Protein AF-A0A8J1W5Z7-F1 (afdb_monomer_lite)

Foldseek 3Di:
DDDDDDDDDDDDDDDDDPPPDDDDDDDPDPPPVVVVVVVVVVVVVLCVVVVVVLLVVVLVCVQPVPVVVVVVVVCCSVVVVVVVVVVVVVVVVVVVCVVVVVVCVVPVVPDDDDDDDDDDDDDDDDDDDDDDDDDDDEDQQPAPFQAADDQQHWYQFLFLSDIDGGHPLFDGNVRLVVLLQAAQPQLLVVCVVPVPDDLVNSLVSCLVLQADDPPQDQVLLLLLLLLCLLCVVLLVLLLLQLVLSLLLLQLQLVLCVLQVPLQDDDPVSLQNNLLVVLLVLQLSCLLRLCGSQCSHRVHQNLSSLSSLLNVQSSSLVVQVVLQVVVVVVVVVVVVVVVVVVVVVVVPDDDDDDDDDDDDDDDDDDDDDDDDDDDDDDDDDDDDDDDDDPDDDDDDPPDPPPPPDPNDHDPCVVNNRRNGLLSLLQVLLSSALSSLVVLCVLLVNQHDPQSNNLSSLSSSLSSSSSSSRDNVLRQSPGNVSSVSHNRNSSSHSRHLARDLVRSLSSSLSNLSSNQQSCLVQRVVPPDRNPRHSLLSCLSNCVRSHPSSCVSSVGDDHDPVSVVSSVSVSNVSSNVSNCCSVCVVVCVVVVVSVVSSVVSSVSSLVSSVSSCVVCVPSPGNCVSVPPPVPDPDDDDDDDDDDDDPDDDD

Structure (mmCIF, N/CA/C/O backbone):
data_AF-A0A8J1W5Z7-F1
#
_entry.id   AF-A0A8J1W5Z7-F1
#
loop_
_atom_site.group_PDB
_atom_site.id
_atom_site.type_symbol
_atom_site.label_atom_id
_atom_site.label_alt_id
_atom_site.label_comp_id
_atom_site.label_asym_id
_atom_site.label_entity_id
_atom_site.label_seq_id
_atom_site.pdbx_PDB_ins_code
_atom_site.Cartn_x
_atom_site.Cartn_y
_atom_site.Cartn_z
_atom_site.occupancy
_atom_site.B_iso_or_equiv
_atom_site.auth_seq_id
_atom_site.auth_comp_id
_atom_site.auth_asym_id
_atom_site.auth_atom_id
_atom_site.pdbx_PDB_model_num
ATOM 1 N N . MET A 1 1 ? -87.415 -9.645 -14.632 1.00 34.66 1 MET A N 1
ATOM 2 C CA . MET A 1 1 ? -87.399 -10.293 -13.298 1.00 34.66 1 MET A CA 1
ATOM 3 C C . MET A 1 1 ? -86.306 -9.559 -12.519 1.00 34.66 1 MET A C 1
ATOM 5 O O . MET A 1 1 ? -85.223 -9.477 -13.073 1.00 34.66 1 MET A O 1
ATOM 9 N N . GLY A 1 2 ? -86.516 -8.841 -11.404 1.00 31.89 2 GLY A N 1
ATOM 10 C CA . GLY A 1 2 ? -87.500 -8.978 -10.305 1.00 31.89 2 GLY A CA 1
ATOM 11 C C . GLY A 1 2 ? -86.902 -9.866 -9.199 1.00 31.89 2 GLY A C 1
ATOM 12 O O . GLY A 1 2 ? -86.331 -10.884 -9.571 1.00 31.89 2 GLY A O 1
ATOM 13 N N . LYS A 1 3 ? -86.967 -9.598 -7.880 1.00 33.72 3 LYS A N 1
ATOM 14 C CA . LYS A 1 3 ? -87.609 -8.573 -6.993 1.00 33.72 3 LYS A CA 1
ATOM 15 C C . LYS A 1 3 ? -86.762 -8.536 -5.667 1.00 33.72 3 LYS A C 1
ATOM 17 O O . LYS A 1 3 ? -85.912 -9.412 -5.550 1.00 33.72 3 LYS A O 1
ATOM 22 N N . LEU A 1 4 ? -86.839 -7.693 -4.620 1.00 32.12 4 LEU A N 1
ATOM 23 C CA . LEU A 1 4 ? -87.693 -6.605 -4.060 1.00 32.12 4 LEU A CA 1
ATOM 24 C C . LEU A 1 4 ? -86.833 -5.285 -3.948 1.00 32.12 4 LEU A C 1
ATOM 26 O O . LEU A 1 4 ? -85.945 -5.163 -4.788 1.00 32.12 4 LEU A O 1
ATOM 30 N N . GLN A 1 5 ? -87.000 -4.193 -3.162 1.00 35.41 5 GLN A N 1
ATOM 31 C CA . GLN A 1 5 ? -87.698 -3.814 -1.896 1.00 35.41 5 GLN A CA 1
ATOM 32 C C . GLN A 1 5 ? -87.141 -4.512 -0.618 1.00 35.41 5 GLN A C 1
ATOM 34 O O . GLN A 1 5 ? -86.612 -5.613 -0.742 1.00 35.41 5 GLN A O 1
ATOM 39 N N . GLU A 1 6 ? -87.135 -3.977 0.618 1.00 35.12 6 GLU A N 1
ATOM 40 C CA . GLU A 1 6 ? -87.491 -2.671 1.255 1.00 35.12 6 GLU A CA 1
ATOM 41 C C . GLU A 1 6 ? -86.500 -2.443 2.459 1.00 35.12 6 GLU A C 1
ATOM 43 O O . GLU A 1 6 ? -85.670 -3.319 2.697 1.00 35.12 6 GLU A O 1
ATOM 48 N N . ASP A 1 7 ? -86.402 -1.345 3.230 1.00 27.19 7 ASP A N 1
ATOM 49 C CA . ASP A 1 7 ? -87.369 -0.301 3.634 1.00 27.19 7 ASP A CA 1
ATOM 50 C C . ASP A 1 7 ? -86.679 1.042 4.068 1.00 27.19 7 ASP A C 1
ATOM 52 O O . ASP A 1 7 ? -85.465 1.202 3.922 1.00 27.19 7 ASP A O 1
ATOM 56 N N . SER A 1 8 ? -87.441 2.018 4.587 1.00 28.78 8 SER A N 1
ATOM 57 C CA . SER A 1 8 ? -87.035 3.392 5.002 1.00 28.78 8 SER A CA 1
ATOM 58 C C . SER A 1 8 ? -87.348 3.661 6.516 1.00 28.78 8 SER A C 1
ATOM 60 O O . SER A 1 8 ? -87.464 2.650 7.210 1.00 28.78 8 SER A O 1
ATOM 62 N N . PRO A 1 9 ? -87.468 4.889 7.125 1.00 46.09 9 PRO A N 1
ATOM 63 C CA . PRO A 1 9 ? -87.566 6.262 6.572 1.00 46.09 9 PRO A CA 1
ATOM 64 C C . PRO A 1 9 ? -86.884 7.437 7.364 1.00 46.09 9 PRO A C 1
ATOM 66 O O . PRO A 1 9 ? -86.295 7.253 8.422 1.00 46.09 9 PRO A O 1
ATOM 69 N N . GLU A 1 10 ? -87.111 8.672 6.868 1.00 30.52 10 GLU A N 1
ATOM 70 C CA . GLU A 1 10 ? -87.224 9.967 7.605 1.00 30.52 10 GLU A CA 1
ATOM 71 C C . GLU A 1 10 ? -85.985 10.633 8.286 1.00 30.52 10 GLU A C 1
ATOM 73 O O . GLU A 1 10 ? -85.016 9.982 8.649 1.00 30.52 10 GLU A O 1
ATOM 78 N N . ASN A 1 11 ? -85.913 11.971 8.476 1.00 29.34 11 ASN A N 1
ATOM 79 C CA . ASN A 1 11 ? -86.845 13.072 8.136 1.00 29.34 11 ASN A CA 1
ATOM 80 C C . ASN A 1 11 ? -86.111 14.380 7.690 1.00 29.34 11 ASN A C 1
ATOM 82 O O . ASN A 1 11 ? -84.890 14.490 7.774 1.00 29.34 11 ASN A O 1
ATOM 86 N N . SER A 1 12 ? -86.862 15.383 7.213 1.00 31.23 12 SER A N 1
ATOM 87 C CA . SER A 1 12 ? -86.413 16.697 6.678 1.00 31.23 12 SER A CA 1
ATOM 88 C C . SER A 1 12 ? -86.894 17.868 7.591 1.00 31.23 12 SER A C 1
ATOM 90 O O . SER A 1 12 ? -87.311 17.554 8.707 1.00 31.23 12 SER A O 1
ATOM 92 N N . PRO A 1 13 ? -86.928 19.190 7.235 1.00 42.06 13 PRO A N 1
ATOM 93 C CA . PRO A 1 13 ? -86.453 19.938 6.044 1.00 42.06 13 PRO A CA 1
ATOM 94 C C . PRO A 1 13 ? -85.747 21.307 6.354 1.00 42.06 13 PRO A C 1
ATOM 96 O O . PRO A 1 13 ? -85.522 21.648 7.511 1.00 42.06 13 PRO A O 1
ATOM 99 N N . ARG A 1 14 ? -85.534 22.140 5.303 1.00 28.72 14 ARG A N 1
ATOM 100 C CA . ARG A 1 14 ? -85.622 23.642 5.231 1.00 28.72 14 ARG A CA 1
ATOM 101 C C . ARG A 1 14 ? -84.371 24.454 4.805 1.00 28.72 14 ARG A C 1
ATOM 103 O O . ARG A 1 14 ? -83.510 24.750 5.618 1.00 28.72 14 ARG A O 1
ATOM 110 N N . SER A 1 15 ? -84.465 24.979 3.572 1.00 30.73 15 SER A N 1
ATOM 111 C CA . SER A 1 15 ? -84.222 26.386 3.148 1.00 30.73 15 SER A CA 1
ATOM 112 C C . SER A 1 15 ? -82.808 27.032 3.287 1.00 30.73 15 SER A C 1
ATOM 114 O O . SER A 1 15 ? -81.908 26.480 3.918 1.00 30.73 15 SER A O 1
ATOM 116 N N . PRO A 1 16 ? -82.526 28.164 2.591 1.00 38.97 16 PRO A N 1
ATOM 117 C CA . PRO A 1 16 ? -81.149 28.563 2.282 1.00 38.97 16 PRO A CA 1
ATOM 118 C C . PRO A 1 16 ? -80.506 29.513 3.310 1.00 38.97 16 PRO A C 1
ATOM 120 O O . PRO A 1 16 ? -80.832 30.696 3.374 1.00 38.97 16 PRO A O 1
ATOM 123 N N . ALA A 1 17 ? -79.490 29.023 4.028 1.00 28.81 17 ALA A N 1
ATOM 124 C CA . ALA A 1 17 ? -78.595 29.841 4.867 1.00 28.81 17 ALA A CA 1
ATOM 125 C C . ALA A 1 17 ? -77.086 29.637 4.574 1.00 28.81 17 ALA A C 1
ATOM 127 O O . ALA A 1 17 ? -76.229 30.236 5.224 1.00 28.81 17 ALA A O 1
ATOM 128 N N . ALA A 1 18 ? -76.733 28.823 3.573 1.00 33.97 18 ALA A N 1
ATOM 129 C CA . ALA A 1 18 ? -75.364 28.359 3.301 1.00 33.97 18 ALA A CA 1
ATOM 130 C C . ALA A 1 18 ? -74.415 29.398 2.645 1.00 33.97 18 ALA A C 1
ATOM 132 O O . ALA A 1 18 ? -73.405 29.025 2.052 1.00 33.97 18 ALA A O 1
ATOM 133 N N . ALA A 1 19 ? -74.717 30.699 2.737 1.00 32.94 19 ALA A N 1
ATOM 134 C CA . ALA A 1 19 ? -74.088 31.749 1.925 1.00 32.94 19 ALA A CA 1
ATOM 135 C C . ALA A 1 19 ? -73.505 32.939 2.721 1.00 32.94 19 ALA A C 1
ATOM 137 O O . ALA A 1 19 ? -73.373 34.030 2.169 1.00 32.94 19 ALA A O 1
ATOM 138 N N . ARG A 1 20 ? -73.150 32.776 4.012 1.00 32.44 20 ARG A N 1
ATOM 139 C CA . ARG A 1 20 ? -72.473 33.846 4.791 1.00 32.44 20 ARG A CA 1
ATOM 140 C C . ARG A 1 20 ? -71.670 33.379 6.026 1.00 32.44 20 ARG A C 1
ATOM 142 O O . ARG A 1 20 ? -71.874 33.891 7.121 1.00 32.44 20 ARG A O 1
ATOM 149 N N . ARG A 1 21 ? -70.736 32.422 5.871 1.00 32.72 21 ARG A N 1
ATOM 150 C CA . ARG A 1 21 ? -69.724 32.068 6.910 1.00 32.72 21 ARG A CA 1
ATOM 151 C C . ARG A 1 21 ? -68.479 31.321 6.368 1.00 32.72 21 ARG A C 1
ATOM 153 O O . ARG A 1 21 ? -68.106 30.264 6.863 1.00 32.72 21 ARG A O 1
ATOM 160 N N . ARG A 1 22 ? -67.810 31.874 5.344 1.00 35.62 22 ARG A N 1
ATOM 161 C CA . ARG A 1 22 ? -66.500 31.395 4.830 1.00 35.62 22 ARG A CA 1
ATOM 162 C C . ARG A 1 22 ? -65.548 32.559 4.505 1.00 35.62 22 ARG A C 1
ATOM 164 O O . ARG A 1 22 ? -65.185 32.776 3.356 1.00 35.62 22 ARG A O 1
ATOM 171 N N . SER A 1 23 ? -65.159 33.320 5.527 1.00 37.88 23 SER A N 1
ATOM 172 C CA . SER A 1 23 ? -64.152 34.390 5.418 1.00 37.88 23 SER A CA 1
ATOM 173 C C . SER A 1 23 ? -63.693 34.844 6.813 1.00 37.88 23 SER A C 1
ATOM 175 O O . SER A 1 23 ? -64.266 35.789 7.348 1.00 37.88 23 SER A O 1
ATOM 177 N N . SER A 1 24 ? -62.749 34.104 7.417 1.00 36.56 24 SER A N 1
ATOM 178 C CA . SER A 1 24 ? -61.860 34.507 8.537 1.00 36.56 24 SER A CA 1
ATOM 179 C C . SER A 1 24 ? -61.198 33.273 9.172 1.00 36.56 24 SER A C 1
ATOM 181 O O . SER A 1 24 ? -61.686 32.791 10.185 1.00 36.56 24 SER A O 1
ATOM 183 N N . PHE A 1 25 ? -60.134 32.736 8.551 1.00 35.56 25 PHE A N 1
ATOM 184 C CA . PHE A 1 25 ? -59.041 31.972 9.203 1.00 35.56 25 PHE A CA 1
ATOM 185 C C . PHE A 1 25 ? -57.963 31.554 8.169 1.00 35.56 25 PHE A C 1
ATOM 187 O O . PHE A 1 25 ? -57.810 30.383 7.837 1.00 35.56 25 PHE A O 1
ATOM 194 N N . GLN A 1 26 ? -57.218 32.525 7.622 1.00 39.81 26 GLN A N 1
ATOM 195 C CA . GLN A 1 26 ? -56.045 32.284 6.756 1.00 39.81 26 GLN A CA 1
ATOM 196 C C . GLN A 1 26 ? -54.995 33.412 6.882 1.00 39.81 26 GLN A C 1
ATOM 198 O O . GLN A 1 26 ? -54.786 34.169 5.942 1.00 39.81 26 GLN A O 1
ATOM 203 N N . VAL A 1 27 ? -54.313 33.538 8.033 1.00 40.97 27 VAL A N 1
ATOM 204 C CA . VAL A 1 27 ? -53.109 34.402 8.158 1.00 40.97 27 VAL A CA 1
ATOM 205 C C . VAL A 1 27 ? -52.038 33.806 9.098 1.00 40.97 27 VAL A C 1
ATOM 207 O O . VAL A 1 27 ? -51.549 34.480 9.995 1.00 40.97 27 VAL A O 1
ATOM 210 N N . VAL A 1 28 ? -51.640 32.541 8.902 1.00 43.47 28 VAL A N 1
ATOM 211 C CA . VAL A 1 28 ? -50.345 32.023 9.415 1.00 43.47 28 VAL A CA 1
ATOM 212 C C . VAL A 1 28 ? -49.698 31.044 8.414 1.00 43.47 28 VAL A C 1
ATOM 214 O O . VAL A 1 28 ? -49.738 29.833 8.610 1.00 43.47 28 VAL A O 1
ATOM 217 N N . PRO A 1 29 ? -49.138 31.551 7.299 1.00 43.06 29 PRO A N 1
ATOM 218 C CA . PRO A 1 29 ? -47.907 30.933 6.778 1.00 43.06 29 PRO A CA 1
ATOM 219 C C . PRO A 1 29 ? -46.820 31.939 6.340 1.00 43.06 29 PRO A C 1
ATOM 221 O O . PRO A 1 29 ? -45.682 31.555 6.106 1.00 43.06 29 PRO A O 1
ATOM 224 N N . ALA A 1 30 ? -47.124 33.238 6.262 1.00 39.62 30 ALA A N 1
ATOM 225 C CA . ALA A 1 30 ? -46.299 34.230 5.556 1.00 39.62 30 ALA A CA 1
ATOM 226 C C . ALA A 1 30 ? -44.962 34.636 6.228 1.00 39.62 30 ALA A C 1
ATOM 228 O O . ALA A 1 30 ? -44.252 35.485 5.695 1.00 39.62 30 ALA A O 1
ATOM 229 N N . LEU A 1 31 ? -44.619 34.080 7.398 1.00 46.56 31 LEU A N 1
ATOM 230 C CA . LEU A 1 31 ? -43.465 34.510 8.213 1.00 46.56 31 LEU A CA 1
ATOM 231 C C . LEU A 1 31 ? -42.497 33.381 8.614 1.00 46.56 31 LEU A C 1
ATOM 233 O O . LEU A 1 31 ? -41.479 33.665 9.246 1.00 46.56 31 LEU A O 1
ATOM 237 N N . VAL A 1 32 ? -42.779 32.123 8.256 1.00 46.53 32 VAL A N 1
ATOM 238 C CA . VAL A 1 32 ? -41.896 30.983 8.572 1.00 46.53 32 VAL A CA 1
ATOM 239 C C . VAL A 1 32 ? -40.839 30.818 7.478 1.00 46.53 32 VAL A C 1
ATOM 241 O O . VAL A 1 32 ? -39.649 30.965 7.753 1.00 46.53 32 VAL A O 1
ATOM 244 N N . GLU A 1 33 ? -41.270 30.632 6.230 1.00 44.84 33 GLU A N 1
ATOM 245 C CA . GLU A 1 33 ? -40.418 30.530 5.039 1.00 44.84 33 GLU A CA 1
ATOM 246 C C . GLU A 1 33 ? -39.323 31.605 4.924 1.00 44.84 33 GLU A C 1
ATOM 248 O O . GLU A 1 33 ? -38.164 31.213 4.812 1.00 44.84 33 GLU A O 1
ATOM 253 N N . PRO A 1 34 ? -39.580 32.928 4.998 1.00 48.34 34 PRO A N 1
ATOM 254 C CA . PRO A 1 34 ? -38.509 33.916 4.831 1.00 48.34 34 PRO A CA 1
ATOM 255 C C . PRO A 1 34 ? -37.454 33.857 5.946 1.00 48.34 34 PRO A C 1
ATOM 257 O O . PRO A 1 34 ? -36.274 34.073 5.681 1.00 48.34 34 PRO A O 1
ATOM 260 N N . ALA A 1 35 ? -37.842 33.523 7.182 1.00 44.25 35 ALA A N 1
ATOM 261 C CA . ALA A 1 35 ? -36.895 33.351 8.284 1.00 44.25 35 ALA A CA 1
ATOM 262 C C . ALA A 1 35 ? -36.065 32.067 8.123 1.00 44.25 35 ALA A C 1
ATOM 264 O O . ALA A 1 35 ? -34.863 32.068 8.389 1.00 44.25 35 ALA A O 1
ATOM 265 N N . ARG A 1 36 ? -36.697 30.990 7.648 1.00 44.84 36 ARG A N 1
ATOM 266 C CA . ARG A 1 36 ? -36.047 29.716 7.337 1.00 44.84 36 ARG A CA 1
ATOM 267 C C . ARG A 1 36 ? -35.047 29.860 6.188 1.00 44.84 36 ARG A C 1
ATOM 269 O O . ARG A 1 36 ? -33.888 29.503 6.361 1.00 44.84 36 ARG A O 1
ATOM 276 N N . VAL A 1 37 ? -35.464 30.477 5.082 1.00 50.41 37 VAL A N 1
ATOM 277 C CA . VAL A 1 37 ? -34.613 30.777 3.921 1.00 50.41 37 VAL A CA 1
ATOM 278 C C . VAL A 1 37 ? -33.447 31.685 4.313 1.00 50.41 37 VAL A C 1
ATOM 280 O O . VAL A 1 37 ? -32.334 31.434 3.863 1.00 50.41 37 VAL A O 1
ATOM 283 N N . LEU A 1 38 ? -33.640 32.686 5.189 1.00 48.81 38 LEU A N 1
ATOM 284 C CA . LEU A 1 38 ? -32.514 33.484 5.693 1.00 48.81 38 LEU A CA 1
ATOM 285 C C . LEU A 1 38 ? -31.517 32.640 6.494 1.00 48.81 38 LEU A C 1
ATOM 287 O O . LEU A 1 38 ? -30.321 32.783 6.274 1.00 48.81 38 LEU A O 1
ATOM 291 N N . VAL A 1 39 ? -31.973 31.769 7.401 1.00 50.78 39 VAL A N 1
ATOM 292 C CA . VAL A 1 39 ? -31.074 30.889 8.175 1.00 50.78 39 VAL A CA 1
ATOM 293 C C . VAL A 1 39 ? -30.344 29.909 7.254 1.00 50.78 39 VAL A C 1
ATOM 295 O O . VAL A 1 39 ? -29.132 29.751 7.379 1.00 50.78 39 VAL A O 1
ATOM 298 N N . GLU A 1 40 ? -31.039 29.313 6.287 1.00 48.97 40 GLU A N 1
ATOM 299 C CA . GLU A 1 40 ? -30.454 28.404 5.295 1.00 48.97 40 GLU A CA 1
ATOM 300 C C . GLU A 1 40 ? -29.417 29.132 4.408 1.00 48.97 40 GLU A C 1
ATOM 302 O O . GLU A 1 40 ? -28.316 28.611 4.214 1.00 48.97 40 GLU A O 1
ATOM 307 N N . TYR A 1 41 ? -29.674 30.379 3.984 1.00 48.84 41 TYR A N 1
ATOM 308 C CA . TYR A 1 41 ? -28.690 31.219 3.280 1.00 48.84 41 TYR A CA 1
ATOM 309 C C . TYR A 1 41 ? -27.514 31.665 4.159 1.00 48.84 41 TYR A C 1
ATOM 311 O O . TYR A 1 41 ? -26.385 31.687 3.677 1.00 48.84 41 TYR A O 1
ATOM 319 N N . PHE A 1 42 ? -27.732 32.036 5.426 1.00 49.81 42 PHE A N 1
ATOM 320 C CA . PHE A 1 42 ? -26.667 32.567 6.288 1.00 49.81 42 PHE A CA 1
ATOM 321 C C . PHE A 1 42 ? -25.752 31.457 6.815 1.00 49.81 42 PHE A C 1
ATOM 323 O O . PHE A 1 42 ? -24.530 31.595 6.775 1.00 49.81 42 PHE A O 1
ATOM 330 N N . CYS A 1 43 ? -26.323 30.321 7.232 1.00 47.59 43 CYS A N 1
ATOM 331 C CA . CYS A 1 43 ? -25.551 29.116 7.522 1.00 47.59 43 CYS A CA 1
ATOM 332 C C . CYS A 1 43 ? -24.840 28.619 6.259 1.00 47.59 43 CYS A C 1
ATOM 334 O O . CYS A 1 43 ? -23.652 28.316 6.332 1.00 47.59 43 CYS A O 1
ATOM 336 N N . GLY A 1 44 ? -25.517 28.619 5.102 1.00 48.34 44 GLY A N 1
ATOM 337 C CA . GLY A 1 44 ? -24.912 28.318 3.805 1.00 48.34 44 GLY A CA 1
ATOM 338 C C . GLY A 1 44 ? -23.697 29.199 3.509 1.00 48.34 44 GLY A C 1
ATOM 339 O O . GLY A 1 44 ? -22.613 28.673 3.290 1.00 48.34 44 GLY A O 1
ATOM 340 N N . ALA A 1 45 ? -23.837 30.525 3.577 1.00 47.00 45 ALA A N 1
ATOM 341 C CA . ALA A 1 45 ? -22.771 31.487 3.295 1.00 47.00 45 ALA A CA 1
ATOM 342 C C . ALA A 1 45 ? -21.581 31.375 4.264 1.00 47.00 45 ALA A C 1
ATOM 344 O O . ALA A 1 45 ? -20.431 31.385 3.823 1.00 47.00 45 ALA A O 1
ATOM 345 N N . ILE A 1 46 ? -21.833 31.212 5.568 1.00 50.88 46 ILE A N 1
ATOM 346 C CA . ILE A 1 46 ? -20.770 30.996 6.563 1.00 50.88 46 ILE A CA 1
ATOM 347 C C . ILE A 1 46 ? -20.027 29.682 6.271 1.00 50.88 46 ILE A C 1
ATOM 349 O O . ILE A 1 46 ? -18.797 29.663 6.277 1.00 50.88 46 ILE A O 1
ATOM 353 N N . PHE A 1 47 ? -20.737 28.601 5.932 1.00 48.44 47 PHE A N 1
ATOM 354 C CA . PHE A 1 47 ? -20.107 27.328 5.565 1.00 48.44 47 PHE A CA 1
ATOM 355 C C . PHE A 1 47 ? -19.334 27.428 4.235 1.00 48.44 47 PHE A C 1
ATOM 357 O O . PHE A 1 47 ? -18.228 26.905 4.132 1.00 48.44 47 PHE A O 1
ATOM 364 N N . PHE A 1 48 ? -19.862 28.149 3.240 1.00 45.66 48 PHE A N 1
ATOM 365 C CA . PHE A 1 48 ? -19.220 28.389 1.939 1.00 45.66 48 PHE A CA 1
ATOM 366 C C . PHE A 1 48 ? -17.939 29.218 2.025 1.00 45.66 48 PHE A C 1
ATOM 368 O O . PHE A 1 48 ? -17.019 28.986 1.248 1.00 45.66 48 PHE A O 1
ATOM 375 N N . LEU A 1 49 ? -17.873 30.190 2.936 1.00 47.69 49 LEU A N 1
ATOM 376 C CA . LEU A 1 49 ? -16.683 31.021 3.123 1.00 47.69 49 LEU A CA 1
ATOM 377 C C . LEU A 1 49 ? -15.619 30.300 3.959 1.00 47.69 49 LEU A C 1
ATOM 379 O O . LEU A 1 49 ? -14.429 30.399 3.664 1.00 47.69 49 LEU A O 1
ATOM 383 N N . LEU A 1 50 ? -16.036 29.545 4.979 1.00 50.81 50 LEU A N 1
ATOM 384 C CA . LEU A 1 50 ? -15.111 28.879 5.894 1.00 50.81 50 LEU A CA 1
ATOM 385 C C . LEU A 1 50 ? -14.610 27.523 5.388 1.00 50.81 50 LEU A C 1
ATOM 387 O O . LEU A 1 50 ? -13.467 27.179 5.663 1.00 50.81 50 LEU A O 1
ATOM 391 N N . LEU A 1 51 ? -15.401 26.738 4.650 1.00 50.12 51 LEU A N 1
ATOM 392 C CA . LEU A 1 51 ? -15.003 25.375 4.275 1.00 50.12 51 LEU A CA 1
ATOM 393 C C . LEU A 1 51 ? -13.861 25.315 3.236 1.00 50.12 51 LEU A C 1
ATOM 395 O O . LEU A 1 51 ? -12.908 24.571 3.481 1.00 50.12 51 LEU A O 1
ATOM 399 N N . PRO A 1 52 ? -13.866 26.084 2.125 1.00 46.88 52 PRO A N 1
ATOM 400 C CA . PRO A 1 52 ? -12.727 26.128 1.208 1.00 46.88 52 PRO A CA 1
ATOM 401 C C . PRO A 1 52 ? -11.478 26.667 1.909 1.00 46.88 52 PRO A C 1
ATOM 403 O O . PRO A 1 52 ? -10.385 26.154 1.687 1.00 46.88 52 PRO A O 1
ATOM 406 N N . PHE A 1 53 ? -11.644 27.636 2.817 1.00 43.69 53 PHE A N 1
ATOM 407 C CA . PHE A 1 53 ? -10.558 28.149 3.647 1.00 43.69 53 PHE A CA 1
ATOM 408 C C . PHE A 1 53 ? -9.999 27.061 4.577 1.00 43.69 53 PHE A C 1
ATOM 410 O O . PHE A 1 53 ? -8.797 26.829 4.571 1.00 43.69 53 PHE A O 1
ATOM 417 N N . CYS A 1 54 ? -10.843 26.300 5.280 1.00 48.91 54 CYS A N 1
ATOM 418 C CA . CYS A 1 54 ? -10.430 25.152 6.093 1.00 48.91 54 CYS A CA 1
ATOM 419 C C . CYS A 1 54 ? -9.707 24.070 5.277 1.00 48.91 54 CYS A C 1
ATOM 421 O O . CYS A 1 54 ? -8.751 23.482 5.775 1.00 48.91 54 CYS A O 1
ATOM 423 N N . LEU A 1 55 ? -10.119 23.813 4.033 1.00 47.78 55 LEU A N 1
ATOM 424 C CA . LEU A 1 55 ? -9.501 22.798 3.169 1.00 47.78 55 LEU A CA 1
ATOM 425 C C . LEU A 1 55 ? -8.190 23.280 2.522 1.00 47.78 55 LEU A C 1
ATOM 427 O O . LEU A 1 55 ? -7.263 22.487 2.362 1.00 47.78 55 LEU A O 1
ATOM 431 N N . VAL A 1 56 ? -8.052 24.581 2.248 1.00 44.22 56 VAL A N 1
ATOM 432 C CA . VAL A 1 56 ? -6.768 25.206 1.886 1.00 44.22 56 VAL A CA 1
ATOM 433 C C . VAL A 1 56 ? -5.834 25.276 3.102 1.00 44.22 56 VAL A C 1
ATOM 435 O O . VAL A 1 56 ? -4.662 24.933 2.990 1.00 44.22 56 VAL A O 1
ATOM 438 N N . CYS A 1 57 ? -6.323 25.618 4.295 1.00 42.25 57 CYS A N 1
ATOM 439 C CA . CYS A 1 57 ? -5.535 25.559 5.529 1.00 42.25 57 CYS A CA 1
ATOM 440 C C . CYS A 1 57 ? -5.126 24.121 5.886 1.00 42.25 57 CYS A C 1
ATOM 442 O O . CYS A 1 57 ? -4.012 23.912 6.361 1.00 42.25 57 CYS A O 1
ATOM 444 N N . TYR A 1 58 ? -5.969 23.124 5.602 1.00 49.03 58 TYR A N 1
ATOM 445 C CA . TYR A 1 58 ? -5.616 21.709 5.718 1.00 49.03 58 TYR A CA 1
ATOM 446 C C . TYR A 1 58 ? -4.469 21.339 4.763 1.00 49.03 58 TYR A C 1
ATOM 448 O O . TYR A 1 58 ? -3.477 20.748 5.191 1.00 49.03 58 TYR A O 1
ATOM 456 N N . ALA A 1 59 ? -4.548 21.777 3.504 1.00 43.69 59 ALA A N 1
ATOM 457 C CA . ALA A 1 59 ? -3.467 21.631 2.533 1.00 43.69 59 ALA A CA 1
ATOM 458 C C . ALA A 1 59 ? -2.152 22.289 3.001 1.00 43.69 59 ALA A C 1
ATOM 460 O O . ALA A 1 59 ? -1.089 21.679 2.918 1.00 43.69 59 ALA A O 1
ATOM 461 N N . PHE A 1 60 ? -2.213 23.498 3.566 1.00 38.81 60 PHE A N 1
ATOM 462 C CA . PHE A 1 60 ? -1.046 24.170 4.152 1.00 38.81 60 PHE A CA 1
ATOM 463 C C . PHE A 1 60 ? -0.517 23.475 5.422 1.00 38.81 60 PHE A C 1
ATOM 465 O O . PHE A 1 60 ? 0.694 23.464 5.645 1.00 38.81 60 PHE A O 1
ATOM 472 N N . SER A 1 61 ? -1.372 22.829 6.223 1.00 43.91 61 SER A N 1
ATOM 473 C CA . SER A 1 61 ? -0.950 22.036 7.391 1.00 43.91 61 SER A CA 1
ATOM 474 C C . SER A 1 61 ? -0.122 20.806 7.006 1.00 43.91 61 SER A C 1
ATOM 476 O O . SER A 1 61 ? 0.676 20.351 7.821 1.00 43.91 61 SER A O 1
ATOM 478 N N . PHE A 1 62 ? -0.271 20.287 5.782 1.00 43.59 62 PHE A N 1
ATOM 479 C CA . PHE A 1 62 ? 0.583 19.221 5.245 1.00 43.59 62 PHE A CA 1
ATOM 480 C C . PHE A 1 62 ? 1.979 19.735 4.841 1.00 43.59 62 PHE A C 1
ATOM 482 O O . PHE A 1 62 ? 2.938 18.971 4.847 1.00 43.59 62 PHE A O 1
ATOM 489 N N . VAL A 1 63 ? 2.104 21.028 4.519 1.00 39.31 63 VAL A N 1
ATOM 490 C CA . VAL A 1 63 ? 3.345 21.653 4.024 1.00 39.31 63 VAL A CA 1
ATOM 491 C C . VAL A 1 63 ? 4.171 22.307 5.142 1.00 39.31 63 VAL A C 1
ATOM 493 O O . VAL A 1 63 ? 5.394 22.345 5.043 1.00 39.31 63 VAL A O 1
ATOM 496 N N . LEU A 1 64 ? 3.526 22.829 6.194 1.00 38.25 64 LEU A N 1
ATOM 497 C CA . LEU A 1 64 ? 4.172 23.671 7.219 1.00 38.25 64 LEU A CA 1
ATOM 498 C C . LEU A 1 64 ? 4.074 23.145 8.664 1.00 38.25 64 LEU A C 1
ATOM 500 O O . LEU A 1 64 ? 4.529 23.837 9.572 1.00 38.25 64 LEU A O 1
ATOM 504 N N . ASP A 1 65 ? 3.444 21.988 8.897 1.00 51.94 65 ASP A N 1
ATOM 505 C CA . ASP A 1 65 ? 3.279 21.309 10.207 1.00 51.94 65 ASP A CA 1
ATOM 506 C C . ASP A 1 65 ? 2.694 22.172 11.360 1.00 51.94 65 ASP A C 1
ATOM 508 O O . ASP A 1 65 ? 2.755 21.850 12.550 1.00 51.94 65 ASP A O 1
ATOM 512 N N . ASN A 1 66 ? 2.084 23.309 11.016 1.00 49.78 66 ASN A N 1
ATOM 513 C CA . ASN A 1 66 ? 1.754 24.398 11.939 1.00 49.78 66 ASN A CA 1
ATOM 514 C C . ASN A 1 66 ? 0.399 24.212 12.658 1.00 49.78 66 ASN A C 1
ATOM 516 O O . ASN A 1 66 ? -0.459 25.098 12.693 1.00 49.78 66 ASN A O 1
ATOM 520 N N . THR A 1 67 ? 0.223 23.044 13.281 1.00 48.22 67 THR A N 1
ATOM 521 C CA . THR A 1 67 ? -1.023 22.614 13.951 1.00 48.22 67 THR A CA 1
ATOM 522 C C . THR A 1 67 ? -1.492 23.584 15.056 1.00 48.22 67 THR A C 1
ATOM 524 O O . THR A 1 67 ? -2.690 23.706 15.309 1.00 48.22 67 THR A O 1
ATOM 527 N N . LEU A 1 68 ? -0.575 24.326 15.693 1.00 39.31 68 LEU A N 1
ATOM 528 C CA . LEU A 1 68 ? -0.908 25.318 16.729 1.00 39.31 68 LEU A CA 1
ATOM 529 C C . LEU A 1 68 ? -1.444 26.641 16.158 1.00 39.31 68 LEU A C 1
ATOM 531 O O . LEU A 1 68 ? -2.409 27.184 16.693 1.00 39.31 68 LEU A O 1
ATOM 535 N N . LEU A 1 69 ? -0.878 27.135 15.050 1.00 44.06 69 LEU A N 1
ATOM 536 C CA . LEU A 1 69 ? -1.413 28.308 14.346 1.00 44.06 69 LEU A CA 1
ATOM 537 C C . LEU A 1 69 ? -2.784 27.989 13.729 1.00 44.06 69 LEU A C 1
ATOM 539 O O . LEU A 1 69 ? -3.689 28.821 13.764 1.00 44.06 69 LEU A O 1
ATOM 543 N N . PHE A 1 70 ? -2.957 26.755 13.241 1.00 50.28 70 PHE A N 1
ATOM 544 C CA . PHE A 1 70 ? -4.249 26.213 12.826 1.00 50.28 70 PHE A CA 1
ATOM 545 C C . PHE A 1 70 ? -5.269 26.225 13.976 1.00 50.28 70 PHE A C 1
ATOM 547 O O . PHE A 1 70 ? -6.351 26.773 13.798 1.00 50.28 70 PHE A O 1
ATOM 554 N N . LEU A 1 71 ? -4.925 25.716 15.168 1.00 45.66 71 LEU A N 1
ATOM 555 C CA . LEU A 1 71 ? -5.797 25.776 16.353 1.00 45.66 71 LEU A CA 1
ATOM 556 C C . LEU A 1 71 ? -6.184 27.215 16.731 1.00 45.66 71 LEU A C 1
ATOM 558 O O . LEU A 1 71 ? -7.349 27.471 17.021 1.00 45.66 71 LEU A O 1
ATOM 562 N N . PHE A 1 72 ? -5.242 28.161 16.685 1.00 41.62 72 PHE A N 1
ATOM 563 C CA . PHE A 1 72 ? -5.523 29.575 16.949 1.00 41.62 72 PHE A CA 1
ATOM 564 C C . PHE A 1 72 ? -6.510 30.169 15.930 1.00 41.62 72 PHE A C 1
ATOM 566 O O . PHE A 1 72 ? -7.531 30.732 16.323 1.00 41.62 72 PHE A O 1
ATOM 573 N N . LEU A 1 73 ? -6.256 29.991 14.629 1.00 44.78 73 LEU A N 1
ATOM 574 C CA . LEU A 1 73 ? -7.142 30.467 13.560 1.00 44.78 73 LEU A CA 1
ATOM 575 C C . LEU A 1 73 ? -8.522 29.798 13.610 1.00 44.78 73 LEU A C 1
ATOM 577 O O . LEU A 1 73 ? -9.534 30.473 13.435 1.00 44.78 73 LEU A O 1
ATOM 581 N N . TRP A 1 74 ? -8.578 28.496 13.900 1.00 46.06 74 TRP A N 1
ATOM 582 C CA . TRP A 1 74 ? -9.827 27.746 14.029 1.00 46.06 74 TRP A CA 1
ATOM 583 C C . TRP A 1 74 ? -10.644 28.227 15.232 1.00 46.06 74 TRP A C 1
ATOM 585 O O . TRP A 1 74 ? -11.843 28.449 15.095 1.00 46.06 74 TRP A O 1
ATOM 595 N N . CYS A 1 75 ? -10.005 28.505 16.374 1.00 44.41 75 CYS A N 1
ATOM 596 C CA . CYS A 1 75 ? -10.651 29.160 17.511 1.00 44.41 75 CYS A CA 1
ATOM 597 C C . CYS A 1 75 ? -11.157 30.567 17.160 1.00 44.41 75 CYS A C 1
ATOM 599 O O . CYS A 1 75 ? -12.307 30.874 17.459 1.00 44.41 75 CYS A O 1
ATOM 601 N N . VAL A 1 76 ? -10.360 31.414 16.498 1.00 44.97 76 VAL A N 1
ATOM 602 C CA . VAL A 1 76 ? -10.795 32.765 16.082 1.00 44.97 76 VAL A CA 1
ATOM 603 C C . VAL A 1 76 ? -12.003 32.700 15.138 1.00 44.97 76 VAL A C 1
ATOM 605 O O . VAL A 1 76 ? -12.946 33.472 15.296 1.00 44.97 76 VAL A O 1
ATOM 608 N N . VAL A 1 77 ? -12.030 31.739 14.212 1.00 48.53 77 VAL A N 1
ATOM 609 C CA . VAL A 1 77 ? -13.174 31.477 13.322 1.00 48.53 77 VAL A CA 1
ATOM 610 C C . VAL A 1 77 ? -14.393 30.947 14.088 1.00 48.53 77 VAL A C 1
ATOM 612 O O . VAL A 1 77 ? -15.510 31.422 13.871 1.00 48.53 77 VAL A O 1
ATOM 615 N N . LEU A 1 78 ? -14.212 29.986 14.997 1.00 46.59 78 LEU A N 1
ATOM 616 C CA . LEU A 1 78 ? -15.309 29.369 15.745 1.00 46.59 78 LEU A CA 1
ATOM 617 C C . LEU A 1 78 ? -15.929 30.361 16.741 1.00 46.59 78 LEU A C 1
ATOM 619 O O . LEU A 1 78 ? -17.130 30.604 16.700 1.00 46.59 78 LEU A O 1
ATOM 623 N N . PHE A 1 79 ? -15.118 31.010 17.579 1.00 42.19 79 PHE A N 1
ATOM 624 C CA . PHE A 1 79 ? -15.594 32.039 18.506 1.00 42.19 79 PHE A CA 1
ATOM 625 C C . PHE A 1 79 ? -16.097 33.286 17.774 1.00 42.19 79 PHE A C 1
ATOM 627 O O . PHE A 1 79 ? -17.094 33.861 18.198 1.00 42.19 79 PHE A O 1
ATOM 634 N N . GLY A 1 80 ? -15.486 33.674 16.650 1.00 46.62 80 GLY A N 1
ATOM 635 C CA . GLY A 1 80 ? -15.972 34.769 15.807 1.00 46.62 80 GLY A CA 1
ATOM 636 C C . GLY A 1 80 ? -17.350 34.480 15.208 1.00 46.62 80 GLY A C 1
ATOM 637 O O . GLY A 1 80 ? -18.249 35.312 15.308 1.00 46.62 80 GLY A O 1
ATOM 638 N N . SER A 1 81 ? -17.560 33.283 14.650 1.00 48.12 81 SER A N 1
ATOM 639 C CA . SER A 1 81 ? -18.865 32.875 14.109 1.00 48.12 81 SER A CA 1
ATOM 640 C C . SER A 1 81 ? -19.927 32.694 15.198 1.00 48.12 81 SER A C 1
ATOM 642 O O . SER A 1 81 ? -21.059 33.127 14.994 1.00 48.12 81 SER A O 1
ATOM 644 N N . VAL A 1 82 ? -19.575 32.170 16.379 1.00 47.94 82 VAL A N 1
ATOM 645 C CA . VAL A 1 82 ? -20.477 32.106 17.546 1.00 47.94 82 VAL A CA 1
ATOM 646 C C . VAL A 1 82 ? -20.818 33.504 18.076 1.00 47.94 82 VAL A C 1
ATOM 648 O O . VAL A 1 82 ? -21.981 33.772 18.363 1.00 47.94 82 VAL A O 1
ATOM 651 N N . TYR A 1 83 ? -19.856 34.427 18.152 1.00 48.66 83 TYR A N 1
ATOM 652 C CA . TYR A 1 83 ? -20.092 35.812 18.575 1.00 48.66 83 TYR A CA 1
ATOM 653 C C . TYR A 1 83 ? -20.981 36.577 17.585 1.00 48.66 83 TYR A C 1
ATOM 655 O O . TYR A 1 83 ? -21.912 37.271 17.996 1.00 48.66 83 TYR A O 1
ATOM 663 N N . ILE A 1 84 ? -20.748 36.409 16.279 1.00 54.22 84 ILE A N 1
ATOM 664 C CA . ILE A 1 84 ? -21.607 36.956 15.220 1.00 54.22 84 ILE A CA 1
ATOM 665 C C . ILE A 1 84 ? -23.009 36.339 15.305 1.00 54.22 84 ILE A C 1
ATOM 667 O O . ILE A 1 84 ? -23.991 37.075 15.252 1.00 54.22 84 ILE A O 1
ATOM 671 N N . PHE A 1 85 ? -23.118 35.021 15.498 1.00 49.41 85 PHE A N 1
ATOM 672 C CA . PHE A 1 85 ? -24.397 34.330 15.666 1.00 49.41 85 PHE A CA 1
ATOM 673 C C . PHE A 1 85 ? -25.175 34.858 16.877 1.00 49.41 85 PHE A C 1
ATOM 675 O O . PHE A 1 85 ? -26.321 35.253 16.706 1.00 49.41 85 PHE A O 1
ATOM 682 N N . MET A 1 86 ? -24.555 34.962 18.058 1.00 48.62 86 MET A N 1
ATOM 683 C CA . MET A 1 86 ? -25.175 35.550 19.256 1.00 48.62 86 MET A CA 1
ATOM 684 C C . MET A 1 86 ? -25.596 37.007 19.014 1.00 48.62 86 MET A C 1
ATOM 686 O O . MET A 1 86 ? -26.756 37.349 19.207 1.00 48.62 86 MET A O 1
ATOM 690 N N . THR A 1 87 ? -24.709 37.846 18.470 1.00 54.66 87 THR A N 1
ATOM 691 C CA . THR A 1 87 ? -24.993 39.272 18.210 1.00 54.66 87 THR A CA 1
ATOM 692 C C . THR A 1 87 ? -26.122 39.479 17.188 1.00 54.66 87 THR A C 1
ATOM 694 O O . THR A 1 87 ? -26.864 40.460 17.266 1.00 54.66 87 THR A O 1
ATOM 697 N N . LEU A 1 88 ? -26.267 38.583 16.206 1.00 50.12 88 LEU A N 1
ATOM 698 C CA . LEU A 1 88 ? -27.370 38.609 15.239 1.00 50.12 88 LEU A CA 1
ATOM 699 C C . LEU A 1 88 ? -28.656 37.999 15.811 1.00 50.12 88 LEU A C 1
ATOM 701 O O . LEU A 1 88 ? -29.738 38.506 15.523 1.00 50.12 88 LEU A O 1
ATOM 705 N N . PHE A 1 89 ? -28.548 36.957 16.637 1.00 52.03 89 PHE A N 1
ATOM 706 C CA . PHE A 1 89 ? -29.668 36.322 17.329 1.00 52.03 89 PHE A CA 1
ATOM 707 C C . PHE A 1 89 ? -30.305 37.278 18.343 1.00 52.03 89 PHE A C 1
ATOM 709 O O . PHE A 1 89 ? -31.518 37.462 18.304 1.00 52.03 89 PHE A O 1
ATOM 716 N N . ASP A 1 90 ? -29.503 37.989 19.138 1.00 50.47 90 ASP A N 1
ATOM 717 C CA . ASP A 1 90 ? -29.967 39.033 20.057 1.00 50.47 90 ASP A CA 1
ATOM 718 C C . ASP A 1 90 ? -30.657 40.180 19.309 1.00 50.47 90 ASP A C 1
ATOM 720 O O . ASP A 1 90 ? -31.723 40.629 19.721 1.00 50.47 90 ASP A O 1
ATOM 724 N N . LYS A 1 91 ? -30.128 40.615 18.154 1.00 57.25 91 LYS A N 1
ATOM 725 C CA . LYS A 1 91 ? -30.793 41.620 17.299 1.00 57.25 91 LYS A CA 1
ATOM 726 C C . LYS A 1 91 ? -32.111 41.113 16.700 1.00 57.25 91 LYS A C 1
ATOM 728 O O . LYS A 1 91 ? -33.056 41.889 16.566 1.00 57.25 91 LYS A O 1
ATOM 733 N N . LEU A 1 92 ? -32.200 39.827 16.358 1.00 50.50 92 LEU A N 1
ATOM 734 C CA . LEU A 1 92 ? -33.431 39.180 15.888 1.00 50.50 92 LEU A CA 1
ATOM 735 C C . LEU A 1 92 ? -34.468 39.014 17.008 1.00 50.50 92 LEU A C 1
ATOM 737 O O . LEU A 1 92 ? -35.662 39.194 16.759 1.00 50.50 92 LEU A O 1
ATOM 741 N N . LEU A 1 93 ? -34.028 38.703 18.229 1.00 50.25 93 LEU A N 1
ATOM 742 C CA . LEU A 1 93 ? -34.881 38.644 19.413 1.00 50.25 93 LEU A CA 1
ATOM 743 C C . LEU A 1 93 ? -35.369 40.036 19.810 1.00 50.25 93 LEU A C 1
ATOM 745 O O . LEU A 1 93 ? -36.572 40.215 19.934 1.00 50.25 93 LEU A O 1
ATOM 749 N N . ASP A 1 94 ? -34.491 41.033 19.913 1.00 52.31 94 ASP A N 1
ATOM 750 C CA . ASP A 1 94 ? -34.840 42.427 20.223 1.00 52.31 94 ASP A CA 1
ATOM 751 C C . ASP A 1 94 ? -35.801 43.024 19.175 1.00 52.31 94 ASP A C 1
ATOM 753 O O . ASP A 1 94 ? -36.807 43.643 19.528 1.00 52.31 94 ASP A O 1
ATOM 757 N N . SER A 1 95 ? -35.581 42.743 17.884 1.00 49.53 95 SER A N 1
ATOM 758 C CA . SER A 1 95 ? -36.523 43.078 16.806 1.00 49.53 95 SER A CA 1
ATOM 759 C C . SER A 1 95 ? -37.908 42.449 17.030 1.00 49.53 95 SER A C 1
ATOM 761 O O . SER A 1 95 ? -38.921 43.157 17.040 1.00 49.53 95 SER A O 1
ATOM 763 N N . LYS A 1 96 ? -37.974 41.133 17.278 1.00 51.34 96 LYS A N 1
ATOM 764 C CA . LYS A 1 96 ? -39.243 40.432 17.539 1.00 51.34 96 LYS A CA 1
ATOM 765 C C . LYS A 1 96 ? -39.903 40.873 18.844 1.00 51.34 96 LYS A C 1
ATOM 767 O O . LYS A 1 96 ? -41.123 40.987 18.891 1.00 51.34 96 LYS A O 1
ATOM 772 N N . GLN A 1 97 ? -39.127 41.156 19.883 1.00 50.56 97 GLN A N 1
ATOM 773 C CA . GLN A 1 97 ? -39.612 41.549 21.201 1.00 50.56 97 GLN A CA 1
ATOM 774 C C . GLN A 1 97 ? -40.159 42.979 21.186 1.00 50.56 97 GLN A C 1
ATOM 776 O O . GLN A 1 97 ? -41.188 43.229 21.812 1.00 50.56 97 GLN A O 1
ATOM 781 N N . LYS A 1 98 ? -39.576 43.891 20.396 1.00 49.34 98 LYS A N 1
ATOM 782 C CA . LYS A 1 98 ? -40.147 45.223 20.131 1.00 49.34 98 LYS A CA 1
ATOM 783 C C . LYS A 1 98 ? -41.484 45.142 19.388 1.00 49.34 98 LYS A C 1
ATOM 785 O O . LYS A 1 98 ? -42.437 45.791 19.813 1.00 49.34 98 LYS A O 1
ATOM 790 N N . HIS A 1 99 ? -41.609 44.288 18.369 1.00 48.88 99 HIS A N 1
ATOM 791 C CA . HIS A 1 99 ? -42.895 44.071 17.688 1.00 48.88 99 HIS A CA 1
ATOM 792 C C . HIS A 1 99 ? -43.947 43.372 18.573 1.00 48.88 99 HIS A C 1
ATOM 794 O O . HIS A 1 99 ? -45.099 43.803 18.610 1.00 48.88 99 HIS A O 1
ATOM 800 N N . ALA A 1 100 ? -43.568 42.334 19.323 1.00 45.19 100 ALA A N 1
ATOM 801 C CA . ALA A 1 100 ? -44.490 41.585 20.179 1.00 45.19 100 ALA A CA 1
ATOM 802 C C . ALA A 1 100 ? -44.967 42.397 21.396 1.00 45.19 100 ALA A C 1
ATOM 804 O O . ALA A 1 100 ? -46.153 42.380 21.720 1.00 45.19 100 ALA A O 1
ATOM 805 N N . THR A 1 101 ? -44.075 43.151 22.051 1.00 45.66 101 THR A N 1
ATOM 806 C CA . THR A 1 101 ? -44.425 43.947 23.245 1.00 45.66 101 THR A CA 1
ATOM 807 C C . THR A 1 101 ? -45.401 45.078 22.916 1.00 45.66 101 THR A C 1
ATOM 809 O O . THR A 1 101 ? -46.202 45.452 23.772 1.00 45.66 101 THR A O 1
ATOM 812 N N . GLN A 1 102 ? -45.381 45.593 21.681 1.00 48.94 102 GLN A N 1
ATOM 813 C CA . GLN A 1 102 ? -46.369 46.566 21.220 1.00 48.94 102 GLN A CA 1
ATOM 814 C C . GLN A 1 102 ? -47.765 45.924 21.114 1.00 48.94 102 GLN A C 1
ATOM 816 O O . GLN A 1 102 ? -48.692 46.380 21.775 1.00 48.94 102 GLN A O 1
ATOM 821 N N . HIS A 1 103 ? -47.896 44.812 20.379 1.00 45.28 103 HIS A N 1
ATOM 822 C CA . HIS A 1 103 ? -49.188 44.136 20.173 1.00 45.28 103 HIS A CA 1
ATOM 823 C C . HIS A 1 103 ? -49.795 43.594 21.481 1.00 45.28 103 HIS A C 1
ATOM 825 O O . HIS A 1 103 ? -50.999 43.685 21.704 1.00 45.28 103 HIS A O 1
ATOM 831 N N . VAL A 1 104 ? -48.958 43.073 22.388 1.00 47.38 104 VAL A N 1
ATOM 832 C CA . VAL A 1 104 ? -49.409 42.539 23.685 1.00 47.38 104 VAL A CA 1
ATOM 833 C C . VAL A 1 104 ? -49.863 43.651 24.641 1.00 47.38 104 VAL A C 1
ATOM 835 O O . VAL A 1 104 ? -50.782 43.427 25.428 1.00 47.38 104 VAL A O 1
ATOM 838 N N . ARG A 1 105 ? -49.287 44.862 24.576 1.00 44.06 105 ARG A N 1
ATOM 839 C CA . ARG A 1 105 ? -49.743 45.997 25.405 1.00 44.06 105 ARG A CA 1
ATOM 840 C C . ARG A 1 105 ? -51.173 46.428 25.074 1.00 44.06 105 ARG A C 1
ATOM 842 O O . ARG A 1 105 ? -51.933 46.712 25.998 1.00 44.06 105 ARG A O 1
ATOM 849 N N . ASP A 1 106 ? -51.539 46.418 23.796 1.00 49.06 106 ASP A N 1
ATOM 850 C CA . ASP A 1 106 ? -52.854 46.878 23.336 1.00 49.06 106 ASP A CA 1
ATOM 851 C C . ASP A 1 106 ? -53.978 45.852 23.604 1.00 49.06 106 ASP A C 1
ATOM 853 O O . ASP A 1 106 ? -55.140 46.232 23.783 1.00 49.06 106 ASP A O 1
ATOM 857 N N . GLU A 1 107 ? -53.649 44.557 23.709 1.00 47.38 107 GLU A N 1
ATOM 858 C CA . GLU A 1 107 ? -54.614 43.491 24.033 1.00 47.38 107 GLU A CA 1
ATOM 859 C C . GLU A 1 107 ? -54.740 43.212 25.542 1.00 47.38 107 GLU A C 1
ATOM 861 O O . GLU A 1 107 ? -55.855 43.051 26.044 1.00 47.38 107 GLU A O 1
ATOM 866 N N . VAL A 1 108 ? -53.642 43.246 26.313 1.00 45.16 108 VAL A N 1
ATOM 867 C CA . VAL A 1 108 ? -53.675 43.029 27.781 1.00 45.16 108 VAL A CA 1
ATOM 868 C C . VAL A 1 108 ? -54.467 44.124 28.518 1.00 45.16 108 VAL A C 1
ATOM 870 O O . VAL A 1 108 ? -54.970 43.899 29.621 1.00 45.16 108 VAL A O 1
ATOM 873 N N . ALA A 1 109 ? -54.682 45.282 27.887 1.00 42.88 109 ALA A N 1
ATOM 874 C CA . ALA A 1 109 ? -55.593 46.318 28.370 1.00 42.88 109 ALA A CA 1
ATOM 875 C C . ALA A 1 109 ? -57.087 45.906 28.379 1.00 42.88 109 ALA A C 1
ATOM 877 O O . ALA A 1 109 ? -57.888 46.588 29.019 1.00 42.88 109 ALA A O 1
ATOM 878 N N . LYS A 1 110 ? -57.484 44.820 27.692 1.00 46.09 110 LYS A N 1
ATOM 879 C CA . LYS A 1 110 ? -58.899 44.444 27.470 1.00 46.09 110 LYS A CA 1
ATOM 880 C C . LYS A 1 110 ? -59.383 43.164 28.159 1.00 46.09 110 LYS A C 1
ATOM 882 O O . LYS A 1 110 ? -60.590 42.937 28.171 1.00 46.09 110 LYS A O 1
ATOM 887 N N . SER A 1 111 ? -58.513 42.349 28.762 1.00 36.72 111 SER A N 1
ATOM 888 C CA . SER A 1 111 ? -58.922 41.075 29.387 1.00 36.72 111 SER A CA 1
ATOM 889 C C . SER A 1 111 ? -58.276 40.817 30.756 1.00 36.72 111 SER A C 1
ATOM 891 O O . SER A 1 111 ? -57.446 39.922 30.918 1.00 36.72 111 SER A O 1
ATOM 893 N N . LYS A 1 112 ? -58.693 41.577 31.778 1.00 37.16 112 LYS A N 1
ATOM 894 C CA . LYS A 1 112 ? -58.479 41.198 33.186 1.00 37.16 112 LYS A CA 1
ATOM 895 C C . LYS A 1 112 ? -59.636 40.328 33.684 1.00 37.16 112 LYS A C 1
ATOM 897 O O . LYS A 1 112 ? -60.749 40.827 33.814 1.00 37.16 112 LYS A O 1
ATOM 9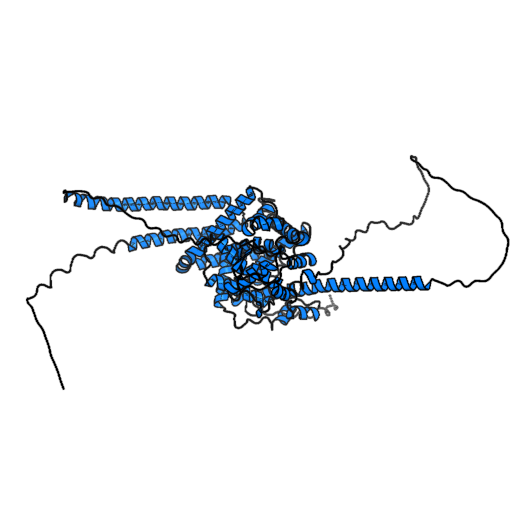02 N N . GLY A 1 113 ? -59.351 39.078 34.047 1.00 31.25 113 GLY A N 1
ATOM 903 C CA . GLY A 1 113 ? -60.286 38.221 34.782 1.00 31.25 113 GLY A CA 1
ATOM 904 C C . GLY A 1 113 ? -59.836 36.760 34.889 1.00 31.25 113 GLY A C 1
ATOM 905 O O . GLY A 1 113 ? -59.707 36.110 33.865 1.00 31.25 113 GLY A O 1
ATOM 906 N N . THR A 1 114 ? -59.649 36.281 36.132 1.00 31.72 114 THR A N 1
ATOM 907 C CA . THR A 1 114 ? -60.060 34.948 36.668 1.00 31.72 114 THR A CA 1
ATOM 908 C C . THR A 1 114 ? -59.792 33.656 35.859 1.00 31.72 114 THR A C 1
ATOM 910 O O . THR A 1 114 ? -60.239 33.543 34.729 1.00 31.72 114 THR A O 1
ATOM 913 N N . THR A 1 115 ? -59.245 32.550 36.398 1.00 29.34 115 THR A N 1
ATOM 914 C CA . THR A 1 115 ? -58.594 32.209 37.697 1.00 29.34 115 THR A CA 1
ATOM 915 C C . THR A 1 115 ? -57.988 30.787 37.599 1.00 29.34 115 THR A C 1
ATOM 917 O O . THR A 1 115 ? -58.363 30.065 36.691 1.00 29.34 115 THR A O 1
ATOM 920 N N . ALA A 1 116 ? -57.158 30.375 38.577 1.00 29.52 116 ALA A N 1
ATOM 921 C CA . ALA A 1 116 ? -56.852 28.981 38.999 1.00 29.52 116 ALA A CA 1
ATOM 922 C C . ALA A 1 116 ? -56.442 27.934 37.916 1.00 29.52 116 ALA A C 1
ATOM 924 O O . ALA A 1 116 ? -57.215 27.568 37.046 1.00 29.52 116 ALA A O 1
ATOM 925 N N . SER A 1 117 ? -55.200 27.431 37.889 1.00 30.53 117 SER A N 1
ATOM 926 C CA . SER A 1 117 ? -54.559 26.493 38.845 1.00 30.53 117 SER A CA 1
ATOM 927 C C . SER A 1 117 ? -54.987 25.021 38.688 1.00 30.53 117 SER A C 1
ATOM 929 O O . SER A 1 117 ? -56.133 24.669 38.944 1.00 30.53 117 SER A O 1
ATOM 931 N N . GLY A 1 118 ? -54.022 24.157 38.346 1.00 27.64 118 GLY A N 1
ATOM 932 C CA . GLY A 1 118 ? -54.158 22.696 38.311 1.00 27.64 118 GLY A CA 1
ATOM 933 C C . GLY A 1 118 ? -52.832 22.012 37.945 1.00 27.64 118 GLY A C 1
ATOM 934 O O . GLY A 1 118 ? -52.267 22.289 36.891 1.00 27.64 118 GLY A O 1
ATOM 935 N N . LYS A 1 119 ? -52.318 21.138 38.821 1.00 32.19 119 LYS A N 1
ATOM 936 C CA . LYS A 1 119 ? -51.177 20.236 38.555 1.00 32.19 119 LYS A CA 1
ATOM 937 C C . LYS A 1 119 ? -51.695 18.844 38.194 1.00 32.19 119 LYS A C 1
ATOM 939 O O . LYS A 1 119 ? -52.686 18.422 38.777 1.00 32.19 119 LYS A O 1
ATOM 944 N N . LEU A 1 120 ? -50.940 18.103 37.382 1.00 27.72 120 LEU A N 1
ATOM 945 C CA . LEU A 1 120 ? -50.856 16.635 37.436 1.00 27.72 120 LEU A CA 1
ATOM 946 C C . LEU A 1 120 ? -49.539 16.154 36.791 1.00 27.72 120 LEU A C 1
ATOM 948 O O . LEU A 1 120 ? -48.759 16.974 36.304 1.00 27.72 120 LEU A O 1
ATOM 952 N N . THR A 1 121 ? -49.243 14.860 36.904 1.00 29.17 121 THR A N 1
ATOM 953 C CA . THR A 1 121 ? -47.889 14.278 36.799 1.00 29.17 121 THR A CA 1
ATOM 954 C C . THR A 1 121 ? -47.862 12.966 36.002 1.00 29.17 121 THR A C 1
ATOM 956 O O . THR A 1 121 ? -48.911 12.462 35.622 1.00 29.17 121 THR A O 1
ATOM 959 N N . GLU A 1 122 ? -46.653 12.403 35.849 1.00 27.86 122 GLU A N 1
ATOM 960 C CA . GLU A 1 122 ? -46.336 11.071 35.291 1.00 27.86 122 GLU A CA 1
ATOM 961 C C . GLU A 1 122 ? -46.401 10.955 33.748 1.00 27.86 122 GLU A C 1
ATOM 963 O O . GLU A 1 122 ? -47.077 11.727 33.077 1.00 27.86 122 GLU A O 1
ATOM 968 N N . GLY A 1 123 ? -45.641 10.059 33.105 1.00 26.64 123 GLY A N 1
ATOM 969 C CA . GLY A 1 123 ? -44.660 9.105 33.650 1.00 26.64 123 GLY A CA 1
ATOM 970 C C . GLY A 1 123 ? -43.661 8.610 32.592 1.00 26.64 123 GLY A C 1
ATOM 971 O O . GLY A 1 123 ? -43.907 8.713 31.391 1.00 26.64 123 GLY A O 1
ATOM 972 N N . THR A 1 124 ? -42.509 8.099 33.031 1.00 29.83 124 THR A N 1
ATOM 973 C CA . THR A 1 124 ? -41.437 7.568 32.168 1.00 29.83 124 THR A CA 1
ATOM 974 C C . THR A 1 124 ? -41.559 6.058 31.964 1.00 29.83 124 THR A C 1
ATOM 976 O O . THR A 1 124 ? -41.925 5.335 32.882 1.00 29.83 124 THR A O 1
ATOM 979 N N . ASN A 1 125 ? -41.168 5.563 30.784 1.00 29.02 125 ASN A N 1
ATOM 980 C CA . ASN A 1 125 ? -40.969 4.133 30.536 1.00 29.02 125 ASN A CA 1
ATOM 981 C C . ASN A 1 125 ? -39.692 3.897 29.716 1.00 29.02 125 ASN A C 1
ATOM 983 O O . ASN A 1 125 ? -39.581 4.361 28.584 1.00 29.02 125 ASN A O 1
ATOM 987 N N . ASN A 1 126 ? -38.752 3.142 30.290 1.00 28.33 126 ASN A N 1
ATOM 988 C CA . ASN A 1 126 ? -37.573 2.592 29.616 1.00 28.33 126 ASN A CA 1
ATOM 989 C C . ASN A 1 126 ? -37.759 1.079 29.460 1.00 28.33 126 ASN A C 1
ATOM 991 O O . ASN A 1 126 ? -38.198 0.421 30.399 1.00 28.33 126 ASN A O 1
ATOM 995 N N . THR A 1 127 ? -37.342 0.507 28.330 1.00 28.77 127 THR A N 1
ATOM 996 C CA . THR A 1 127 ? -37.197 -0.952 28.170 1.00 28.77 127 THR A CA 1
ATOM 997 C C . THR A 1 127 ? -35.879 -1.282 27.473 1.00 28.77 127 THR A C 1
ATOM 999 O O . THR A 1 127 ? -35.736 -1.165 26.260 1.00 28.77 127 THR A O 1
ATOM 1002 N N . THR A 1 128 ? -34.888 -1.692 28.264 1.00 28.86 128 THR A N 1
ATOM 1003 C CA . THR A 1 128 ? -33.586 -2.177 27.790 1.00 28.86 128 THR A CA 1
ATOM 1004 C C . THR A 1 128 ? -33.524 -3.696 27.924 1.00 28.86 128 THR A C 1
ATOM 1006 O O . THR A 1 128 ? -33.395 -4.205 29.037 1.00 28.86 128 THR A O 1
ATOM 1009 N N . ASN A 1 129 ? -33.574 -4.425 26.808 1.00 29.23 129 ASN A N 1
ATOM 1010 C CA . ASN A 1 129 ? -33.355 -5.873 26.813 1.00 29.23 129 ASN A CA 1
ATOM 1011 C C . ASN A 1 129 ? -31.851 -6.179 26.821 1.00 29.23 129 ASN A C 1
ATOM 1013 O O . ASN A 1 129 ? -31.166 -5.975 25.820 1.00 29.23 129 ASN A O 1
ATOM 1017 N N . SER A 1 130 ? -31.344 -6.690 27.941 1.00 27.11 130 SER A N 1
ATOM 1018 C CA . SER A 1 130 ? -29.989 -7.229 28.060 1.00 27.11 130 SER A CA 1
ATOM 1019 C C . SER A 1 130 ? -29.979 -8.736 27.781 1.00 27.11 130 SER A C 1
ATOM 1021 O O . SER A 1 130 ? -30.765 -9.492 28.345 1.00 27.11 130 SER A O 1
ATOM 1023 N N . VAL A 1 131 ? -29.061 -9.189 26.921 1.00 33.09 131 VAL A N 1
ATOM 1024 C CA . VAL A 1 131 ? -28.803 -10.618 26.676 1.00 33.09 131 VAL A CA 1
ATOM 1025 C C . VAL A 1 131 ? -27.400 -10.942 27.179 1.00 33.09 131 VAL A C 1
ATOM 1027 O O . VAL A 1 131 ? -26.403 -10.607 26.542 1.00 33.09 131 VAL A O 1
ATOM 1030 N N . SER A 1 132 ? -27.318 -11.575 28.347 1.00 31.64 132 SER A N 1
ATOM 1031 C CA . SER A 1 132 ? -26.069 -11.930 29.028 1.00 31.64 132 SER A CA 1
ATOM 1032 C C . SER A 1 132 ? -25.450 -13.223 28.477 1.00 31.64 132 SER A C 1
ATOM 1034 O O . SER A 1 132 ? -25.423 -14.266 29.130 1.00 31.64 132 SER A O 1
ATOM 1036 N N . GLY A 1 133 ? -24.910 -13.151 27.258 1.00 31.88 133 GLY A N 1
ATOM 1037 C CA . GLY A 1 133 ? -23.986 -14.171 26.758 1.00 31.88 133 GLY A CA 1
ATOM 1038 C C . GLY A 1 133 ? -22.661 -14.132 27.529 1.00 31.88 133 GLY A C 1
ATOM 1039 O O . GLY A 1 133 ? -22.119 -13.054 27.760 1.00 31.88 133 GLY A O 1
ATOM 1040 N N . ARG A 1 134 ? -22.126 -15.297 27.925 1.00 36.97 134 ARG A N 1
ATOM 1041 C CA . ARG A 1 134 ? -20.788 -15.392 28.541 1.00 36.97 134 ARG A CA 1
ATOM 1042 C C . ARG A 1 134 ? -19.727 -14.826 27.594 1.00 36.97 134 ARG A C 1
ATOM 1044 O O . ARG A 1 134 ? -19.748 -15.126 26.401 1.00 36.97 134 ARG A O 1
ATOM 1051 N N . GLU A 1 135 ? -18.766 -14.084 28.136 1.00 39.66 135 GLU A N 1
ATOM 1052 C CA . GLU A 1 135 ? -17.607 -13.613 27.379 1.00 39.66 135 GLU A CA 1
ATOM 1053 C C . GLU A 1 135 ? -16.705 -14.796 27.000 1.00 39.66 135 GLU A C 1
ATOM 1055 O O . GLU A 1 135 ? -15.872 -15.256 27.779 1.00 39.66 135 GLU A O 1
ATOM 1060 N N . GLY A 1 136 ? -16.897 -15.321 25.787 1.00 46.94 136 GLY A N 1
ATOM 1061 C CA . GLY A 1 136 ? -15.948 -16.245 25.174 1.00 46.94 136 GLY A CA 1
ATOM 1062 C C . GLY A 1 136 ? -14.614 -15.540 24.933 1.00 46.94 136 GLY A C 1
ATOM 1063 O O . GLY A 1 136 ? -14.597 -14.405 24.447 1.00 46.94 136 GLY A O 1
ATOM 1064 N N . ALA A 1 137 ? -13.512 -16.211 25.274 1.00 56.94 137 ALA A N 1
ATOM 1065 C CA . ALA A 1 137 ? -12.167 -15.678 25.098 1.00 56.94 137 ALA A CA 1
ATOM 1066 C C . ALA A 1 137 ? -11.923 -15.258 23.639 1.00 56.94 137 ALA A C 1
ATOM 1068 O O . ALA A 1 137 ? -12.307 -15.956 22.700 1.00 56.94 137 ALA A O 1
ATOM 1069 N N . VAL A 1 138 ? -11.275 -14.109 23.450 1.00 66.44 138 VAL A N 1
ATOM 1070 C CA . VAL A 1 138 ? -10.877 -13.643 22.119 1.00 66.44 138 VAL A CA 1
ATOM 1071 C C . VAL A 1 138 ? -9.616 -14.392 21.715 1.00 66.44 138 VAL A C 1
ATOM 1073 O O . VAL A 1 138 ? -8.571 -14.246 22.348 1.00 66.44 138 VAL A O 1
ATOM 1076 N N . HIS A 1 139 ? -9.702 -15.187 20.653 1.00 64.69 139 HIS A N 1
ATOM 1077 C CA . HIS A 1 139 ? -8.564 -15.953 20.164 1.00 64.69 139 HIS A CA 1
ATOM 1078 C C . HIS A 1 139 ? -7.733 -15.104 19.192 1.00 64.69 139 HIS A C 1
ATOM 1080 O O . HIS A 1 139 ? -8.203 -14.700 18.128 1.00 64.69 139 HIS A O 1
ATOM 1086 N N . ILE A 1 140 ? -6.468 -14.860 19.532 1.00 65.75 140 ILE A N 1
ATOM 1087 C CA . ILE A 1 140 ? -5.445 -14.554 18.525 1.00 65.75 140 ILE A CA 1
ATOM 1088 C C . ILE A 1 140 ? -5.145 -15.869 17.798 1.00 65.75 140 ILE A C 1
ATOM 1090 O O . ILE A 1 140 ? -5.048 -16.912 18.448 1.00 65.75 140 ILE A O 1
ATOM 1094 N N . ALA A 1 141 ? -5.010 -15.840 16.471 1.00 60.22 141 ALA A N 1
ATOM 1095 C CA . ALA A 1 141 ? -4.618 -17.030 15.722 1.00 60.22 141 ALA A CA 1
ATOM 1096 C C . ALA A 1 141 ? -3.222 -17.511 16.173 1.00 60.22 141 ALA A C 1
ATOM 1098 O O . ALA A 1 141 ? -2.265 -16.731 16.099 1.00 60.22 141 ALA A O 1
ATOM 1099 N N . PRO A 1 142 ? -3.073 -18.767 16.640 1.00 60.91 142 PRO A N 1
ATOM 1100 C CA . PRO A 1 142 ? -1.769 -19.335 16.950 1.00 60.91 142 PRO A CA 1
ATOM 1101 C C . PRO A 1 142 ? -0.874 -19.324 15.711 1.00 60.91 142 PRO A C 1
ATOM 1103 O O . PRO A 1 142 ? -1.323 -19.643 14.607 1.00 60.91 142 PRO A O 1
ATOM 1106 N N . HIS A 1 143 ? 0.402 -18.985 15.891 1.00 63.34 143 HIS A N 1
ATOM 1107 C CA . HIS A 1 143 ? 1.372 -19.018 14.800 1.00 63.34 143 HIS A CA 1
ATOM 1108 C C . HIS A 1 143 ? 1.443 -20.437 14.209 1.00 63.34 143 HIS A C 1
ATOM 1110 O O . HIS A 1 143 ? 1.637 -21.406 14.940 1.00 63.34 143 HIS A O 1
ATOM 1116 N N . GLY A 1 144 ? 1.237 -20.557 12.896 1.00 66.31 144 GLY A N 1
ATOM 1117 C CA . GLY A 1 144 ? 1.180 -21.844 12.198 1.00 66.31 144 GLY A CA 1
ATOM 1118 C C . GLY A 1 144 ? -0.181 -22.558 12.195 1.00 66.31 144 GLY A C 1
ATOM 1119 O O . GLY A 1 144 ? -0.281 -23.611 11.568 1.00 66.31 144 GLY A O 1
ATOM 1120 N N . GLN A 1 145 ? -1.251 -22.028 12.813 1.00 80.25 145 GLN A N 1
ATOM 1121 C CA . GLN A 1 145 ? -2.590 -22.598 12.597 1.00 80.25 145 GLN A CA 1
ATOM 1122 C C . GLN A 1 145 ? -3.050 -22.329 11.156 1.00 80.25 145 GLN A C 1
ATOM 1124 O O . GLN A 1 145 ? -3.140 -21.179 10.740 1.00 80.25 145 GLN A O 1
ATOM 1129 N N . LEU A 1 146 ? -3.413 -23.385 10.418 1.00 85.19 146 LEU A N 1
ATOM 1130 C CA . LEU A 1 146 ? -3.922 -23.293 9.038 1.00 85.19 146 LEU A CA 1
ATOM 1131 C C . LEU A 1 146 ? -5.375 -23.775 8.869 1.00 85.19 146 LEU A C 1
ATOM 1133 O O . LEU A 1 146 ? -5.999 -23.517 7.837 1.00 85.19 146 LEU A O 1
ATOM 1137 N N . GLU A 1 147 ? -5.923 -24.467 9.866 1.00 90.88 147 GLU A N 1
ATOM 1138 C CA . GLU A 1 147 ? -7.310 -24.943 9.869 1.00 90.88 147 GLU A CA 1
ATOM 1139 C C . GLU A 1 147 ? -8.302 -23.815 10.223 1.00 90.88 147 GLU A C 1
ATOM 1141 O O . GLU A 1 147 ? -7.952 -22.909 10.991 1.00 90.88 147 GLU A O 1
ATOM 1146 N N . PRO A 1 148 ? -9.532 -23.832 9.668 1.00 91.31 148 PRO A N 1
ATOM 1147 C CA . PRO A 1 148 ? -10.527 -22.796 9.913 1.00 91.31 148 PRO A CA 1
ATOM 1148 C C . PRO A 1 148 ? -10.999 -22.810 11.367 1.00 91.31 148 PRO A C 1
ATOM 1150 O O . PRO A 1 148 ? -11.106 -23.857 12.004 1.00 91.31 148 PRO A O 1
ATOM 1153 N N . PHE A 1 149 ? -11.345 -21.633 11.877 1.00 91.31 149 PHE A N 1
ATOM 1154 C CA . PHE A 1 149 ? -11.922 -21.501 13.209 1.00 91.31 149 PHE A CA 1
ATOM 1155 C C . PHE A 1 149 ? -13.402 -21.937 13.231 1.00 91.31 149 PHE A C 1
ATOM 1157 O O . PHE A 1 149 ? -14.062 -21.970 12.186 1.00 91.31 149 PHE A O 1
ATOM 1164 N N . PRO A 1 150 ? -13.969 -22.250 14.411 1.00 92.81 150 PRO A N 1
ATOM 1165 C CA . PRO A 1 150 ? -15.406 -22.461 14.553 1.00 92.81 150 PRO A CA 1
ATOM 1166 C C . PRO A 1 150 ? -16.207 -21.225 14.120 1.00 92.81 150 PRO A C 1
ATOM 1168 O O . PRO A 1 150 ? -15.842 -20.088 14.424 1.00 92.81 150 PRO A O 1
ATOM 1171 N N . VAL A 1 151 ? -17.332 -21.432 13.432 1.00 94.62 151 VAL A N 1
ATOM 1172 C CA . VAL A 1 151 ? -18.266 -20.343 13.103 1.00 94.62 151 VAL A CA 1
ATOM 1173 C C . VAL A 1 151 ? -18.804 -19.735 14.401 1.00 94.62 151 VAL A C 1
ATOM 1175 O O . VAL A 1 151 ? -19.264 -20.457 15.281 1.00 94.62 151 VAL A O 1
ATOM 1178 N N . GLY A 1 152 ? -18.728 -18.409 14.525 1.00 93.31 152 GLY A N 1
ATOM 1179 C CA . GLY A 1 152 ? -19.054 -17.687 15.757 1.00 93.31 152 GLY A CA 1
ATOM 1180 C C . GLY A 1 152 ? -17.862 -17.424 16.687 1.00 93.31 152 GLY A C 1
ATOM 1181 O O . GLY A 1 152 ? -18.018 -16.672 17.648 1.00 93.31 152 GLY A O 1
ATOM 1182 N N . ALA A 1 153 ? -16.669 -17.970 16.414 1.00 91.69 153 ALA A N 1
ATOM 1183 C CA . ALA A 1 153 ? -15.474 -17.664 17.200 1.00 91.69 153 ALA A CA 1
ATOM 1184 C C . ALA A 1 153 ? -15.109 -16.170 17.103 1.00 91.69 153 ALA A C 1
ATOM 1186 O O . ALA A 1 153 ? -15.042 -15.611 16.005 1.00 91.69 153 ALA A O 1
ATOM 1187 N N . ARG A 1 154 ? -14.843 -15.530 18.251 1.00 92.75 154 ARG A N 1
ATOM 1188 C CA . ARG A 1 154 ? -14.276 -14.175 18.312 1.00 92.75 154 ARG A CA 1
ATOM 1189 C C . ARG A 1 154 ? -12.773 -14.251 18.086 1.00 92.75 154 ARG A C 1
ATOM 1191 O O . ARG A 1 154 ? -12.058 -14.830 18.904 1.00 92.75 154 ARG A O 1
ATOM 1198 N N . LEU A 1 155 ? -12.312 -13.655 16.992 1.00 90.00 155 LEU A N 1
ATOM 1199 C CA . LEU A 1 155 ? -10.910 -13.641 16.596 1.00 90.00 155 LEU A CA 1
ATOM 1200 C C . LEU A 1 155 ? -10.334 -12.228 16.634 1.00 90.00 155 LEU A C 1
ATOM 1202 O O . LEU A 1 155 ? -11.041 -11.248 16.395 1.00 90.00 155 LEU A O 1
ATOM 1206 N N . ARG A 1 156 ? -9.028 -12.139 16.879 1.00 86.62 156 ARG A N 1
ATOM 1207 C CA . ARG A 1 156 ? -8.226 -10.914 16.786 1.00 86.62 156 ARG A CA 1
ATOM 1208 C C . ARG A 1 156 ? -7.274 -11.030 15.597 1.00 86.62 156 ARG A C 1
ATOM 1210 O O . ARG A 1 156 ? -6.451 -11.943 15.565 1.00 86.62 156 ARG A O 1
ATOM 1217 N N . MET A 1 157 ? -7.388 -10.119 14.627 1.00 86.75 157 MET A N 1
ATOM 1218 C CA . MET A 1 157 ? -6.540 -10.130 13.427 1.00 86.75 157 MET A CA 1
ATOM 1219 C C . MET A 1 157 ? -5.052 -9.943 13.765 1.00 86.75 157 MET A C 1
ATOM 1221 O O . MET A 1 157 ? -4.683 -9.279 14.740 1.00 86.75 157 MET A O 1
ATOM 1225 N N . GLY A 1 158 ? -4.194 -10.465 12.888 1.00 83.75 158 GLY A N 1
ATOM 1226 C CA . GLY A 1 158 ? -2.768 -10.157 12.819 1.00 83.75 158 GLY A CA 1
ATOM 1227 C C . GLY A 1 158 ? -2.506 -8.656 12.704 1.00 83.75 158 GLY A C 1
ATOM 1228 O O . GLY A 1 158 ? -1.757 -8.057 13.469 1.00 83.75 158 GLY A O 1
ATOM 1229 N N . PHE A 1 159 ? -3.208 -8.028 11.767 1.00 85.12 159 PHE A N 1
ATOM 1230 C CA . PHE A 1 159 ? -3.117 -6.601 11.493 1.00 85.12 159 PHE A CA 1
ATOM 1231 C C . PHE A 1 159 ? -4.066 -5.775 12.383 1.00 85.12 159 PHE A C 1
ATOM 1233 O O . PHE A 1 159 ? -5.214 -6.163 12.603 1.00 85.12 159 PHE A O 1
ATOM 1240 N N . ARG A 1 160 ? -3.607 -4.616 12.886 1.00 80.69 160 ARG A N 1
ATOM 1241 C CA . ARG A 1 160 ? -4.321 -3.715 13.833 1.00 80.69 160 ARG A CA 1
ATOM 1242 C C . ARG A 1 160 ? -4.795 -4.321 15.167 1.00 80.69 160 ARG A C 1
ATOM 1244 O O . ARG A 1 160 ? -5.324 -3.576 15.983 1.00 80.69 160 ARG A O 1
ATOM 1251 N N . ARG A 1 161 ? -4.676 -5.638 15.392 1.00 85.38 161 ARG A N 1
ATOM 1252 C CA . ARG A 1 161 ? -5.284 -6.342 16.546 1.00 85.38 161 ARG A CA 1
ATOM 1253 C C . ARG A 1 161 ? -6.795 -6.088 16.685 1.00 85.38 161 ARG A C 1
ATOM 1255 O O . ARG A 1 161 ? -7.355 -6.200 17.772 1.00 85.38 161 ARG A O 1
ATOM 1262 N N . ALA A 1 162 ? -7.468 -5.772 15.578 1.00 85.81 162 ALA A N 1
ATOM 1263 C CA . ALA A 1 162 ? -8.903 -5.522 15.572 1.00 85.81 162 ALA A CA 1
ATOM 1264 C C . ALA A 1 162 ? -9.693 -6.841 15.601 1.00 85.81 162 ALA A C 1
ATOM 1266 O O . ALA A 1 162 ? -9.301 -7.838 14.985 1.00 85.81 162 ALA A O 1
ATOM 1267 N N . GLU A 1 163 ? -10.805 -6.839 16.334 1.00 90.50 163 GLU A N 1
ATOM 1268 C CA . GLU A 1 163 ? -11.614 -8.034 16.582 1.00 90.50 163 GLU A CA 1
ATOM 1269 C C . GLU A 1 163 ? -12.729 -8.224 15.551 1.00 90.50 163 GLU A C 1
ATOM 1271 O O . GLU A 1 163 ? -13.294 -7.264 15.020 1.00 90.50 163 GLU A O 1
ATOM 1276 N N . PHE A 1 164 ? -13.065 -9.483 15.283 1.00 92.81 164 PHE A N 1
ATOM 1277 C CA . PHE A 1 164 ? -14.167 -9.875 14.412 1.00 92.81 164 PHE A CA 1
ATOM 1278 C C . PHE A 1 164 ? -14.743 -11.239 14.811 1.00 92.81 164 PHE A C 1
ATOM 1280 O O . PHE A 1 164 ? -14.214 -11.928 15.684 1.00 92.81 164 PHE A O 1
ATOM 1287 N N . VAL A 1 165 ? -15.850 -11.626 14.175 1.00 94.44 165 VAL A N 1
ATOM 1288 C CA . VAL A 1 165 ? -16.472 -12.945 14.342 1.00 94.44 165 VAL A CA 1
ATOM 1289 C C . VAL A 1 165 ? -16.215 -13.769 13.086 1.00 94.44 165 VAL A C 1
ATOM 1291 O O . VAL A 1 165 ? -16.543 -13.332 11.981 1.00 94.44 165 VAL A O 1
ATOM 1294 N N . TRP A 1 166 ? -15.648 -14.960 13.252 1.00 94.81 166 TRP A N 1
ATOM 1295 C CA . TRP A 1 166 ? -15.408 -15.889 12.153 1.00 94.81 166 TRP A CA 1
ATOM 1296 C C . TRP A 1 166 ? -16.721 -16.472 11.615 1.00 94.81 166 TRP A C 1
ATOM 1298 O O . TRP A 1 166 ? -17.633 -16.821 12.369 1.00 94.81 166 TRP A O 1
ATOM 1308 N N . THR A 1 167 ? -16.822 -16.601 10.293 1.00 96.12 167 THR A N 1
ATOM 1309 C CA . THR A 1 167 ? -18.025 -17.074 9.588 1.00 96.12 167 THR A CA 1
ATOM 1310 C C . THR A 1 167 ? -17.657 -18.066 8.492 1.00 96.12 167 THR A C 1
ATOM 1312 O O . THR A 1 167 ? -16.534 -18.051 7.998 1.00 96.12 167 THR A O 1
ATOM 1315 N N . ALA A 1 168 ? -18.624 -18.863 8.030 1.00 96.12 168 ALA A N 1
ATOM 1316 C CA . ALA A 1 168 ? -18.431 -19.824 6.938 1.00 96.12 168 ALA A CA 1
ATOM 1317 C C . ALA A 1 168 ? -18.045 -19.201 5.573 1.00 96.12 168 ALA A C 1
ATOM 1319 O O . ALA A 1 168 ? -17.767 -19.941 4.636 1.00 96.12 168 ALA A O 1
ATOM 1320 N N . LYS A 1 169 ? -18.024 -17.862 5.444 1.00 96.62 169 LYS A N 1
ATOM 1321 C CA . LYS A 1 169 ? -17.485 -17.162 4.263 1.00 96.62 169 LYS A CA 1
ATOM 1322 C C . LYS A 1 169 ? -15.960 -16.964 4.318 1.00 96.62 169 LYS A C 1
ATOM 1324 O O . LYS A 1 169 ? -15.370 -16.647 3.291 1.00 96.62 169 LYS A O 1
ATOM 1329 N N . HIS A 1 170 ? -15.333 -17.085 5.491 1.00 96.88 170 HIS A N 1
ATOM 1330 C CA . HIS A 1 170 ? -13.900 -16.835 5.664 1.00 96.88 170 HIS A CA 1
ATOM 1331 C C . HIS A 1 170 ? -13.038 -17.971 5.100 1.00 96.88 170 HIS A C 1
ATOM 1333 O O . HIS A 1 170 ? -13.418 -19.142 5.123 1.00 96.88 170 HIS A O 1
ATOM 1339 N N . ILE A 1 171 ? -11.851 -17.612 4.613 1.00 95.94 171 ILE A N 1
ATOM 1340 C CA . ILE A 1 171 ? -10.940 -18.514 3.908 1.00 95.94 171 ILE A CA 1
ATOM 1341 C C . ILE A 1 171 ? -9.940 -19.102 4.910 1.00 95.94 171 ILE A C 1
ATOM 1343 O O . ILE A 1 171 ? -9.217 -18.367 5.581 1.00 95.94 171 ILE A O 1
ATOM 1347 N N . ALA A 1 172 ? -9.897 -20.432 5.019 1.00 94.19 172 ALA A N 1
ATOM 1348 C CA . ALA A 1 172 ? -8.964 -21.134 5.900 1.00 94.19 172 ALA A CA 1
ATOM 1349 C C . ALA A 1 172 ? -7.500 -20.883 5.498 1.00 94.19 172 ALA A C 1
ATOM 1351 O O . ALA A 1 172 ? -7.184 -20.833 4.308 1.00 94.19 172 ALA A O 1
ATOM 1352 N N . GLY A 1 173 ? -6.590 -20.819 6.475 1.00 92.38 173 GLY A N 1
ATOM 1353 C CA . GLY A 1 173 ? -5.161 -20.599 6.228 1.00 92.38 173 GLY A CA 1
ATOM 1354 C C . GLY A 1 173 ? -4.562 -21.578 5.213 1.00 92.38 173 GLY A C 1
ATOM 1355 O O . GLY A 1 173 ? -3.803 -21.163 4.348 1.00 92.38 173 GLY A O 1
ATOM 1356 N N . LYS A 1 174 ? -4.975 -22.851 5.226 1.00 92.88 174 LYS A N 1
ATOM 1357 C CA . LYS A 1 174 ? -4.526 -23.882 4.267 1.00 92.88 174 LYS A CA 1
ATOM 1358 C C . LYS A 1 174 ? -4.944 -23.647 2.810 1.00 92.88 174 LYS A C 1
ATOM 1360 O O . LYS A 1 174 ? -4.298 -24.162 1.903 1.00 92.88 174 LYS A O 1
ATOM 1365 N N . GLU A 1 175 ? -6.000 -22.872 2.579 1.00 94.12 175 GLU A N 1
ATOM 1366 C CA . GLU A 1 175 ? -6.381 -22.422 1.237 1.00 94.12 175 GLU A CA 1
ATOM 1367 C C . GLU A 1 175 ? -5.548 -21.202 0.829 1.00 94.12 175 GLU A C 1
ATOM 1369 O O . GLU A 1 175 ? -5.055 -21.150 -0.294 1.00 94.12 175 GLU A O 1
ATOM 1374 N N . LEU A 1 176 ? -5.291 -20.281 1.765 1.00 94.06 176 LEU A N 1
ATOM 1375 C CA . LEU A 1 176 ? -4.426 -19.117 1.543 1.00 94.06 176 LEU A CA 1
ATOM 1376 C C . LEU A 1 176 ? -2.957 -19.501 1.296 1.00 94.06 176 LEU A C 1
ATOM 1378 O O . LEU A 1 176 ? -2.331 -18.896 0.431 1.00 94.06 176 LEU A O 1
ATOM 1382 N N . ARG A 1 177 ? -2.431 -20.559 1.941 1.00 92.75 177 ARG A N 1
ATOM 1383 C CA . ARG A 1 177 ? -1.091 -21.112 1.638 1.00 92.75 177 ARG A CA 1
ATOM 1384 C C . ARG A 1 177 ? -0.924 -21.435 0.147 1.00 92.75 177 ARG A C 1
ATOM 1386 O O . ARG A 1 177 ? 0.184 -21.375 -0.364 1.00 92.75 177 ARG A O 1
ATOM 1393 N N . LYS A 1 178 ? -1.999 -21.763 -0.584 1.00 95.00 178 LYS A N 1
ATOM 1394 C CA . LYS A 1 178 ? -1.930 -22.042 -2.033 1.00 95.00 178 LYS A CA 1
ATOM 1395 C C . LYS A 1 178 ? -1.635 -20.779 -2.845 1.00 95.00 178 LYS A C 1
ATOM 1397 O O . LYS A 1 178 ? -1.009 -20.870 -3.895 1.00 95.00 178 LYS A O 1
ATOM 1402 N N . TRP A 1 179 ? -2.058 -19.612 -2.359 1.00 96.88 179 TRP A N 1
ATOM 1403 C CA . TRP A 1 179 ? -1.804 -18.315 -2.993 1.00 96.88 179 TRP A CA 1
ATOM 1404 C C . TRP A 1 179 ? -0.347 -17.859 -2.810 1.00 96.88 179 TRP A C 1
ATOM 1406 O O . TRP A 1 179 ? 0.128 -17.026 -3.576 1.00 96.88 179 TRP A O 1
ATOM 1416 N N . GLU A 1 180 ? 0.374 -18.420 -1.834 1.00 96.31 180 GLU A N 1
ATOM 1417 C CA . GLU A 1 180 ? 1.800 -18.149 -1.598 1.00 96.31 180 GLU A CA 1
ATOM 1418 C C . GLU A 1 180 ? 2.719 -18.804 -2.645 1.00 96.31 180 GLU A C 1
ATOM 1420 O O . GLU A 1 180 ? 3.831 -18.338 -2.868 1.00 96.31 180 GLU A O 1
ATOM 1425 N N . TYR A 1 181 ? 2.254 -19.860 -3.320 1.00 96.62 181 TYR A N 1
ATOM 1426 C CA . TYR A 1 181 ? 3.013 -20.618 -4.330 1.00 96.62 181 TYR A CA 1
ATOM 1427 C C . TYR A 1 181 ? 2.534 -20.354 -5.766 1.00 96.62 181 TYR A C 1
ATOM 1429 O O . TYR A 1 181 ? 2.675 -21.202 -6.648 1.00 96.62 181 TYR A O 1
ATOM 1437 N N . VAL A 1 182 ? 1.921 -19.189 -5.996 1.00 97.25 182 VAL A N 1
ATOM 1438 C CA . VAL A 1 182 ? 1.451 -18.729 -7.309 1.00 97.25 182 VAL A CA 1
ATOM 1439 C C . VAL A 1 182 ? 1.851 -17.268 -7.484 1.00 97.25 182 VAL A C 1
ATOM 1441 O O . VAL A 1 182 ? 1.629 -16.449 -6.595 1.00 97.25 182 VAL A O 1
ATOM 1444 N N . THR A 1 183 ? 2.426 -16.934 -8.637 1.00 96.88 183 THR A N 1
ATOM 1445 C CA . THR A 1 183 ? 2.902 -15.587 -8.985 1.00 96.88 183 THR A CA 1
ATOM 1446 C C . THR A 1 183 ? 2.059 -14.992 -10.127 1.00 96.88 183 THR A C 1
ATOM 1448 O O . THR A 1 183 ? 0.870 -15.302 -10.245 1.00 96.88 183 THR A O 1
ATOM 1451 N N . ASP A 1 184 ? 2.629 -14.111 -10.954 1.00 96.12 184 ASP A N 1
ATOM 1452 C CA . ASP A 1 184 ? 2.041 -13.684 -12.229 1.00 96.12 184 ASP A CA 1
ATOM 1453 C C . ASP A 1 184 ? 2.804 -14.387 -13.362 1.00 96.12 184 ASP A C 1
ATOM 1455 O O . ASP A 1 184 ? 3.784 -13.880 -13.908 1.00 96.12 184 ASP A O 1
ATOM 1459 N N . GLU A 1 185 ? 2.331 -15.593 -13.683 1.00 94.06 185 GLU A N 1
ATOM 1460 C CA . GLU A 1 185 ? 2.896 -16.513 -14.682 1.00 94.06 185 GLU A CA 1
ATOM 1461 C C . GLU A 1 185 ? 3.094 -15.858 -16.060 1.00 94.06 185 GLU A C 1
ATOM 1463 O O . GLU A 1 185 ? 4.034 -16.188 -16.784 1.00 94.06 185 GLU A O 1
ATOM 1468 N N . GLN A 1 186 ? 2.218 -14.913 -16.421 1.00 95.19 186 GLN A N 1
ATOM 1469 C CA . GLN A 1 186 ? 2.272 -14.195 -17.694 1.00 95.19 186 GLN A CA 1
ATOM 1470 C C . GLN A 1 186 ? 3.459 -13.225 -17.710 1.00 95.19 186 GLN A C 1
ATOM 1472 O O . GLN A 1 186 ? 4.262 -13.260 -18.640 1.00 95.19 186 GLN A O 1
ATOM 1477 N N . GLY A 1 187 ? 3.600 -12.393 -16.672 1.00 95.56 187 GLY A N 1
ATOM 1478 C CA . GLY A 1 187 ? 4.714 -11.455 -16.537 1.00 95.56 187 GLY A CA 1
ATOM 1479 C C . GLY A 1 187 ? 6.063 -12.146 -16.325 1.00 95.56 187 GLY A C 1
ATOM 1480 O O . GLY A 1 187 ? 7.069 -11.727 -16.899 1.00 95.56 187 GLY A O 1
ATOM 1481 N N . ASP A 1 188 ? 6.090 -13.232 -15.551 1.00 95.81 188 ASP A N 1
ATOM 1482 C CA . ASP A 1 188 ? 7.316 -13.976 -15.239 1.00 95.81 188 ASP A CA 1
ATOM 1483 C C . ASP A 1 188 ? 7.872 -14.698 -16.477 1.00 95.81 188 ASP A C 1
ATOM 1485 O O . ASP A 1 188 ? 9.073 -14.624 -16.759 1.00 95.81 188 ASP A O 1
ATOM 1489 N N . LYS A 1 189 ? 6.995 -15.287 -17.305 1.00 95.88 189 LYS A N 1
ATOM 1490 C CA . LYS A 1 189 ? 7.371 -15.894 -18.592 1.00 95.88 189 LYS A CA 1
ATOM 1491 C C . LYS A 1 189 ? 8.113 -14.918 -19.513 1.00 95.88 189 LYS A C 1
ATOM 1493 O O . LYS A 1 189 ? 9.116 -15.305 -20.113 1.00 95.88 189 LYS A O 1
ATOM 1498 N N . LEU A 1 190 ? 7.680 -13.654 -19.596 1.00 96.31 190 LEU A N 1
ATOM 1499 C CA . LEU A 1 190 ? 8.342 -12.643 -20.435 1.00 96.31 190 LEU A CA 1
ATOM 1500 C C . LEU A 1 190 ? 9.805 -12.402 -20.014 1.00 96.31 190 LEU A C 1
ATOM 1502 O O . LEU A 1 190 ? 10.657 -12.166 -20.871 1.00 96.31 190 LEU A O 1
ATOM 1506 N N . PHE A 1 191 ? 10.111 -12.505 -18.717 1.00 93.19 191 PHE A N 1
ATOM 1507 C CA . PHE A 1 191 ? 11.467 -12.355 -18.179 1.00 93.19 191 PHE A CA 1
ATOM 1508 C C . PHE A 1 191 ? 12.333 -13.612 -18.290 1.00 93.19 191 PHE A C 1
ATOM 1510 O O . PHE A 1 191 ? 13.555 -13.485 -18.399 1.00 93.19 191 PHE A O 1
ATOM 1517 N N . HIS A 1 192 ? 11.728 -14.802 -18.285 1.00 88.88 192 HIS A N 1
ATOM 1518 C CA . HIS A 1 192 ? 12.431 -16.046 -18.604 1.00 88.88 192 HIS A CA 1
ATOM 1519 C C . HIS A 1 192 ? 12.824 -16.108 -20.089 1.00 88.88 192 HIS A C 1
ATOM 1521 O O . HIS A 1 192 ? 13.927 -16.541 -20.410 1.00 88.88 192 HIS A O 1
ATOM 1527 N N . GLU A 1 193 ? 11.961 -15.622 -20.988 1.00 92.00 193 GLU A N 1
ATOM 1528 C CA . GLU A 1 193 ? 12.254 -15.523 -22.425 1.00 92.00 193 GLU A CA 1
ATOM 1529 C C . GLU A 1 193 ? 13.244 -14.395 -22.760 1.00 92.00 193 GLU A C 1
ATOM 1531 O O . GLU A 1 193 ? 14.123 -14.578 -23.600 1.00 92.00 193 GLU A O 1
ATOM 1536 N N . GLN A 1 194 ? 13.120 -13.225 -22.118 1.00 92.50 194 GLN A N 1
ATOM 1537 C CA . GLN A 1 194 ? 13.975 -12.062 -22.375 1.00 92.50 194 GLN A CA 1
ATOM 1538 C C . GLN A 1 194 ? 14.549 -11.487 -21.064 1.00 92.50 194 GLN A C 1
ATOM 1540 O O . GLN A 1 194 ? 14.011 -10.531 -20.499 1.00 92.50 194 GLN A O 1
ATOM 1545 N N . PRO A 1 195 ? 15.698 -12.006 -20.587 1.00 88.56 195 PRO A N 1
ATOM 1546 C CA . PRO A 1 195 ? 16.320 -11.599 -19.327 1.00 88.56 195 PRO A CA 1
ATOM 1547 C C . PRO A 1 195 ? 16.617 -10.106 -19.112 1.00 88.56 195 PRO A C 1
ATOM 1549 O O . PRO A 1 195 ? 16.834 -9.704 -17.963 1.00 88.56 195 PRO A O 1
ATOM 1552 N N . SER A 1 196 ? 16.656 -9.314 -20.187 1.00 91.31 196 SER A N 1
ATOM 1553 C CA . SER A 1 196 ? 16.998 -7.884 -20.226 1.00 91.31 196 SER A CA 1
ATOM 1554 C C . SER A 1 196 ? 15.847 -6.980 -20.701 1.00 91.31 196 SER A C 1
ATOM 1556 O O . SER A 1 196 ? 16.099 -5.858 -21.133 1.00 91.31 196 SER A O 1
ATOM 1558 N N . LEU A 1 197 ? 14.607 -7.480 -20.672 1.00 94.38 197 LEU A N 1
ATOM 1559 C CA . LEU A 1 197 ? 13.396 -6.790 -21.128 1.00 94.38 197 LEU A CA 1
ATOM 1560 C C . LEU A 1 197 ? 13.234 -5.398 -20.483 1.00 94.38 197 LEU A C 1
ATOM 1562 O O . LEU A 1 197 ? 13.336 -5.247 -19.261 1.00 94.38 197 LEU A O 1
ATOM 1566 N N . THR A 1 198 ? 12.966 -4.377 -21.300 1.00 96.25 198 THR A N 1
ATOM 1567 C CA . THR A 1 198 ? 12.644 -3.019 -20.832 1.00 96.25 198 THR A CA 1
ATOM 1568 C C . THR A 1 198 ? 11.178 -2.892 -20.408 1.00 96.25 198 THR A C 1
ATOM 1570 O O . THR A 1 198 ? 10.344 -3.745 -20.710 1.00 96.25 198 THR A O 1
ATOM 1573 N N . SER A 1 199 ? 10.843 -1.808 -19.700 1.00 95.38 199 SER A N 1
ATOM 1574 C CA . SER A 1 199 ? 9.471 -1.552 -19.243 1.00 95.38 199 SER A CA 1
ATOM 1575 C C . SER A 1 199 ? 8.475 -1.434 -20.390 1.00 95.38 199 SER A C 1
ATOM 1577 O O . SER A 1 199 ? 7.373 -1.959 -20.289 1.00 95.38 199 SER A O 1
ATOM 1579 N N . ASP A 1 200 ? 8.850 -0.763 -21.477 1.00 95.00 200 ASP A N 1
ATOM 1580 C CA . ASP A 1 200 ? 7.937 -0.524 -22.592 1.00 95.00 200 ASP A CA 1
ATOM 1581 C C . ASP A 1 200 ? 7.782 -1.777 -23.469 1.00 95.00 200 ASP A C 1
ATOM 1583 O O . ASP A 1 200 ? 6.663 -2.096 -23.859 1.00 95.00 200 ASP A O 1
ATOM 1587 N N . GLU A 1 201 ? 8.843 -2.572 -23.670 1.00 97.06 201 GLU A N 1
ATOM 1588 C CA . GLU A 1 201 ? 8.711 -3.904 -24.286 1.00 97.06 201 GLU A CA 1
ATOM 1589 C C . GLU A 1 201 ? 7.818 -4.838 -23.450 1.00 97.06 201 GLU A C 1
ATOM 1591 O O . GLU A 1 201 ? 7.012 -5.573 -24.015 1.00 97.06 201 GLU A O 1
ATOM 1596 N N . PHE A 1 202 ? 7.922 -4.815 -22.114 1.00 97.56 202 PHE A N 1
ATOM 1597 C CA . PHE A 1 202 ? 7.019 -5.580 -21.249 1.00 97.56 202 PHE A CA 1
ATOM 1598 C C . PHE A 1 202 ? 5.572 -5.102 -21.384 1.00 97.56 202 PHE A C 1
ATOM 1600 O O . PHE A 1 202 ? 4.683 -5.936 -21.528 1.00 97.56 202 PHE A O 1
ATOM 1607 N N . ILE A 1 203 ? 5.330 -3.785 -21.370 1.00 97.06 203 ILE A N 1
ATOM 1608 C CA . ILE A 1 203 ? 3.981 -3.212 -21.486 1.00 97.06 203 ILE A CA 1
ATOM 1609 C C . ILE A 1 203 ? 3.322 -3.629 -22.806 1.00 97.06 203 ILE A C 1
ATOM 1611 O O . ILE A 1 203 ? 2.200 -4.127 -22.774 1.00 97.06 203 ILE A O 1
ATOM 1615 N N . GLU A 1 204 ? 4.012 -3.525 -23.947 1.00 96.88 204 GLU A N 1
ATOM 1616 C CA . GLU A 1 204 ? 3.427 -3.954 -25.226 1.00 96.88 204 GLU A CA 1
ATOM 1617 C C . GLU A 1 204 ? 3.251 -5.484 -25.320 1.00 96.88 204 GLU A C 1
ATOM 1619 O O . GLU A 1 204 ? 2.302 -5.949 -25.949 1.00 96.88 204 GLU A O 1
ATOM 1624 N N . ARG A 1 205 ? 4.110 -6.288 -24.669 1.00 97.44 205 ARG A N 1
ATOM 1625 C CA . ARG A 1 205 ? 4.000 -7.764 -24.670 1.00 97.44 205 ARG A CA 1
ATOM 1626 C C . ARG A 1 205 ? 2.961 -8.319 -23.686 1.00 97.44 205 ARG A C 1
ATOM 1628 O O . ARG A 1 205 ? 2.408 -9.383 -23.955 1.00 97.44 205 ARG A O 1
ATOM 1635 N N . ILE A 1 206 ? 2.681 -7.634 -22.574 1.00 97.25 206 ILE A N 1
ATOM 1636 C CA . ILE A 1 206 ? 1.658 -8.033 -21.585 1.00 97.25 206 ILE A CA 1
ATOM 1637 C C . ILE A 1 206 ? 0.258 -7.495 -21.935 1.00 97.25 206 ILE A C 1
ATOM 1639 O O . ILE A 1 206 ? -0.735 -7.990 -21.409 1.00 97.25 206 ILE A O 1
ATOM 1643 N N . LYS A 1 207 ? 0.174 -6.517 -22.847 1.00 96.62 207 LYS A N 1
ATOM 1644 C CA . LYS A 1 207 ? -1.045 -5.832 -23.317 1.00 96.62 207 LYS A CA 1
ATOM 1645 C C . LYS A 1 207 ? -2.255 -6.742 -23.600 1.00 96.62 207 LYS A C 1
ATOM 1647 O O . LYS A 1 207 ? -3.323 -6.405 -23.094 1.00 96.62 207 LYS A O 1
ATOM 1652 N N . PRO A 1 208 ? -2.127 -7.909 -24.273 1.00 95.38 208 PRO A N 1
ATOM 1653 C CA . PRO A 1 208 ? -3.265 -8.811 -24.518 1.00 95.38 208 PRO A CA 1
ATOM 1654 C C . PRO A 1 208 ? -3.846 -9.461 -23.249 1.00 95.38 208 PRO A C 1
ATOM 1656 O O . PRO A 1 208 ? -4.911 -10.063 -23.292 1.00 95.38 208 PRO A O 1
ATOM 1659 N N . PHE A 1 209 ? -3.147 -9.358 -22.114 1.00 94.88 209 PHE A N 1
ATOM 1660 C CA . PHE A 1 209 ? -3.589 -9.818 -20.793 1.00 94.88 209 PHE A CA 1
ATOM 1661 C C . PHE A 1 209 ? -3.899 -8.646 -19.842 1.00 94.88 209 PHE A C 1
ATOM 1663 O O . PHE A 1 209 ? -3.874 -8.805 -18.618 1.00 94.88 209 PHE A O 1
ATOM 1670 N N . ALA A 1 210 ? -4.116 -7.453 -20.400 1.00 95.56 210 ALA A N 1
ATOM 1671 C CA . ALA A 1 210 ? -4.379 -6.212 -19.677 1.00 95.56 210 ALA A CA 1
ATOM 1672 C C . ALA A 1 210 ? -5.486 -5.359 -20.331 1.00 95.56 210 ALA A C 1
ATOM 1674 O O . ALA A 1 210 ? -5.656 -4.192 -19.974 1.00 95.56 210 ALA A O 1
ATOM 1675 N N . GLU A 1 211 ? -6.239 -5.920 -21.279 1.00 94.25 211 GLU A N 1
ATOM 1676 C CA . GLU A 1 211 ? -7.471 -5.317 -21.798 1.00 94.25 211 GLU A CA 1
ATOM 1677 C C . GLU A 1 211 ? -8.515 -5.191 -20.671 1.00 94.25 211 GLU A C 1
ATOM 1679 O O . GLU A 1 211 ? -8.510 -5.982 -19.725 1.00 94.25 211 GLU A O 1
ATOM 1684 N N . LEU A 1 212 ? -9.380 -4.171 -20.727 1.00 94.38 212 LEU A N 1
ATOM 1685 C CA . LEU A 1 212 ? -10.357 -3.903 -19.665 1.00 94.38 212 LEU A CA 1
ATOM 1686 C C . LEU A 1 212 ? -11.438 -5.004 -19.626 1.00 94.38 212 LEU A C 1
ATOM 1688 O O . LEU A 1 212 ? -12.120 -5.192 -20.632 1.00 94.38 212 LEU A O 1
ATOM 1692 N N . PRO A 1 213 ? -11.635 -5.716 -18.497 1.00 95.56 213 PRO A N 1
ATOM 1693 C CA . PRO A 1 213 ? -12.650 -6.768 -18.413 1.00 95.56 213 PRO A CA 1
ATOM 1694 C C . PRO A 1 213 ? -14.089 -6.241 -18.476 1.00 95.56 213 PRO A C 1
ATOM 1696 O O . PRO A 1 213 ? -14.381 -5.178 -17.932 1.00 95.56 213 PRO A O 1
ATOM 1699 N N . ASP A 1 214 ? -15.017 -7.063 -18.978 1.00 96.00 214 ASP A N 1
ATOM 1700 C CA . ASP A 1 214 ? -16.464 -6.769 -19.082 1.00 96.00 214 ASP A CA 1
ATOM 1701 C C . ASP A 1 214 ? -17.134 -6.306 -17.771 1.00 96.00 214 ASP A C 1
ATOM 1703 O O . ASP A 1 214 ? -18.223 -5.735 -17.783 1.00 96.00 214 ASP A O 1
ATOM 1707 N N . TRP A 1 215 ? -16.519 -6.585 -16.616 1.00 96.75 215 TRP A N 1
ATOM 1708 C CA . TRP A 1 215 ? -17.030 -6.171 -15.310 1.00 96.75 215 TRP A CA 1
ATOM 1709 C C . TRP A 1 215 ? -16.660 -4.737 -14.910 1.00 96.75 215 TRP A C 1
ATOM 1711 O O . TRP A 1 215 ? -17.088 -4.313 -13.833 1.00 96.75 215 TRP A O 1
ATOM 1721 N N . VAL A 1 216 ? -15.852 -4.017 -15.700 1.00 97.88 216 VAL A N 1
ATOM 1722 C CA . VAL A 1 216 ? -15.419 -2.641 -15.408 1.00 97.88 216 VAL A CA 1
ATOM 1723 C C . VAL A 1 216 ? -16.569 -1.661 -15.644 1.00 97.88 216 VAL A C 1
ATOM 1725 O O . VAL A 1 216 ? -16.965 -1.367 -16.768 1.00 97.88 216 VAL A O 1
ATOM 1728 N N . ASP A 1 217 ? -17.086 -1.118 -14.548 1.00 97.81 217 ASP A N 1
ATOM 1729 C CA . ASP A 1 217 ? -18.096 -0.068 -14.539 1.00 97.81 217 ASP A CA 1
ATOM 1730 C C . ASP A 1 217 ? -17.369 1.283 -14.550 1.00 97.81 217 ASP A C 1
ATOM 1732 O O . ASP A 1 217 ? -16.762 1.691 -13.557 1.00 97.81 217 ASP A O 1
ATOM 1736 N N . HIS A 1 218 ? -17.402 1.973 -15.693 1.00 97.00 218 HIS A N 1
ATOM 1737 C CA . HIS A 1 218 ? -16.707 3.249 -15.873 1.00 97.00 218 HIS A CA 1
ATOM 1738 C C . HIS A 1 218 ? -17.277 4.380 -14.994 1.00 97.00 218 HIS A C 1
ATOM 1740 O O . HIS A 1 218 ? -16.519 5.274 -14.609 1.00 97.00 218 HIS A O 1
ATOM 1746 N N . GLU A 1 219 ? -18.567 4.361 -14.634 1.00 97.25 219 GLU A N 1
ATOM 1747 C CA . GLU A 1 219 ? -19.148 5.377 -13.743 1.00 97.25 219 GLU A CA 1
ATOM 1748 C C . GLU A 1 219 ? -18.678 5.152 -12.302 1.00 97.25 219 GLU A C 1
ATOM 1750 O O . GLU A 1 219 ? -18.184 6.079 -11.649 1.00 97.25 219 GLU A O 1
ATOM 1755 N N . LEU A 1 220 ? -18.738 3.902 -11.837 1.00 97.44 220 LEU A N 1
ATOM 1756 C CA . LEU A 1 220 ? -18.289 3.481 -10.511 1.00 97.44 220 LEU A CA 1
ATOM 1757 C C . LEU A 1 220 ? -16.767 3.636 -10.340 1.00 97.44 220 LEU A C 1
ATOM 1759 O O . LEU A 1 220 ? -16.303 4.096 -9.291 1.00 97.44 220 LEU A O 1
ATOM 1763 N N . LEU A 1 221 ? -15.985 3.335 -11.382 1.00 98.19 221 LEU A N 1
ATOM 1764 C CA . LEU A 1 221 ? -14.548 3.607 -11.448 1.00 98.19 221 LEU A CA 1
ATOM 1765 C C . LEU A 1 221 ? -14.268 5.111 -11.331 1.00 98.19 221 LEU A C 1
ATOM 1767 O O . LEU A 1 221 ? -13.440 5.523 -10.517 1.00 98.19 221 LEU A O 1
ATOM 1771 N N . ASN A 1 222 ? -14.988 5.952 -12.081 1.00 97.31 222 ASN A N 1
ATOM 1772 C CA . ASN A 1 222 ? -14.804 7.402 -12.029 1.00 97.31 222 ASN A CA 1
ATOM 1773 C C . ASN A 1 222 ? -15.212 8.000 -10.669 1.00 97.31 222 ASN A C 1
ATOM 1775 O O . ASN A 1 222 ? -14.566 8.934 -10.178 1.00 97.31 222 ASN A O 1
ATOM 1779 N N . ALA A 1 223 ? -16.242 7.440 -10.027 1.00 95.62 223 ALA A N 1
ATOM 1780 C CA . ALA A 1 223 ? -16.621 7.765 -8.655 1.00 95.62 223 ALA A CA 1
ATOM 1781 C C . ALA A 1 223 ? -15.513 7.383 -7.656 1.00 95.62 223 ALA A C 1
ATOM 1783 O O . ALA A 1 223 ? -15.192 8.179 -6.771 1.00 95.62 223 ALA A O 1
ATOM 1784 N N . GLY A 1 224 ? -14.865 6.227 -7.842 1.00 97.25 224 GLY A N 1
ATOM 1785 C CA . GLY A 1 224 ? -13.669 5.817 -7.101 1.00 97.25 224 GLY A CA 1
ATOM 1786 C C . GLY A 1 224 ? -12.500 6.789 -7.260 1.00 97.25 224 GLY A C 1
ATOM 1787 O O . GLY A 1 224 ? -11.964 7.275 -6.261 1.00 97.25 224 GLY A O 1
ATOM 1788 N N . CYS A 1 225 ? -12.155 7.148 -8.501 1.00 97.12 225 CYS A N 1
ATOM 1789 C CA . CYS A 1 225 ? -11.118 8.138 -8.807 1.00 97.12 225 CYS A CA 1
ATOM 1790 C C . CYS A 1 225 ? -11.424 9.501 -8.167 1.00 97.12 225 CYS A C 1
ATOM 1792 O O . CYS A 1 225 ? -10.544 10.135 -7.589 1.00 97.12 225 CYS A O 1
ATOM 1794 N N . THR A 1 226 ? -12.677 9.952 -8.220 1.00 93.81 226 THR A N 1
ATOM 1795 C CA . THR A 1 226 ? -13.108 11.239 -7.651 1.00 93.81 226 THR A CA 1
ATOM 1796 C C . THR A 1 226 ? -13.112 11.234 -6.122 1.00 93.81 226 THR A C 1
ATOM 1798 O O . THR A 1 226 ? -12.643 12.198 -5.511 1.00 93.81 226 THR A O 1
ATOM 1801 N N . PHE A 1 227 ? -13.554 10.145 -5.489 1.00 94.38 227 PHE A N 1
ATOM 1802 C CA . PHE A 1 227 ? -13.467 9.963 -4.039 1.00 94.38 227 PHE A CA 1
ATOM 1803 C C . PHE A 1 227 ? -12.011 9.956 -3.558 1.00 94.38 227 PHE A C 1
ATOM 1805 O O . PHE A 1 227 ? -11.667 10.706 -2.642 1.00 94.38 227 PHE A O 1
ATOM 1812 N N . TYR A 1 228 ? -11.139 9.194 -4.235 1.00 95.19 228 TYR A N 1
ATOM 1813 C CA . TYR A 1 228 ? -9.701 9.187 -3.962 1.00 95.19 228 TYR A CA 1
ATOM 1814 C C . TYR A 1 228 ? -9.134 10.609 -4.050 1.00 95.19 228 TYR A C 1
ATOM 1816 O O . TYR A 1 228 ? -8.534 11.116 -3.105 1.00 95.19 228 TYR A O 1
ATOM 1824 N N . ARG A 1 229 ? -9.362 11.281 -5.181 1.00 91.12 229 ARG A N 1
ATOM 1825 C CA . ARG A 1 229 ? -8.831 12.612 -5.502 1.00 91.12 229 ARG A CA 1
ATOM 1826 C C . ARG A 1 229 ? -9.340 13.711 -4.564 1.00 91.12 229 ARG A C 1
ATOM 1828 O O . ARG A 1 229 ? -8.590 14.635 -4.267 1.00 91.12 229 ARG A O 1
ATOM 1835 N N . SER A 1 230 ? -10.564 13.585 -4.047 1.00 87.12 230 SER A N 1
ATOM 1836 C CA . SER A 1 230 ? -11.142 14.505 -3.052 1.00 87.12 230 SER A CA 1
ATOM 1837 C C . SER A 1 230 ? -10.548 14.340 -1.650 1.00 87.12 230 SER A C 1
ATOM 1839 O O . SER A 1 230 ? -10.494 15.310 -0.898 1.00 87.12 230 SER A O 1
ATOM 1841 N N . LEU A 1 231 ? -10.109 13.130 -1.285 1.00 89.50 231 LEU A N 1
ATOM 1842 C CA . LEU A 1 231 ? -9.599 12.797 0.052 1.00 89.50 231 LEU A CA 1
ATOM 1843 C C . LEU A 1 231 ? -8.107 12.422 0.057 1.00 89.50 231 LEU A C 1
ATOM 1845 O O . LEU A 1 231 ? -7.608 11.894 1.052 1.00 89.50 231 LEU A O 1
ATOM 1849 N N . TRP A 1 232 ? -7.369 12.705 -1.021 1.00 88.81 232 TRP A N 1
ATOM 1850 C CA . TRP A 1 232 ? -6.013 12.183 -1.221 1.00 88.81 232 TRP A CA 1
ATOM 1851 C C . TRP A 1 232 ? -5.026 12.443 -0.061 1.00 88.81 232 TRP A C 1
ATOM 1853 O O . TRP A 1 232 ? -4.267 11.523 0.238 1.00 88.81 232 TRP A O 1
ATOM 1863 N N . PRO A 1 233 ? -5.018 13.588 0.665 1.00 82.81 233 PRO A N 1
ATOM 1864 C CA . PRO A 1 233 ? -4.061 13.785 1.755 1.00 82.81 233 PRO A CA 1
ATOM 1865 C C . PRO A 1 233 ? -4.467 13.016 3.026 1.00 82.81 233 PRO A C 1
ATOM 1867 O O . PRO A 1 233 ? -3.607 12.628 3.818 1.00 82.81 233 PRO A O 1
ATOM 1870 N N . LEU A 1 234 ? -5.765 12.726 3.197 1.00 86.69 234 LEU A N 1
ATOM 1871 C CA . LEU A 1 234 ? -6.287 11.854 4.254 1.00 86.69 234 LEU A CA 1
ATOM 1872 C C . LEU A 1 234 ? -5.957 10.393 3.942 1.00 86.69 234 LEU A C 1
ATOM 1874 O O . LEU A 1 234 ? -5.504 9.671 4.825 1.00 86.69 234 LEU A O 1
ATOM 1878 N N . ILE A 1 235 ? -6.097 9.982 2.680 1.00 89.50 235 ILE A N 1
ATOM 1879 C CA . ILE A 1 235 ? -5.717 8.649 2.197 1.00 89.50 235 ILE A CA 1
ATOM 1880 C C . ILE A 1 235 ? -4.198 8.441 2.320 1.00 89.50 235 ILE A C 1
ATOM 1882 O O . ILE A 1 235 ? -3.775 7.434 2.881 1.00 89.50 235 ILE A O 1
ATOM 1886 N N . SER A 1 236 ? -3.368 9.419 1.936 1.00 85.62 236 SER A N 1
ATOM 1887 C CA . SER A 1 236 ? -1.913 9.405 2.180 1.00 85.62 236 SER A CA 1
ATOM 1888 C C . SER A 1 236 ? -1.557 9.311 3.670 1.00 85.62 236 SER A C 1
ATOM 1890 O O . SER A 1 236 ? -0.592 8.642 4.039 1.00 85.62 236 SER A O 1
ATOM 1892 N N . TYR A 1 237 ? -2.345 9.933 4.555 1.00 85.00 237 TYR A N 1
ATOM 1893 C CA . TYR A 1 237 ? -2.179 9.772 6.001 1.00 85.00 237 TYR A CA 1
ATOM 1894 C C . TYR A 1 237 ? -2.580 8.365 6.481 1.00 85.00 237 TYR A C 1
ATOM 1896 O O . TYR A 1 237 ? -1.887 7.807 7.332 1.00 85.00 237 TYR A O 1
ATOM 1904 N N . GLN A 1 238 ? -3.616 7.744 5.902 1.00 89.25 238 GLN A N 1
ATOM 1905 C CA . GLN A 1 238 ? -3.941 6.339 6.183 1.00 89.25 238 GLN A CA 1
ATOM 1906 C C . GLN A 1 238 ? -2.843 5.379 5.680 1.00 89.25 238 GLN A C 1
ATOM 1908 O O . GLN A 1 238 ? -2.464 4.449 6.389 1.00 89.25 238 GLN A O 1
ATOM 1913 N N . PHE A 1 239 ? -2.252 5.648 4.510 1.00 89.31 239 PHE A N 1
ATOM 1914 C CA . PHE A 1 239 ? -1.119 4.876 3.987 1.00 89.31 239 PHE A CA 1
ATOM 1915 C C . PHE A 1 239 ? 0.083 4.840 4.943 1.00 89.31 239 PHE A C 1
ATOM 1917 O O . PHE A 1 239 ? 0.744 3.808 5.030 1.00 89.31 239 PHE A O 1
ATOM 1924 N N . SER A 1 240 ? 0.353 5.920 5.689 1.00 86.62 240 SER A N 1
ATOM 1925 C CA . SER A 1 240 ? 1.520 5.983 6.586 1.00 86.62 240 SER A CA 1
ATOM 1926 C C . SER A 1 240 ? 1.515 4.900 7.672 1.00 86.62 240 SER A C 1
ATOM 1928 O O . SER A 1 240 ? 2.542 4.264 7.903 1.00 86.62 240 SER A O 1
ATOM 1930 N N . TRP A 1 241 ? 0.360 4.619 8.283 1.00 89.81 241 TRP A N 1
ATOM 1931 C CA . TRP A 1 241 ? 0.234 3.555 9.280 1.00 89.81 241 TRP A CA 1
ATOM 1932 C C . TRP A 1 241 ? -0.040 2.187 8.636 1.00 89.81 241 TRP A C 1
ATOM 1934 O O . TRP A 1 241 ? 0.389 1.167 9.178 1.00 89.81 241 TRP A O 1
ATOM 1944 N N . ALA A 1 242 ? -0.689 2.152 7.465 1.00 92.44 242 ALA A N 1
ATOM 1945 C CA . ALA A 1 242 ? -0.953 0.916 6.730 1.00 92.44 242 ALA A CA 1
ATOM 1946 C C . ALA A 1 242 ? 0.337 0.240 6.226 1.00 92.44 242 ALA A C 1
ATOM 1948 O O . ALA A 1 242 ? 0.507 -0.962 6.417 1.00 92.44 242 ALA A O 1
ATOM 1949 N N . VAL A 1 243 ? 1.272 1.008 5.648 1.00 91.00 243 VAL A N 1
ATOM 1950 C CA . VAL A 1 243 ? 2.584 0.503 5.195 1.00 91.00 243 VAL A CA 1
ATOM 1951 C C . VAL A 1 243 ? 3.409 -0.005 6.378 1.00 91.00 243 VAL A C 1
ATOM 1953 O O . VAL A 1 243 ? 3.931 -1.113 6.326 1.00 91.00 243 VAL A O 1
ATOM 1956 N N . VAL A 1 244 ? 3.465 0.761 7.473 1.00 91.69 244 VAL A N 1
ATOM 1957 C CA . VAL A 1 244 ? 4.201 0.385 8.694 1.00 91.69 244 VAL A CA 1
ATOM 1958 C C . VAL A 1 244 ? 3.645 -0.898 9.311 1.00 91.69 244 VAL A C 1
ATOM 1960 O O . VAL A 1 244 ? 4.409 -1.804 9.632 1.00 91.69 244 VAL A O 1
ATOM 1963 N N . GLY A 1 245 ? 2.317 -1.017 9.422 1.00 91.12 245 GLY A N 1
ATOM 1964 C CA . GLY A 1 245 ? 1.668 -2.253 9.862 1.00 91.12 245 GLY A CA 1
ATOM 1965 C C . GLY A 1 245 ? 1.884 -3.425 8.902 1.00 91.12 245 GLY A C 1
ATOM 1966 O O . GLY A 1 245 ? 1.801 -4.579 9.320 1.00 91.12 245 GLY A O 1
ATOM 1967 N N . GLY A 1 246 ? 2.165 -3.141 7.627 1.00 92.25 246 GLY A N 1
ATOM 1968 C CA . GLY A 1 246 ? 2.421 -4.129 6.584 1.00 92.25 246 GLY A CA 1
ATOM 1969 C C . GLY A 1 246 ? 3.732 -4.888 6.770 1.00 92.25 246 GLY A C 1
ATOM 1970 O O . GLY A 1 246 ? 3.805 -6.044 6.370 1.00 92.25 246 GLY A O 1
ATOM 1971 N N . PHE A 1 247 ? 4.733 -4.314 7.448 1.00 93.44 247 PHE A N 1
ATOM 1972 C CA . PHE A 1 247 ? 6.028 -4.979 7.656 1.00 93.44 247 PHE A CA 1
ATOM 1973 C C . PHE A 1 247 ? 5.978 -6.210 8.578 1.00 93.44 247 PHE A C 1
ATOM 1975 O O . PHE A 1 247 ? 6.954 -6.959 8.650 1.00 93.44 247 PHE A O 1
ATOM 1982 N N . GLY A 1 248 ? 4.850 -6.465 9.250 1.00 92.62 248 GLY A N 1
ATOM 1983 C CA . GLY A 1 248 ? 4.606 -7.748 9.913 1.00 92.62 248 GLY A CA 1
ATOM 1984 C C . GLY A 1 248 ? 4.279 -8.902 8.956 1.00 92.62 248 GLY A C 1
ATOM 1985 O O . GLY A 1 248 ? 4.355 -10.052 9.373 1.00 92.62 248 GLY A O 1
ATOM 1986 N N . ALA A 1 249 ? 3.953 -8.638 7.684 1.00 93.38 249 ALA A N 1
ATOM 1987 C CA . ALA A 1 249 ? 3.860 -9.673 6.656 1.00 93.38 249 ALA A CA 1
ATOM 1988 C C . ALA A 1 249 ? 5.278 -10.133 6.275 1.00 93.38 249 ALA A C 1
ATOM 1990 O O . ALA A 1 249 ? 5.953 -9.518 5.448 1.00 93.38 249 ALA A O 1
ATOM 1991 N N . GLU A 1 250 ? 5.757 -11.192 6.932 1.00 92.62 250 GLU A N 1
ATOM 1992 C CA . GLU A 1 250 ? 7.178 -11.559 6.916 1.00 92.62 250 GLU A CA 1
ATOM 1993 C C . GLU A 1 250 ? 7.733 -11.867 5.519 1.00 92.62 250 GLU A C 1
ATOM 1995 O O . GLU A 1 250 ? 8.868 -11.486 5.239 1.00 92.62 250 GLU A O 1
ATOM 2000 N N . ALA A 1 251 ? 6.946 -12.493 4.638 1.00 92.38 251 ALA A N 1
ATOM 2001 C CA . ALA A 1 251 ? 7.344 -12.760 3.254 1.00 92.38 251 ALA A CA 1
ATOM 2002 C C . ALA A 1 251 ? 7.636 -11.456 2.487 1.00 92.38 251 ALA A C 1
ATOM 2004 O O . ALA A 1 251 ? 8.741 -11.277 1.967 1.00 92.38 251 ALA A O 1
ATOM 2005 N N . ALA A 1 252 ? 6.720 -10.483 2.543 1.00 93.00 252 ALA A N 1
ATOM 2006 C CA . ALA A 1 252 ? 6.867 -9.219 1.824 1.00 93.00 252 ALA A CA 1
ATOM 2007 C C . ALA A 1 252 ? 8.059 -8.412 2.365 1.00 93.00 252 ALA A C 1
ATOM 2009 O O . ALA A 1 252 ? 8.864 -7.872 1.600 1.00 93.00 252 ALA A O 1
ATOM 2010 N N . SER A 1 253 ? 8.234 -8.405 3.690 1.00 94.56 253 SER A N 1
ATOM 2011 C CA . SER A 1 253 ? 9.414 -7.837 4.348 1.00 94.56 253 SER A CA 1
ATOM 2012 C C . SER A 1 253 ? 10.713 -8.545 3.941 1.00 94.56 253 SER A C 1
ATOM 2014 O O . SER A 1 253 ? 11.731 -7.887 3.716 1.00 94.56 253 SER A O 1
ATOM 2016 N N . ALA A 1 254 ? 10.696 -9.871 3.777 1.00 93.69 254 ALA A N 1
ATOM 2017 C CA . ALA A 1 254 ? 11.843 -10.626 3.288 1.00 93.69 254 ALA A CA 1
ATOM 2018 C C . ALA A 1 254 ? 12.182 -10.286 1.826 1.00 93.69 254 ALA A C 1
ATOM 2020 O O . ALA A 1 254 ? 13.368 -10.146 1.521 1.00 93.69 254 ALA A O 1
ATOM 2021 N N . VAL A 1 255 ? 11.196 -10.074 0.936 1.00 93.75 255 VAL A N 1
ATOM 2022 C CA . VAL A 1 255 ? 11.449 -9.593 -0.440 1.00 93.75 255 VAL A CA 1
ATOM 2023 C C . VAL A 1 255 ? 12.134 -8.225 -0.411 1.00 93.75 255 VAL A C 1
ATOM 2025 O O . VAL A 1 255 ? 13.161 -8.037 -1.068 1.00 93.75 255 VAL A O 1
ATOM 2028 N N . LEU A 1 256 ? 11.612 -7.277 0.374 1.00 92.50 256 LEU A N 1
ATOM 2029 C CA . LEU A 1 256 ? 12.184 -5.932 0.515 1.00 92.50 256 LEU A CA 1
ATOM 2030 C C . LEU A 1 256 ? 13.650 -5.987 0.986 1.00 92.50 256 LEU A C 1
ATOM 2032 O O . LEU A 1 256 ? 14.527 -5.387 0.367 1.00 92.50 256 LEU A O 1
ATOM 2036 N N . LEU A 1 257 ? 13.954 -6.799 2.002 1.00 90.56 257 LEU A N 1
ATOM 2037 C CA . LEU A 1 257 ? 15.316 -6.964 2.527 1.00 90.56 257 LEU A CA 1
ATOM 2038 C C . LEU A 1 257 ? 16.261 -7.692 1.547 1.00 90.56 257 LEU A C 1
ATOM 2040 O O . LEU A 1 257 ? 17.372 -7.217 1.307 1.00 90.56 257 LEU A O 1
ATOM 2044 N N . LYS A 1 258 ? 15.820 -8.793 0.919 1.00 88.62 258 LYS A N 1
ATOM 2045 C CA . LYS A 1 258 ? 16.569 -9.572 -0.100 1.00 88.62 258 LYS A CA 1
ATOM 2046 C C . LYS A 1 258 ? 16.915 -8.738 -1.340 1.00 88.62 258 LYS A C 1
ATOM 2048 O O . LYS A 1 258 ? 17.945 -8.963 -1.974 1.00 88.62 258 LYS A O 1
ATOM 2053 N N . THR A 1 259 ? 16.072 -7.763 -1.678 1.00 85.69 259 THR A N 1
ATOM 2054 C CA . THR A 1 259 ? 16.236 -6.858 -2.833 1.00 85.69 259 THR A CA 1
ATOM 2055 C C . THR A 1 259 ? 16.841 -5.498 -2.463 1.00 85.69 259 THR A C 1
ATOM 2057 O O . THR A 1 259 ? 17.103 -4.685 -3.349 1.00 85.69 259 THR A O 1
ATOM 2060 N N . ARG A 1 260 ? 17.058 -5.251 -1.162 1.00 81.50 260 ARG A N 1
ATOM 2061 C CA . ARG A 1 260 ? 17.413 -3.961 -0.539 1.00 81.50 260 ARG A CA 1
ATOM 2062 C C . ARG A 1 260 ? 16.427 -2.812 -0.800 1.00 81.50 260 ARG A C 1
ATOM 2064 O O . ARG A 1 260 ? 16.718 -1.652 -0.503 1.00 81.50 260 ARG A O 1
ATOM 2071 N N . TYR A 1 261 ? 15.237 -3.108 -1.318 1.00 74.75 261 TYR A N 1
ATOM 2072 C CA . TYR A 1 261 ? 14.199 -2.112 -1.551 1.00 74.75 261 TYR A CA 1
ATOM 2073 C C . TYR A 1 261 ? 13.681 -1.584 -0.206 1.00 74.75 261 TYR A C 1
ATOM 2075 O O . TYR A 1 261 ? 13.184 -2.354 0.606 1.00 74.75 261 TYR A O 1
ATOM 2083 N N . TRP A 1 262 ? 13.831 -0.276 0.039 1.00 73.94 262 TRP A N 1
ATOM 2084 C CA . TRP A 1 262 ? 13.582 0.349 1.351 1.00 73.94 262 TRP A CA 1
ATOM 2085 C C . TRP A 1 262 ? 14.410 -0.245 2.511 1.00 73.94 262 TRP A C 1
ATOM 2087 O O . TRP A 1 262 ? 13.972 -0.216 3.659 1.00 73.94 262 TRP A O 1
ATOM 2097 N N . ALA A 1 263 ? 15.605 -0.778 2.228 1.00 78.31 263 ALA A N 1
ATOM 2098 C CA . ALA A 1 263 ? 16.470 -1.400 3.237 1.00 78.31 263 ALA A CA 1
ATOM 2099 C C . ALA A 1 263 ? 17.975 -1.081 3.103 1.00 78.31 263 ALA A C 1
ATOM 2101 O O . ALA A 1 263 ? 18.778 -1.566 3.907 1.00 78.31 263 ALA A O 1
ATOM 2102 N N . ASP A 1 264 ? 18.385 -0.271 2.120 1.00 81.19 264 ASP A N 1
ATOM 2103 C CA . ASP A 1 264 ? 19.758 0.242 2.070 1.00 81.19 264 ASP A CA 1
ATOM 2104 C C . ASP A 1 264 ? 20.042 1.158 3.274 1.00 81.19 264 ASP A C 1
ATOM 2106 O O . ASP A 1 264 ? 19.231 2.002 3.659 1.00 81.19 264 ASP A O 1
ATOM 2110 N N . LYS A 1 265 ? 21.217 0.980 3.884 1.00 77.19 265 LYS A N 1
ATOM 2111 C CA . LYS A 1 265 ? 21.593 1.630 5.148 1.00 77.19 265 LYS A CA 1
ATOM 2112 C C . LYS A 1 265 ? 22.277 2.984 4.933 1.00 77.19 265 LYS A C 1
ATOM 2114 O O . LYS A 1 265 ? 22.823 3.274 3.871 1.00 77.19 265 LYS A O 1
ATOM 2119 N N . GLY A 1 266 ? 22.307 3.791 5.994 1.00 82.06 266 GLY A N 1
ATOM 2120 C CA . GLY A 1 266 ? 22.979 5.094 6.012 1.00 82.06 266 GLY A CA 1
ATOM 2121 C C . GLY A 1 266 ? 22.186 6.219 5.324 1.00 82.06 266 GLY A C 1
ATOM 2122 O O . GLY A 1 266 ? 21.052 6.006 4.890 1.00 82.06 266 GLY A O 1
ATOM 2123 N N . PRO A 1 267 ? 22.755 7.438 5.237 1.00 81.06 267 PRO A N 1
ATOM 2124 C CA . PRO A 1 267 ? 22.033 8.616 4.746 1.00 81.06 267 PRO A CA 1
ATOM 2125 C C . PRO A 1 267 ? 21.526 8.473 3.305 1.00 81.06 267 PRO A C 1
ATOM 2127 O O . PRO A 1 267 ? 20.409 8.879 2.998 1.00 81.06 267 PRO A O 1
ATOM 2130 N N . THR A 1 268 ? 22.311 7.846 2.427 1.00 83.88 268 THR A N 1
ATOM 2131 C CA . THR A 1 268 ? 21.945 7.602 1.023 1.00 83.88 268 THR A CA 1
ATOM 2132 C C . THR A 1 268 ? 20.741 6.672 0.890 1.00 83.88 268 THR A C 1
ATOM 2134 O O . THR A 1 268 ? 19.813 6.993 0.151 1.00 83.88 268 THR A O 1
ATOM 2137 N N . GLY A 1 269 ? 20.708 5.566 1.640 1.00 85.12 269 GLY A N 1
ATOM 2138 C CA . GLY A 1 269 ? 19.584 4.626 1.645 1.00 85.12 269 GLY A CA 1
ATOM 2139 C C . GLY A 1 269 ? 18.300 5.204 2.251 1.00 85.12 269 GLY A C 1
ATOM 2140 O O . GLY A 1 269 ? 17.203 4.934 1.754 1.00 85.12 269 GLY A O 1
ATOM 2141 N N . LYS A 1 270 ? 18.420 6.087 3.255 1.00 87.56 270 LYS A N 1
ATOM 2142 C CA . LYS A 1 270 ? 17.287 6.873 3.781 1.00 87.56 270 LYS A CA 1
ATOM 2143 C C . LYS A 1 270 ? 16.712 7.830 2.729 1.00 87.56 270 LYS A C 1
ATOM 2145 O O . LYS A 1 270 ? 15.500 7.864 2.524 1.00 87.56 270 LYS A O 1
ATOM 2150 N N . ILE A 1 271 ? 17.573 8.560 2.015 1.00 85.69 271 ILE A N 1
ATOM 2151 C CA . ILE A 1 271 ? 17.166 9.489 0.944 1.00 85.69 271 ILE A CA 1
ATOM 2152 C C . ILE A 1 271 ? 16.541 8.738 -0.244 1.00 85.69 271 ILE A C 1
ATOM 2154 O O . ILE A 1 271 ? 15.522 9.177 -0.773 1.00 85.69 271 ILE A O 1
ATOM 2158 N N . ASP A 1 272 ? 17.093 7.591 -0.647 1.00 88.75 272 ASP A N 1
ATOM 2159 C CA . ASP A 1 272 ? 16.486 6.712 -1.657 1.00 88.75 272 ASP A CA 1
ATOM 2160 C C . ASP A 1 272 ? 15.088 6.229 -1.229 1.00 88.75 272 ASP A C 1
ATOM 2162 O O . ASP A 1 272 ? 14.131 6.334 -1.998 1.00 88.75 272 ASP A O 1
ATOM 2166 N N . THR A 1 273 ? 14.944 5.788 0.022 1.00 90.19 273 THR A N 1
ATOM 2167 C CA . THR A 1 273 ? 13.667 5.322 0.580 1.00 90.19 273 THR A CA 1
ATOM 2168 C C . THR A 1 273 ? 12.621 6.439 0.579 1.00 90.19 273 THR A C 1
ATOM 2170 O O . THR A 1 273 ? 11.516 6.249 0.067 1.00 90.19 273 THR A O 1
ATOM 2173 N N . TRP A 1 274 ? 12.990 7.635 1.049 1.00 89.56 274 TRP A N 1
ATOM 2174 C CA . TRP A 1 274 ? 12.161 8.842 0.962 1.00 89.56 274 TRP A CA 1
ATOM 2175 C C . TRP A 1 274 ? 11.760 9.180 -0.478 1.00 89.56 274 TRP A C 1
ATOM 2177 O O . TRP A 1 274 ? 10.595 9.472 -0.758 1.00 89.56 274 TRP A O 1
ATOM 2187 N N . ASN A 1 275 ? 12.705 9.105 -1.415 1.00 89.75 275 ASN A N 1
ATOM 2188 C CA . ASN A 1 275 ? 12.441 9.406 -2.815 1.00 89.75 275 ASN A CA 1
ATOM 2189 C C . ASN A 1 275 ? 11.446 8.418 -3.432 1.00 89.75 275 ASN A C 1
ATOM 2191 O O . ASN A 1 275 ? 10.477 8.861 -4.048 1.00 89.75 275 ASN A O 1
ATOM 2195 N N . ARG A 1 276 ? 11.602 7.113 -3.173 1.00 89.81 276 ARG A N 1
ATOM 2196 C CA . ARG A 1 276 ? 10.672 6.067 -3.627 1.00 89.81 276 ARG A CA 1
ATOM 2197 C C . ARG A 1 276 ? 9.267 6.228 -3.037 1.00 89.81 276 ARG A C 1
ATOM 2199 O O . ARG A 1 276 ? 8.302 5.981 -3.747 1.00 89.81 276 ARG A O 1
ATOM 2206 N N . LEU A 1 277 ? 9.120 6.695 -1.793 1.00 89.38 277 LEU A N 1
ATOM 2207 C CA . LEU A 1 277 ? 7.801 7.029 -1.224 1.00 89.38 277 LEU A CA 1
ATOM 2208 C C . LEU A 1 277 ? 7.134 8.206 -1.956 1.00 89.38 277 LEU A C 1
ATOM 2210 O O . LEU A 1 277 ? 5.921 8.207 -2.170 1.00 89.38 277 LEU A O 1
ATOM 2214 N N . ARG A 1 278 ? 7.923 9.191 -2.398 1.00 89.88 278 ARG A N 1
ATOM 2215 C CA . ARG A 1 278 ? 7.438 10.308 -3.221 1.00 89.88 278 ARG A CA 1
ATOM 2216 C C . ARG A 1 278 ? 7.149 9.905 -4.675 1.00 89.88 278 ARG A C 1
ATOM 2218 O O . ARG A 1 278 ? 6.209 10.437 -5.264 1.00 89.88 278 ARG A O 1
ATOM 2225 N N . GLU A 1 279 ? 7.859 8.921 -5.232 1.00 91.69 279 GLU A N 1
ATOM 2226 C CA . GLU A 1 279 ? 7.442 8.257 -6.478 1.00 91.69 279 GLU A CA 1
ATOM 2227 C C . GLU A 1 279 ? 6.101 7.524 -6.303 1.00 91.69 279 GLU A C 1
ATOM 2229 O O . GLU A 1 279 ? 5.237 7.637 -7.170 1.00 91.69 279 GLU A O 1
ATOM 2234 N N . THR A 1 280 ? 5.873 6.844 -5.170 1.00 91.19 280 THR A N 1
ATOM 2235 C CA . THR A 1 280 ? 4.580 6.202 -4.867 1.00 91.19 280 THR A CA 1
ATOM 2236 C C . THR A 1 280 ? 3.438 7.221 -4.813 1.00 91.19 280 THR A C 1
ATOM 2238 O O . THR A 1 280 ? 2.358 6.946 -5.327 1.00 91.19 280 THR A O 1
ATOM 2241 N N . LEU A 1 281 ? 3.664 8.431 -4.286 1.00 91.88 281 LEU A N 1
ATOM 2242 C CA . LEU A 1 281 ? 2.674 9.516 -4.362 1.00 91.88 281 LEU A CA 1
ATOM 2243 C C . LEU A 1 281 ? 2.325 9.887 -5.818 1.00 91.88 281 LEU A C 1
ATOM 2245 O O . LEU A 1 281 ? 1.163 10.149 -6.116 1.00 91.88 281 LEU A O 1
ATOM 2249 N N . CYS A 1 282 ? 3.300 9.861 -6.733 1.00 94.88 282 CYS A N 1
ATOM 2250 C CA . CYS A 1 282 ? 3.066 10.110 -8.160 1.00 94.88 282 CYS A CA 1
ATOM 2251 C C . CYS A 1 282 ? 2.340 8.941 -8.850 1.00 94.88 282 CYS A C 1
ATOM 2253 O O . CYS A 1 282 ? 1.474 9.184 -9.686 1.00 94.88 282 CYS A O 1
ATOM 2255 N N . PHE A 1 283 ? 2.615 7.689 -8.466 1.00 95.88 283 PHE A N 1
ATOM 2256 C CA . PHE A 1 283 ? 1.832 6.525 -8.909 1.00 95.88 283 PHE A CA 1
ATOM 2257 C C . PHE A 1 283 ? 0.360 6.658 -8.495 1.00 95.88 283 PHE A C 1
ATOM 2259 O O . PHE A 1 283 ? -0.540 6.532 -9.321 1.00 95.88 283 PHE A O 1
ATOM 2266 N N . LEU A 1 284 ? 0.110 7.007 -7.230 1.00 95.38 284 LEU A N 1
ATOM 2267 C CA . LEU A 1 284 ? -1.238 7.226 -6.701 1.00 95.38 284 LEU A CA 1
ATOM 2268 C C . LEU A 1 284 ? -1.957 8.421 -7.364 1.00 95.38 284 LEU A C 1
ATOM 2270 O O . LEU A 1 284 ? -3.187 8.458 -7.371 1.00 95.38 284 LEU A O 1
ATOM 2274 N N . TYR A 1 285 ? -1.224 9.381 -7.947 1.00 95.88 285 TYR A N 1
ATOM 2275 C CA . TYR A 1 285 ? -1.817 10.429 -8.784 1.00 95.88 285 TYR A CA 1
ATOM 2276 C C . TYR A 1 285 ? -2.315 9.873 -10.117 1.00 95.88 285 TYR A C 1
ATOM 2278 O O . TYR A 1 285 ? -3.453 10.165 -10.480 1.00 95.88 285 TYR A O 1
ATOM 2286 N N . ASP A 1 286 ? -1.524 9.052 -10.821 1.00 96.31 286 ASP A N 1
ATOM 2287 C CA . ASP A 1 286 ? -1.949 8.453 -12.097 1.00 96.31 286 ASP A CA 1
ATOM 2288 C C . ASP A 1 286 ? -3.270 7.687 -11.943 1.00 96.31 286 ASP A C 1
ATOM 2290 O O . ASP A 1 286 ? -4.175 7.875 -12.755 1.00 96.31 286 ASP A O 1
ATOM 2294 N N . LEU A 1 287 ? -3.421 6.925 -10.849 1.00 96.62 287 LEU A N 1
ATOM 2295 C CA . LEU A 1 287 ? -4.620 6.131 -10.543 1.00 96.62 287 LEU A CA 1
ATOM 2296 C C . LEU A 1 287 ? -5.930 6.929 -10.422 1.00 96.62 287 LEU A C 1
ATOM 2298 O O . LEU A 1 287 ? -6.996 6.326 -10.483 1.00 96.62 287 LEU A O 1
ATOM 2302 N N . CYS A 1 288 ? -5.894 8.247 -10.188 1.00 95.00 288 CYS A N 1
ATOM 2303 C CA . CYS A 1 288 ? -7.112 9.027 -9.907 1.00 95.00 288 CYS A CA 1
ATOM 2304 C C . CYS A 1 288 ? -7.193 10.400 -10.597 1.00 95.00 288 CYS A C 1
ATOM 2306 O O . CYS A 1 288 ? -8.286 10.956 -10.743 1.00 95.00 288 CYS A O 1
ATOM 2308 N N . GLY A 1 289 ? -6.053 10.958 -11.018 1.00 92.94 289 GLY A N 1
ATOM 2309 C CA . GLY A 1 289 ? -5.914 12.304 -11.583 1.00 92.94 289 GLY A CA 1
ATOM 2310 C C . GLY A 1 289 ? -6.543 12.465 -12.966 1.00 92.94 289 GLY A C 1
ATOM 2311 O O . GLY A 1 289 ? -6.826 13.583 -13.387 1.00 92.94 289 GLY A O 1
ATOM 2312 N N . HIS A 1 290 ? -6.810 11.346 -13.644 1.00 93.62 290 HIS A N 1
ATOM 2313 C CA . HIS A 1 290 ? -7.328 11.285 -15.016 1.00 93.62 290 HIS A CA 1
ATOM 2314 C C . HIS A 1 290 ? -8.746 10.696 -15.117 1.00 93.62 290 HIS A C 1
ATOM 2316 O O . HIS A 1 290 ? -9.218 10.418 -16.219 1.00 93.62 290 HIS A O 1
ATOM 2322 N N . GLY A 1 291 ? -9.431 10.500 -13.982 1.00 95.00 291 GLY A N 1
ATOM 2323 C CA . GLY A 1 291 ? -10.750 9.852 -13.935 1.00 95.00 291 GLY A CA 1
ATOM 2324 C C . GLY A 1 291 ? -10.704 8.384 -14.375 1.00 95.00 291 GLY A C 1
ATOM 2325 O O . GLY A 1 291 ? -9.644 7.758 -14.343 1.00 95.00 291 GLY A O 1
ATOM 2326 N N . ALA A 1 292 ? -11.845 7.827 -14.791 1.00 96.88 292 ALA A N 1
ATOM 2327 C CA . ALA A 1 292 ? -11.898 6.467 -15.347 1.00 96.88 292 ALA A CA 1
ATOM 2328 C C . ALA A 1 292 ? -11.053 6.315 -16.626 1.00 96.88 292 ALA A C 1
ATOM 2330 O O . ALA A 1 292 ? -10.349 5.321 -16.767 1.00 96.88 292 ALA A O 1
ATOM 2331 N N . SER A 1 293 ? -11.023 7.339 -17.487 1.00 95.50 293 SER A N 1
ATOM 2332 C CA . SER A 1 293 ? -10.215 7.381 -18.719 1.00 95.50 293 SER A CA 1
ATOM 2333 C C . SER A 1 293 ? -8.696 7.314 -18.497 1.00 95.50 293 SER A C 1
ATOM 2335 O O . SER A 1 293 ? -7.926 7.154 -19.438 1.00 95.50 293 SER A O 1
ATOM 2337 N N . GLY A 1 294 ? -8.223 7.398 -17.247 1.00 95.94 294 GLY A N 1
ATOM 2338 C CA . GLY A 1 294 ? -6.840 7.047 -16.921 1.00 95.94 294 GLY A CA 1
ATOM 2339 C C . GLY A 1 294 ? -6.512 5.570 -17.183 1.00 95.94 294 GLY A C 1
ATOM 2340 O O . GLY A 1 294 ? -5.347 5.248 -17.421 1.00 95.94 294 GLY A O 1
ATOM 2341 N N . PHE A 1 295 ? -7.521 4.693 -17.129 1.00 97.50 295 PHE A N 1
ATOM 2342 C CA . PHE A 1 295 ? -7.403 3.239 -17.268 1.00 97.50 295 PHE A CA 1
ATOM 2343 C C . PHE A 1 295 ? -7.704 2.709 -18.673 1.00 97.50 295 PHE A C 1
ATOM 2345 O O . PHE A 1 295 ? -7.525 1.513 -18.900 1.00 97.50 295 PHE A O 1
ATOM 2352 N N . ASP A 1 296 ? -8.111 3.572 -19.607 1.00 94.81 296 ASP A N 1
ATOM 2353 C CA . ASP A 1 296 ? -8.195 3.216 -21.025 1.00 94.81 296 ASP A CA 1
ATOM 2354 C C . ASP A 1 296 ? -6.828 2.686 -21.508 1.00 94.81 296 ASP A C 1
ATOM 2356 O O . ASP A 1 296 ? -5.780 3.039 -20.957 1.00 94.81 296 ASP A O 1
ATOM 2360 N N . VAL A 1 297 ? -6.814 1.819 -22.525 1.00 94.00 297 VAL A N 1
ATOM 2361 C CA . VAL A 1 297 ? -5.573 1.189 -23.017 1.00 94.00 297 VAL A CA 1
ATOM 2362 C C . VAL A 1 297 ? -4.561 2.259 -23.457 1.00 94.00 297 VAL A C 1
ATOM 2364 O O . VAL A 1 297 ? -4.919 3.242 -24.099 1.00 94.00 297 VAL A O 1
ATOM 2367 N N . ASP A 1 298 ? -3.293 2.075 -23.074 1.00 92.69 298 ASP A N 1
ATOM 2368 C CA . ASP A 1 298 ? -2.199 3.063 -23.157 1.00 92.69 298 ASP A CA 1
ATOM 2369 C C . ASP A 1 298 ? -2.366 4.349 -22.317 1.00 92.69 298 ASP A C 1
ATOM 2371 O O . ASP A 1 298 ? -1.453 5.180 -22.279 1.00 92.69 298 ASP A O 1
ATOM 2375 N N . GLY A 1 299 ? -3.463 4.484 -21.568 1.00 94.12 299 GLY A N 1
ATOM 2376 C CA . GLY A 1 299 ? -3.719 5.574 -20.632 1.00 94.12 299 GLY A CA 1
ATOM 2377 C C . GLY A 1 299 ? -2.734 5.632 -19.451 1.00 94.12 299 GLY A C 1
ATOM 2378 O O . GLY A 1 299 ? -2.029 4.661 -19.153 1.00 94.12 299 GLY A O 1
ATOM 2379 N N . PRO A 1 300 ? -2.649 6.779 -18.751 1.00 95.12 300 PRO A N 1
ATOM 2380 C CA . PRO A 1 300 ? -1.633 7.022 -17.726 1.00 95.12 300 PRO A CA 1
ATOM 2381 C C . PRO A 1 300 ? -1.734 6.082 -16.517 1.00 95.12 300 PRO A C 1
ATOM 2383 O O . PRO A 1 300 ? -0.709 5.573 -16.070 1.00 95.12 300 PRO A O 1
ATOM 2386 N N . ALA A 1 301 ? -2.939 5.791 -16.012 1.00 96.75 301 ALA A N 1
ATOM 2387 C CA . ALA A 1 301 ? -3.117 4.828 -14.923 1.00 96.75 301 ALA A CA 1
ATOM 2388 C C . ALA A 1 301 ? -2.819 3.400 -15.399 1.00 96.75 301 ALA A C 1
ATOM 2390 O O . ALA A 1 301 ? -2.123 2.656 -14.711 1.00 96.75 301 ALA A O 1
ATOM 2391 N N . TRP A 1 302 ? -3.281 3.044 -16.602 1.00 97.69 302 TRP A N 1
ATOM 2392 C CA . TRP A 1 302 ? -3.049 1.735 -17.217 1.00 97.69 302 TRP A CA 1
ATOM 2393 C C . TRP A 1 302 ? -1.548 1.436 -17.389 1.00 97.69 302 TRP A C 1
ATOM 2395 O O . TRP A 1 302 ? -1.050 0.439 -16.855 1.00 97.69 302 TRP A O 1
ATOM 2405 N N . ARG A 1 303 ? -0.785 2.339 -18.030 1.00 97.19 303 ARG A N 1
ATOM 2406 C CA . ARG A 1 303 ? 0.675 2.186 -18.200 1.00 97.19 303 ARG A CA 1
ATOM 2407 C C . ARG A 1 303 ? 1.411 2.197 -16.860 1.00 97.19 303 ARG A C 1
ATOM 2409 O O . ARG A 1 303 ? 2.341 1.412 -16.686 1.00 97.19 303 ARG A O 1
ATOM 2416 N N . SER A 1 304 ? 0.996 3.024 -15.898 1.00 97.56 304 SER A N 1
ATOM 2417 C CA . SER A 1 304 ? 1.613 3.055 -14.565 1.00 97.56 304 SER A CA 1
ATOM 2418 C C . SER A 1 304 ? 1.333 1.786 -13.745 1.00 97.56 304 SER A C 1
ATOM 2420 O O . SER A 1 304 ? 2.236 1.309 -13.057 1.00 97.56 304 SER A O 1
ATOM 2422 N N . CYS A 1 305 ? 0.154 1.166 -13.866 1.00 98.31 305 CYS A N 1
ATOM 2423 C CA . CYS A 1 305 ? -0.121 -0.148 -13.276 1.00 98.31 305 CYS A CA 1
ATOM 2424 C C . CYS A 1 305 ? 0.742 -1.255 -13.897 1.00 98.31 305 CYS A C 1
ATOM 2426 O O . CYS A 1 305 ? 1.362 -2.032 -13.169 1.00 98.31 305 CYS A O 1
ATOM 2428 N N . LEU A 1 306 ? 0.853 -1.301 -15.228 1.00 98.12 306 LEU A N 1
ATOM 2429 C CA . LEU A 1 306 ? 1.699 -2.293 -15.900 1.00 98.12 306 LEU A CA 1
ATOM 2430 C C . LEU A 1 306 ? 3.198 -2.065 -15.658 1.00 98.12 306 LEU A C 1
ATOM 2432 O O . LEU A 1 306 ? 3.958 -3.031 -15.607 1.00 98.12 306 LEU A O 1
ATOM 2436 N N . LEU A 1 307 ? 3.629 -0.825 -15.407 1.00 97.75 307 LEU A N 1
ATOM 2437 C CA . LEU A 1 307 ? 4.985 -0.529 -14.943 1.00 97.75 307 LEU A CA 1
ATOM 2438 C C . LEU A 1 307 ? 5.250 -1.092 -13.535 1.00 97.75 307 LEU A C 1
ATOM 2440 O O . LEU A 1 307 ? 6.358 -1.554 -13.263 1.00 97.75 307 LEU A O 1
ATOM 2444 N N . VAL A 1 308 ? 4.249 -1.116 -12.649 1.00 97.69 308 VAL A N 1
ATOM 2445 C CA . VAL A 1 308 ? 4.348 -1.808 -11.351 1.00 97.69 308 VAL A CA 1
ATOM 2446 C C . VAL A 1 308 ? 4.377 -3.332 -11.541 1.00 97.69 308 VAL A C 1
ATOM 2448 O O . VAL A 1 308 ? 5.243 -3.988 -10.963 1.00 97.69 308 VAL A O 1
ATOM 2451 N N . ARG A 1 309 ? 3.543 -3.898 -12.426 1.00 98.06 309 ARG A N 1
ATOM 2452 C CA . ARG A 1 309 ? 3.577 -5.333 -12.787 1.00 98.06 309 ARG A CA 1
ATOM 2453 C C . ARG A 1 309 ? 4.944 -5.766 -13.346 1.00 98.06 309 ARG A C 1
ATOM 2455 O O . ARG A 1 309 ? 5.502 -6.764 -12.893 1.00 98.06 309 ARG A O 1
ATOM 2462 N N . PHE A 1 310 ? 5.539 -4.959 -14.230 1.00 97.94 310 PHE A N 1
ATOM 2463 C CA . PHE A 1 310 ? 6.921 -5.111 -14.710 1.00 97.94 310 PHE A CA 1
ATOM 2464 C C . PHE A 1 310 ? 7.932 -5.129 -13.558 1.00 97.94 310 PHE A C 1
ATOM 2466 O O . PHE A 1 310 ? 8.795 -6.005 -13.502 1.00 97.94 310 PHE A O 1
ATOM 2473 N N . LEU A 1 311 ? 7.834 -4.176 -12.622 1.00 95.75 311 LEU A N 1
ATOM 2474 C CA . LEU A 1 311 ? 8.735 -4.109 -11.471 1.00 95.75 311 LEU A CA 1
ATOM 2475 C C . LEU A 1 311 ? 8.598 -5.342 -10.567 1.00 95.75 311 LEU A C 1
ATOM 2477 O O . LEU A 1 311 ? 9.621 -5.827 -10.087 1.00 95.75 311 LEU A O 1
ATOM 2481 N N . HIS A 1 312 ? 7.389 -5.879 -10.379 1.00 97.25 312 HIS A N 1
ATOM 2482 C CA . HIS A 1 312 ? 7.158 -7.115 -9.627 1.00 97.25 312 HIS A CA 1
ATOM 2483 C C . HIS A 1 312 ? 7.807 -8.327 -10.311 1.00 97.25 312 HIS A C 1
ATOM 2485 O O . HIS A 1 312 ? 8.673 -8.962 -9.709 1.00 97.25 312 HIS A O 1
ATOM 2491 N N . ALA A 1 313 ? 7.483 -8.598 -11.579 1.00 97.06 313 ALA A N 1
ATOM 2492 C CA . ALA A 1 313 ? 8.031 -9.743 -12.317 1.00 97.06 313 ALA A CA 1
ATOM 2493 C C . ALA A 1 313 ? 9.569 -9.692 -12.430 1.00 97.06 313 ALA A C 1
ATOM 2495 O O . ALA A 1 313 ? 10.263 -10.670 -12.143 1.00 97.06 313 ALA A O 1
ATOM 2496 N N . ARG A 1 314 ? 10.130 -8.505 -12.708 1.00 95.50 314 ARG A N 1
ATOM 2497 C CA . ARG A 1 314 ? 11.586 -8.280 -12.714 1.00 95.50 314 ARG A CA 1
ATOM 2498 C C . ARG A 1 314 ? 12.233 -8.549 -11.355 1.00 95.50 314 ARG A C 1
ATOM 2500 O O . ARG A 1 314 ? 13.391 -8.955 -11.295 1.00 95.50 314 ARG A O 1
ATOM 2507 N N . THR A 1 315 ? 11.515 -8.284 -10.266 1.00 94.88 315 THR A N 1
ATOM 2508 C CA . THR A 1 315 ? 12.016 -8.502 -8.904 1.00 94.88 315 THR A CA 1
ATOM 2509 C C . THR A 1 315 ? 11.990 -9.986 -8.539 1.00 94.88 315 THR A C 1
ATOM 2511 O O . THR A 1 315 ? 12.973 -10.463 -7.979 1.00 94.88 315 THR A O 1
ATOM 2514 N N . ARG A 1 316 ? 10.952 -10.739 -8.934 1.00 95.25 316 ARG A N 1
ATOM 2515 C CA . ARG A 1 316 ? 10.890 -12.203 -8.752 1.00 95.25 316 ARG A CA 1
ATOM 2516 C C . ARG A 1 316 ? 12.035 -12.913 -9.466 1.00 95.25 316 ARG A C 1
ATOM 2518 O O . ARG A 1 316 ? 12.830 -13.595 -8.827 1.00 95.25 316 ARG A O 1
ATOM 2525 N N . GLU A 1 317 ? 12.216 -12.636 -10.755 1.00 93.69 317 GLU A N 1
ATOM 2526 C CA . GLU A 1 317 ? 13.351 -13.160 -11.523 1.00 93.69 317 GLU A CA 1
ATOM 2527 C C . GLU A 1 317 ? 14.705 -12.652 -10.990 1.00 93.69 317 GLU A C 1
ATOM 2529 O O . GLU A 1 317 ? 15.698 -13.379 -11.018 1.00 93.69 317 GLU A O 1
ATOM 2534 N N . GLY A 1 318 ? 14.759 -11.445 -10.421 1.00 91.88 318 GLY A N 1
ATOM 2535 C CA . GLY A 1 318 ? 15.928 -10.942 -9.697 1.00 91.88 318 GLY A CA 1
ATOM 2536 C C . GLY A 1 318 ? 16.279 -11.757 -8.443 1.00 91.88 318 GLY A C 1
ATOM 2537 O O . GLY A 1 318 ? 17.461 -11.980 -8.182 1.00 91.88 318 GLY A O 1
ATOM 2538 N N . VAL A 1 319 ? 15.281 -12.236 -7.691 1.00 91.56 319 VAL A N 1
ATOM 2539 C CA . VAL A 1 319 ? 15.467 -13.152 -6.550 1.00 91.56 319 VAL A CA 1
ATOM 2540 C C . VAL A 1 319 ? 15.894 -14.534 -7.047 1.00 91.56 319 VAL A C 1
ATOM 2542 O O . VAL A 1 319 ? 16.942 -15.027 -6.629 1.00 91.56 319 VAL A O 1
ATOM 2545 N N . TRP A 1 320 ? 15.163 -15.122 -7.998 1.00 91.69 320 TRP A N 1
ATOM 2546 C CA . TRP A 1 320 ? 15.468 -16.457 -8.519 1.00 91.69 320 TRP A CA 1
ATOM 2547 C C . TRP A 1 320 ? 16.846 -16.541 -9.202 1.00 91.69 320 TRP A C 1
ATOM 2549 O O . TRP A 1 320 ? 17.527 -17.556 -9.069 1.00 91.69 320 TRP A O 1
ATOM 2559 N N . ARG A 1 321 ? 17.320 -15.478 -9.875 1.00 87.69 321 ARG A N 1
ATOM 2560 C CA . ARG A 1 321 ? 18.698 -15.411 -10.411 1.00 87.69 321 ARG A CA 1
ATOM 2561 C C . ARG A 1 321 ? 19.771 -15.421 -9.331 1.00 87.69 321 ARG A C 1
ATOM 2563 O O . ARG A 1 321 ? 20.817 -16.021 -9.554 1.00 87.69 321 ARG A O 1
ATOM 2570 N N . GLN A 1 322 ? 19.547 -14.759 -8.192 1.00 85.44 322 GLN A N 1
ATOM 2571 C CA . GLN A 1 322 ? 20.511 -14.814 -7.088 1.00 85.44 322 GLN A CA 1
ATOM 2572 C C . GLN A 1 322 ? 20.648 -16.237 -6.560 1.00 85.44 322 GLN A C 1
ATOM 2574 O O . GLN A 1 322 ? 21.758 -16.654 -6.259 1.00 85.44 322 GLN A O 1
ATOM 2579 N N . ASP A 1 323 ? 19.540 -16.969 -6.475 1.00 86.25 323 ASP A N 1
ATOM 2580 C CA . ASP A 1 323 ? 19.537 -18.316 -5.917 1.00 86.25 323 ASP A CA 1
ATOM 2581 C C . ASP A 1 323 ? 20.139 -19.335 -6.889 1.00 86.25 323 ASP A C 1
ATOM 2583 O O . ASP A 1 323 ? 21.013 -20.094 -6.482 1.00 86.25 323 ASP A O 1
ATOM 2587 N N . ARG A 1 324 ? 19.823 -19.247 -8.191 1.00 86.06 324 ARG A N 1
ATOM 2588 C CA . ARG A 1 324 ? 20.523 -20.027 -9.233 1.00 86.06 324 ARG A CA 1
ATOM 2589 C C . ARG A 1 324 ? 22.036 -19.769 -9.253 1.00 86.06 324 ARG A C 1
ATOM 2591 O O . ARG A 1 324 ? 22.801 -20.671 -9.564 1.00 86.06 324 ARG A O 1
ATOM 2598 N N . ALA A 1 325 ? 22.479 -18.555 -8.916 1.00 80.44 325 ALA A N 1
ATOM 2599 C CA . ALA A 1 325 ? 23.904 -18.236 -8.809 1.00 80.44 325 ALA A CA 1
ATOM 2600 C C . ALA A 1 325 ? 24.565 -18.777 -7.525 1.00 80.44 325 ALA A C 1
ATOM 2602 O O . ALA A 1 325 ? 25.778 -18.940 -7.514 1.00 80.44 325 ALA A O 1
ATOM 2603 N N . ILE A 1 326 ? 23.795 -19.052 -6.463 1.00 80.94 326 ILE A N 1
ATOM 2604 C CA . ILE A 1 326 ? 24.284 -19.737 -5.251 1.00 80.94 326 ILE A CA 1
ATOM 2605 C C . ILE A 1 326 ? 24.407 -21.243 -5.510 1.00 80.94 326 ILE A C 1
ATOM 2607 O O . ILE A 1 326 ? 25.356 -21.858 -5.040 1.00 80.94 326 ILE A O 1
ATOM 2611 N N . ASP A 1 327 ? 23.476 -21.828 -6.271 1.00 78.19 327 ASP A N 1
ATOM 2612 C CA . ASP A 1 327 ? 23.546 -23.242 -6.663 1.00 78.19 327 ASP A CA 1
ATOM 2613 C C . ASP A 1 327 ? 24.824 -23.535 -7.477 1.00 78.19 327 ASP A C 1
ATOM 2615 O O . ASP A 1 327 ? 25.564 -24.451 -7.133 1.00 78.19 327 ASP A O 1
ATOM 2619 N N . VAL A 1 328 ? 25.155 -22.698 -8.473 1.00 75.62 328 VAL A N 1
ATOM 2620 C CA . VAL A 1 328 ? 26.393 -22.844 -9.273 1.00 75.62 328 VAL A CA 1
ATOM 2621 C C . VAL A 1 328 ? 27.665 -22.689 -8.427 1.00 75.62 328 VAL A C 1
ATOM 2623 O O . VAL A 1 328 ? 28.574 -23.499 -8.554 1.00 75.62 328 VAL A O 1
ATOM 2626 N N . ASP A 1 329 ? 27.722 -21.693 -7.536 1.00 72.06 329 ASP A N 1
ATOM 2627 C CA . ASP A 1 329 ? 28.857 -21.477 -6.617 1.00 72.06 329 ASP A CA 1
ATOM 2628 C C . ASP A 1 329 ? 29.064 -22.694 -5.687 1.00 72.06 329 ASP A C 1
ATOM 2630 O O . ASP A 1 329 ? 30.191 -23.100 -5.402 1.00 72.06 329 ASP A O 1
ATOM 2634 N N . HIS A 1 330 ? 27.973 -23.351 -5.273 1.00 71.81 330 HIS A N 1
ATOM 2635 C CA . HIS A 1 330 ? 28.041 -24.588 -4.497 1.00 71.81 330 HIS A CA 1
ATOM 2636 C C . HIS A 1 330 ? 28.522 -25.788 -5.333 1.00 71.81 330 HIS A C 1
ATOM 2638 O O . HIS A 1 330 ? 29.345 -26.567 -4.839 1.00 71.81 330 HIS A O 1
ATOM 2644 N N . ASP A 1 331 ? 28.042 -25.942 -6.569 1.00 72.69 331 ASP A N 1
ATOM 2645 C CA . ASP A 1 331 ? 28.455 -27.022 -7.474 1.00 72.69 331 ASP A CA 1
ATOM 2646 C C . ASP A 1 331 ? 29.935 -26.894 -7.878 1.00 72.69 331 ASP A C 1
ATOM 2648 O O . ASP A 1 331 ? 30.664 -27.886 -7.830 1.00 72.69 331 ASP A O 1
ATOM 2652 N N . ASP A 1 332 ? 30.422 -25.684 -8.173 1.00 71.62 332 ASP A N 1
ATOM 2653 C CA . ASP A 1 332 ? 31.841 -25.423 -8.460 1.00 71.62 332 ASP A CA 1
ATOM 2654 C C . ASP A 1 332 ? 32.735 -25.764 -7.251 1.00 71.62 332 ASP A C 1
ATOM 2656 O O . ASP A 1 332 ? 33.783 -26.400 -7.406 1.00 71.62 332 ASP A O 1
ATOM 2660 N N . VAL A 1 333 ? 32.306 -25.434 -6.024 1.00 73.56 333 VAL A N 1
ATOM 2661 C CA . VAL A 1 333 ? 33.006 -25.835 -4.788 1.00 73.56 333 VAL A CA 1
ATOM 2662 C C . VAL A 1 333 ? 32.993 -27.357 -4.592 1.00 73.56 333 VAL A C 1
ATOM 2664 O O . VAL A 1 333 ? 34.011 -27.933 -4.200 1.00 73.56 333 VAL A O 1
ATOM 2667 N N . LEU A 1 334 ? 31.881 -28.041 -4.885 1.00 70.94 334 LEU A N 1
ATOM 2668 C CA . LEU A 1 334 ? 31.804 -29.505 -4.810 1.00 70.94 334 LEU A CA 1
ATOM 2669 C C . LEU A 1 334 ? 32.723 -30.173 -5.840 1.00 70.94 334 LEU A C 1
ATOM 2671 O O . LEU A 1 334 ? 33.451 -31.102 -5.486 1.00 70.94 334 LEU A O 1
ATOM 2675 N N . LEU A 1 335 ? 32.746 -29.678 -7.079 1.00 70.12 335 LEU A N 1
ATOM 2676 C CA . LEU A 1 335 ? 33.640 -30.148 -8.139 1.00 70.12 335 LEU A CA 1
ATOM 2677 C C . LEU A 1 335 ? 35.112 -29.913 -7.779 1.00 70.12 335 LEU A C 1
ATOM 2679 O O . LEU A 1 335 ? 35.928 -30.822 -7.936 1.00 70.12 335 LEU A O 1
ATOM 2683 N N . HIS A 1 336 ? 35.457 -28.742 -7.240 1.00 70.06 336 HIS A N 1
ATOM 2684 C CA . HIS A 1 336 ? 36.825 -28.445 -6.817 1.00 70.06 336 HIS A CA 1
ATOM 2685 C C . HIS A 1 336 ? 37.277 -29.352 -5.663 1.00 70.06 336 HIS A C 1
ATOM 2687 O O . HIS A 1 336 ? 38.367 -29.923 -5.718 1.00 70.06 336 HIS A O 1
ATOM 2693 N N . ASN A 1 337 ? 36.420 -29.577 -4.662 1.00 70.38 337 ASN A N 1
ATOM 2694 C CA . ASN A 1 337 ? 36.707 -30.502 -3.564 1.00 70.38 337 ASN A CA 1
ATOM 2695 C C . ASN A 1 337 ? 36.859 -31.951 -4.060 1.00 70.38 337 ASN A C 1
ATOM 2697 O O . ASN A 1 337 ? 37.784 -32.648 -3.646 1.00 70.38 337 ASN A O 1
ATOM 2701 N N . GLN A 1 338 ? 36.013 -32.409 -4.991 1.00 70.50 338 GLN A N 1
ATOM 2702 C CA . GLN A 1 338 ? 36.155 -33.733 -5.615 1.00 70.50 338 GLN A CA 1
ATOM 2703 C C . GLN A 1 338 ? 37.474 -33.866 -6.393 1.00 70.50 338 GLN A C 1
ATOM 2705 O O . GLN A 1 338 ? 38.143 -34.894 -6.281 1.00 70.50 338 GLN A O 1
ATOM 2710 N N . GLN A 1 339 ? 37.892 -32.826 -7.122 1.00 70.38 339 GLN A N 1
ATOM 2711 C CA . GLN A 1 339 ? 39.183 -32.795 -7.819 1.00 70.38 339 GLN A CA 1
ATOM 2712 C C . GLN A 1 339 ? 40.369 -32.819 -6.840 1.00 70.38 339 GLN A C 1
ATOM 2714 O O . GLN A 1 339 ? 41.315 -33.575 -7.062 1.00 70.38 339 GLN A O 1
ATOM 2719 N N . GLN A 1 340 ? 40.309 -32.075 -5.728 1.00 64.06 340 GLN A N 1
ATOM 2720 C CA . GLN A 1 340 ? 41.330 -32.138 -4.675 1.00 64.06 340 GLN A CA 1
ATOM 2721 C C . GLN A 1 340 ? 41.398 -33.525 -4.017 1.00 64.06 340 GLN A C 1
ATOM 2723 O O . GLN A 1 340 ? 42.488 -34.067 -3.844 1.00 64.06 340 GLN A O 1
ATOM 2728 N N . HIS A 1 341 ? 40.258 -34.148 -3.698 1.00 62.00 341 HIS A N 1
ATOM 2729 C CA . HIS A 1 341 ? 40.232 -35.510 -3.153 1.00 62.00 341 HIS A CA 1
ATOM 2730 C C . HIS A 1 341 ? 40.770 -36.551 -4.147 1.00 62.00 341 HIS A C 1
ATOM 2732 O O . HIS A 1 341 ? 41.505 -37.451 -3.741 1.00 62.00 341 HIS A O 1
ATOM 2738 N N . ALA A 1 342 ? 40.474 -36.413 -5.443 1.00 60.41 342 ALA A N 1
ATOM 2739 C CA . ALA A 1 342 ? 41.041 -37.270 -6.483 1.00 60.41 342 ALA A CA 1
ATOM 2740 C C . ALA A 1 342 ? 42.568 -37.102 -6.600 1.00 60.41 342 ALA A C 1
ATOM 2742 O O . ALA A 1 342 ? 43.287 -38.100 -6.637 1.00 60.41 342 ALA A O 1
ATOM 2743 N N . ALA A 1 343 ? 43.073 -35.863 -6.588 1.00 59.09 343 ALA A N 1
ATOM 2744 C CA . ALA A 1 343 ? 44.508 -35.572 -6.630 1.00 59.09 343 ALA A CA 1
ATOM 2745 C C . ALA A 1 343 ? 45.253 -36.080 -5.381 1.00 59.09 343 ALA A C 1
ATOM 2747 O O . ALA A 1 343 ? 46.330 -36.663 -5.497 1.00 59.09 343 ALA A O 1
ATOM 2748 N N . ASN A 1 344 ? 44.663 -35.926 -4.192 1.00 60.06 344 ASN A N 1
ATOM 2749 C CA . ASN A 1 344 ? 45.243 -36.418 -2.943 1.00 60.06 344 ASN A CA 1
ATOM 2750 C C . ASN A 1 344 ? 45.283 -37.955 -2.897 1.00 60.06 344 ASN A C 1
ATOM 2752 O O . ASN A 1 344 ? 46.304 -38.524 -2.513 1.00 60.06 344 ASN A O 1
ATOM 2756 N N . ASN A 1 345 ? 44.229 -38.637 -3.359 1.00 54.88 345 ASN A N 1
ATOM 2757 C CA . ASN A 1 345 ? 44.216 -40.101 -3.452 1.00 54.88 345 ASN A CA 1
ATOM 2758 C C . ASN A 1 345 ? 45.188 -40.636 -4.521 1.00 54.88 345 ASN A C 1
ATOM 2760 O O . ASN A 1 345 ? 45.753 -41.713 -4.340 1.00 54.88 345 ASN A O 1
ATOM 2764 N N . ALA A 1 346 ? 45.430 -39.892 -5.606 1.00 51.53 346 ALA A N 1
ATOM 2765 C CA . ALA A 1 346 ? 46.383 -40.276 -6.653 1.00 51.53 346 ALA A CA 1
ATOM 2766 C C . ALA A 1 346 ? 47.858 -40.260 -6.195 1.00 51.53 346 ALA A C 1
ATOM 2768 O O . ALA A 1 346 ? 48.691 -40.910 -6.823 1.00 51.53 346 ALA A O 1
ATOM 2769 N N . ASN A 1 347 ? 48.183 -39.567 -5.097 1.00 49.56 347 ASN A N 1
ATOM 2770 C CA . ASN A 1 347 ? 49.537 -39.509 -4.531 1.00 49.56 347 ASN A CA 1
ATOM 2771 C C . ASN A 1 347 ? 49.854 -40.636 -3.522 1.00 49.56 347 ASN A C 1
ATOM 2773 O O . ASN A 1 347 ? 50.963 -40.684 -2.989 1.00 49.56 347 ASN A O 1
ATOM 2777 N N . VAL A 1 348 ? 48.924 -41.563 -3.253 1.00 45.72 348 VAL A N 1
ATOM 2778 C CA . VAL A 1 348 ? 49.152 -42.686 -2.325 1.00 45.72 348 VAL A CA 1
ATOM 2779 C C . VAL A 1 348 ? 49.773 -43.879 -3.064 1.00 45.72 348 VAL A C 1
ATOM 2781 O O . VAL A 1 348 ? 49.079 -44.789 -3.515 1.00 45.72 348 VAL A O 1
ATOM 2784 N N . ILE A 1 349 ? 51.104 -43.888 -3.178 1.00 39.53 349 ILE A N 1
ATOM 2785 C CA . ILE A 1 349 ? 51.860 -45.027 -3.727 1.00 39.53 349 ILE A CA 1
ATOM 2786 C C . ILE A 1 349 ? 51.949 -46.148 -2.668 1.00 39.53 349 ILE A C 1
ATOM 2788 O O . ILE A 1 349 ? 52.490 -45.908 -1.586 1.00 39.53 349 ILE A O 1
ATOM 2792 N N . PRO A 1 350 ? 51.486 -47.383 -2.948 1.00 37.84 350 PRO A N 1
ATOM 2793 C CA . PRO A 1 350 ? 51.640 -48.506 -2.026 1.00 37.84 350 PRO A CA 1
ATOM 2794 C C . PRO A 1 350 ? 53.070 -49.066 -2.073 1.00 37.84 350 PRO A C 1
ATOM 2796 O O . PRO A 1 350 ? 53.526 -49.564 -3.102 1.00 37.84 350 PRO A O 1
ATOM 2799 N N . ALA A 1 351 ? 53.783 -49.024 -0.946 1.00 33.31 351 ALA A N 1
ATOM 2800 C CA . ALA A 1 351 ? 55.142 -49.552 -0.843 1.00 33.31 351 ALA A CA 1
ATOM 2801 C C . ALA A 1 351 ? 55.158 -51.079 -0.621 1.00 33.31 351 ALA A C 1
ATOM 2803 O O . ALA A 1 351 ? 54.872 -51.562 0.474 1.00 33.31 351 ALA A O 1
ATOM 2804 N N . SER A 1 352 ? 55.551 -51.845 -1.642 1.00 32.88 352 SER A N 1
ATOM 2805 C CA . SER A 1 352 ? 55.917 -53.267 -1.525 1.00 32.88 352 SER A CA 1
ATOM 2806 C C . SER A 1 352 ? 57.439 -53.415 -1.376 1.00 32.88 352 SER A C 1
ATOM 2808 O O . SER A 1 352 ? 58.174 -52.968 -2.256 1.00 32.88 352 SER A O 1
ATOM 2810 N N . GLY A 1 353 ? 57.919 -54.019 -0.284 1.00 28.70 353 GLY A N 1
ATOM 2811 C CA . GLY A 1 353 ? 59.349 -54.045 0.074 1.00 28.70 353 GLY A CA 1
ATOM 2812 C C . GLY A 1 353 ? 60.077 -55.386 -0.116 1.00 28.70 353 GLY A C 1
ATOM 2813 O O . GLY A 1 353 ? 59.490 -56.382 -0.530 1.00 28.70 353 GLY A O 1
ATOM 2814 N N . SER A 1 354 ? 61.368 -55.405 0.245 1.00 26.25 354 SER A N 1
ATOM 2815 C CA . SER A 1 354 ? 62.178 -56.614 0.481 1.00 26.25 354 SER A CA 1
ATOM 2816 C C . SER A 1 354 ? 63.376 -56.315 1.411 1.00 26.25 354 SER A C 1
ATOM 2818 O O . SER A 1 354 ? 63.759 -55.160 1.576 1.00 26.25 354 SER A O 1
ATOM 2820 N N . SER A 1 355 ? 63.927 -57.360 2.036 1.00 28.41 355 SER A N 1
ATOM 2821 C CA . SER A 1 355 ? 64.999 -57.401 3.065 1.00 28.41 355 SER A CA 1
ATOM 2822 C C . SER A 1 355 ? 66.371 -56.817 2.622 1.00 28.41 355 SER A C 1
ATOM 2824 O O . SER A 1 355 ? 66.586 -56.677 1.424 1.00 28.41 355 SER A O 1
ATOM 2826 N N . ALA A 1 356 ? 67.381 -56.540 3.475 1.00 25.45 356 ALA A N 1
ATOM 2827 C CA . ALA A 1 356 ? 67.833 -57.283 4.672 1.00 25.45 356 ALA A CA 1
ATOM 2828 C C . ALA A 1 356 ? 68.881 -56.538 5.561 1.00 25.45 356 ALA A C 1
ATOM 2830 O O . ALA A 1 356 ? 69.491 -55.586 5.089 1.00 25.45 356 ALA A O 1
ATOM 2831 N N . PHE A 1 357 ? 69.188 -57.109 6.753 1.00 23.67 357 PHE A N 1
ATOM 2832 C CA . PHE A 1 357 ? 70.394 -56.888 7.614 1.00 23.67 357 PHE A CA 1
ATOM 2833 C C . PHE A 1 357 ? 70.537 -55.483 8.292 1.00 23.67 357 PHE A C 1
ATOM 2835 O O . PHE A 1 357 ? 70.123 -54.489 7.718 1.00 23.67 357 PHE A O 1
ATOM 2842 N N . THR A 1 358 ? 71.074 -55.276 9.518 1.00 25.05 358 THR A N 1
ATOM 2843 C CA . THR A 1 358 ? 71.698 -56.166 10.542 1.00 25.05 358 THR A CA 1
ATOM 2844 C C . THR A 1 358 ? 71.617 -55.575 11.981 1.00 25.05 358 THR A C 1
ATOM 2846 O O . THR A 1 358 ? 71.600 -54.362 12.131 1.00 25.05 358 THR A O 1
ATOM 2849 N N . THR A 1 359 ? 71.648 -56.433 13.019 1.00 24.36 359 THR A N 1
ATOM 2850 C CA . THR A 1 359 ? 72.120 -56.220 14.430 1.00 24.36 359 THR A CA 1
ATOM 2851 C C . THR A 1 359 ? 71.826 -54.928 15.236 1.00 24.36 359 THR A C 1
ATOM 2853 O O . THR A 1 359 ? 72.510 -53.925 15.093 1.00 24.36 359 THR A O 1
ATOM 2856 N N . ALA A 1 360 ? 70.924 -55.075 16.222 1.00 24.45 360 ALA A N 1
ATOM 2857 C CA . ALA A 1 360 ? 71.021 -54.745 17.666 1.00 24.45 360 ALA A CA 1
ATOM 2858 C C . ALA A 1 360 ? 71.952 -53.628 18.223 1.00 24.45 360 ALA A C 1
ATOM 2860 O O . ALA A 1 360 ? 73.165 -53.730 18.080 1.00 24.45 360 ALA A O 1
ATOM 2861 N N . THR A 1 361 ? 71.393 -52.766 19.102 1.00 26.55 361 THR A N 1
ATOM 2862 C CA . THR A 1 361 ? 71.632 -52.785 20.579 1.00 26.55 361 THR A CA 1
ATOM 2863 C C . THR A 1 361 ? 70.614 -51.953 21.391 1.00 26.55 361 THR A C 1
ATOM 2865 O O . THR A 1 361 ? 70.261 -50.852 20.997 1.00 26.55 361 THR A O 1
ATOM 2868 N N . GLU A 1 362 ? 70.187 -52.530 22.522 1.00 27.03 362 GLU A N 1
ATOM 2869 C CA . GLU A 1 362 ? 69.727 -51.988 23.829 1.00 27.03 362 GLU A CA 1
ATOM 2870 C C . GLU A 1 362 ? 69.617 -50.469 24.167 1.00 27.03 362 GLU A C 1
ATOM 2872 O O . GLU A 1 362 ? 70.503 -49.692 23.826 1.00 27.03 362 GLU A O 1
ATOM 2877 N N . ARG A 1 363 ? 68.656 -50.175 25.084 1.00 27.09 363 ARG A N 1
ATOM 2878 C CA . ARG A 1 363 ? 68.582 -49.065 26.091 1.00 27.09 363 ARG A CA 1
ATOM 2879 C C . ARG A 1 363 ? 68.255 -47.629 25.604 1.00 27.09 363 ARG A C 1
ATOM 2881 O O . ARG A 1 363 ? 68.547 -47.290 24.468 1.00 27.09 363 ARG A O 1
ATOM 2888 N N . ASP A 1 364 ? 67.656 -46.725 26.403 1.00 27.39 364 ASP A N 1
ATOM 2889 C CA . ASP A 1 364 ? 66.900 -46.868 27.676 1.00 27.39 364 ASP A CA 1
ATOM 2890 C C . ASP A 1 364 ? 65.856 -45.728 27.880 1.00 27.39 364 ASP A C 1
ATOM 2892 O O . ASP A 1 364 ? 65.688 -44.866 27.023 1.00 27.39 364 ASP A O 1
ATOM 2896 N N . SER A 1 365 ? 65.150 -45.780 29.016 1.00 29.88 365 SER A N 1
ATOM 2897 C CA . SER A 1 365 ? 64.030 -44.955 29.527 1.00 29.88 365 SER A CA 1
ATOM 2898 C C . SER A 1 365 ? 64.210 -43.427 29.733 1.00 29.88 365 SER A C 1
ATOM 2900 O O . SER A 1 365 ? 65.332 -42.934 29.761 1.00 29.88 365 SER A O 1
ATOM 2902 N N . GLN A 1 366 ? 63.085 -42.778 30.109 1.00 29.45 366 GLN A N 1
ATOM 2903 C CA . GLN A 1 366 ? 62.890 -41.457 30.766 1.00 29.45 366 GLN A CA 1
ATOM 2904 C C . GLN A 1 366 ? 62.803 -40.198 29.875 1.00 29.45 366 GLN A C 1
ATOM 2906 O O . GLN A 1 366 ? 63.427 -40.155 28.821 1.00 29.45 366 GLN A O 1
ATOM 2911 N N . ASP A 1 367 ? 62.154 -39.081 30.257 1.00 27.84 367 ASP A N 1
ATOM 2912 C CA . ASP A 1 367 ? 60.956 -38.715 31.081 1.00 27.84 367 ASP A CA 1
ATOM 2913 C C . ASP A 1 367 ? 61.165 -37.280 31.649 1.00 27.84 367 ASP A C 1
ATOM 2915 O O . ASP A 1 367 ? 62.296 -36.946 31.996 1.00 27.84 367 ASP A O 1
ATOM 2919 N N . HIS A 1 368 ? 60.086 -36.488 31.837 1.00 30.48 368 HIS A N 1
ATOM 2920 C CA . HIS A 1 368 ? 60.053 -35.146 32.495 1.00 30.48 368 HIS A CA 1
ATOM 2921 C C . HIS A 1 368 ? 60.904 -34.025 31.815 1.00 30.48 368 HIS A C 1
ATOM 2923 O O . HIS A 1 368 ? 61.773 -34.311 30.999 1.00 30.48 368 HIS A O 1
ATOM 2929 N N . GLU A 1 369 ? 60.737 -32.707 32.025 1.00 29.58 369 GLU A N 1
ATOM 2930 C CA . GLU A 1 369 ? 59.662 -31.812 32.536 1.00 29.58 369 GLU A CA 1
ATOM 2931 C C . GLU A 1 369 ? 59.871 -30.424 31.851 1.00 29.58 369 GLU A C 1
ATOM 2933 O O . GLU A 1 369 ? 60.978 -30.133 31.408 1.00 29.58 369 GLU A O 1
ATOM 2938 N N . GLU A 1 370 ? 58.836 -29.677 31.438 1.00 29.25 370 GLU A N 1
ATOM 2939 C CA . GLU A 1 370 ? 58.114 -28.598 32.166 1.00 29.25 370 GLU A CA 1
ATOM 2940 C C . GLU A 1 370 ? 58.924 -27.291 32.415 1.00 29.25 370 GLU A C 1
ATOM 2942 O O . GLU A 1 370 ? 60.097 -27.351 32.769 1.00 29.25 370 GLU A O 1
ATOM 2947 N N . ARG A 1 371 ? 58.239 -26.129 32.312 1.00 27.73 371 ARG A N 1
ATOM 2948 C CA . ARG A 1 371 ? 58.649 -24.748 32.702 1.00 27.73 371 ARG A CA 1
ATOM 2949 C C . ARG A 1 371 ? 59.672 -24.015 31.822 1.00 27.73 371 ARG A C 1
ATOM 2951 O O . ARG A 1 371 ? 60.489 -24.637 31.154 1.00 27.73 371 ARG A O 1
ATOM 2958 N N . ASP A 1 372 ? 59.764 -22.684 31.877 1.00 28.64 372 ASP A N 1
ATOM 2959 C CA . ASP A 1 372 ? 58.766 -21.578 31.914 1.00 28.64 372 ASP A CA 1
ATOM 2960 C C . ASP A 1 372 ? 59.554 -20.253 31.762 1.00 28.64 372 ASP A C 1
ATOM 2962 O O . ASP A 1 372 ? 60.775 -20.269 31.918 1.00 28.64 372 ASP A O 1
ATOM 2966 N N . ASP A 1 373 ? 58.854 -19.127 31.546 1.00 29.48 373 ASP A N 1
ATOM 2967 C CA . ASP A 1 373 ? 59.342 -17.747 31.784 1.00 29.48 373 ASP A CA 1
ATOM 2968 C C . ASP A 1 373 ? 60.557 -17.247 30.939 1.00 29.48 373 ASP A C 1
ATOM 2970 O O . ASP A 1 373 ? 61.323 -18.012 30.363 1.00 29.48 373 ASP A O 1
ATOM 2974 N N . SER A 1 374 ? 60.831 -15.943 30.775 1.00 30.14 374 SER A N 1
ATOM 2975 C CA . SER A 1 374 ? 59.979 -14.736 30.787 1.00 30.14 374 SER A CA 1
ATOM 2976 C C . SER A 1 374 ? 60.762 -13.524 30.233 1.00 30.14 374 SER A C 1
ATOM 2978 O O . SER A 1 374 ? 61.973 -13.468 30.411 1.00 30.14 374 SER A O 1
ATOM 2980 N N . ASP A 1 375 ? 60.036 -12.511 29.741 1.00 28.67 375 ASP A N 1
ATOM 2981 C CA . ASP A 1 375 ? 60.364 -11.066 29.826 1.00 28.67 375 ASP A CA 1
ATOM 2982 C C . ASP A 1 375 ? 61.511 -10.416 28.991 1.00 28.67 375 ASP A C 1
ATOM 2984 O O . ASP A 1 375 ? 62.628 -10.910 28.940 1.00 28.67 375 ASP A O 1
ATOM 2988 N N . ASN A 1 376 ? 61.182 -9.246 28.401 1.00 29.25 376 ASN A 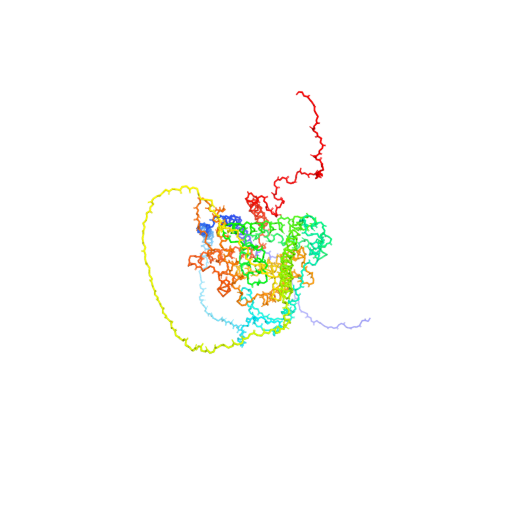N 1
ATOM 2989 C CA . ASN A 1 376 ? 61.904 -7.943 28.368 1.00 29.25 376 ASN A CA 1
ATOM 2990 C C . ASN A 1 376 ? 63.428 -7.826 28.045 1.00 29.25 376 ASN A C 1
ATOM 2992 O O . ASN A 1 376 ? 64.225 -8.704 28.334 1.00 29.25 376 ASN A O 1
ATOM 2996 N N . SER A 1 377 ? 63.967 -6.710 27.515 1.00 27.16 377 SER A N 1
ATOM 2997 C CA . SER A 1 377 ? 63.442 -5.469 26.884 1.00 27.16 377 SER A CA 1
ATOM 2998 C C . SER A 1 377 ? 64.626 -4.595 26.399 1.00 27.16 377 SER A C 1
ATOM 3000 O O . SER A 1 377 ? 65.687 -4.699 27.004 1.00 27.16 377 SER A O 1
ATOM 3002 N N . GLU A 1 378 ? 64.404 -3.648 25.462 1.00 28.70 378 GLU A N 1
ATOM 3003 C CA . GLU A 1 378 ? 65.251 -2.435 25.235 1.00 28.70 378 GLU A CA 1
ATOM 3004 C C . GLU A 1 378 ? 66.721 -2.665 24.748 1.00 28.70 378 GLU A C 1
ATOM 3006 O O . GLU A 1 378 ? 67.290 -3.733 24.931 1.00 28.70 378 GLU A O 1
ATOM 3011 N N . ASP A 1 379 ? 67.449 -1.752 24.080 1.00 26.78 379 ASP A N 1
ATOM 3012 C CA . ASP A 1 379 ? 67.143 -0.575 23.231 1.00 26.78 379 ASP A CA 1
ATOM 3013 C C . ASP A 1 379 ? 68.412 -0.235 22.375 1.00 26.78 379 ASP A C 1
ATOM 3015 O O . ASP A 1 379 ? 69.490 -0.763 22.651 1.00 26.78 379 ASP A O 1
ATOM 3019 N N . GLY A 1 380 ? 68.338 0.677 21.387 1.00 25.08 380 GLY A N 1
ATOM 3020 C CA . GLY A 1 380 ? 69.503 1.512 21.003 1.00 25.08 380 GLY A CA 1
ATOM 3021 C C . GLY A 1 380 ? 70.170 1.417 19.603 1.00 25.08 380 GLY A C 1
ATOM 3022 O O . GLY A 1 380 ? 71.105 0.656 19.391 1.00 25.08 380 GLY A O 1
ATOM 3023 N N . GLN A 1 381 ? 69.852 2.418 18.763 1.00 28.19 381 GLN A N 1
ATOM 3024 C CA . GLN A 1 381 ? 70.776 3.241 17.931 1.00 28.19 381 GLN A CA 1
ATOM 3025 C C . GLN A 1 381 ? 71.321 2.787 16.538 1.00 28.19 381 GLN A C 1
ATOM 3027 O O . GLN A 1 381 ? 71.528 1.624 16.216 1.00 28.19 381 GLN A O 1
ATOM 3032 N N . HIS A 1 382 ? 71.505 3.822 15.697 1.00 25.80 382 HIS A N 1
ATOM 3033 C CA . HIS A 1 382 ? 71.897 3.914 14.267 1.00 25.80 382 HIS A CA 1
ATOM 3034 C C . HIS A 1 382 ? 73.434 4.159 14.091 1.00 25.80 382 HIS A C 1
ATOM 3036 O O . HIS A 1 382 ? 74.082 4.291 15.132 1.00 25.80 382 HIS A O 1
ATOM 3042 N N . PRO A 1 383 ? 74.050 4.321 12.876 1.00 38.69 383 PRO A N 1
ATOM 3043 C CA . PRO A 1 383 ? 73.487 4.554 11.522 1.00 38.69 383 PRO A CA 1
ATOM 3044 C C . PRO A 1 383 ? 74.145 3.781 10.331 1.00 38.69 383 PRO A C 1
ATOM 3046 O O . PRO A 1 383 ? 74.985 2.912 10.522 1.00 38.69 383 PRO A O 1
ATOM 3049 N N . ASP A 1 384 ? 73.769 4.202 9.109 1.00 26.38 384 ASP A N 1
ATOM 3050 C CA . ASP A 1 384 ? 74.462 4.093 7.801 1.00 26.38 384 ASP A CA 1
ATOM 3051 C C . ASP A 1 384 ? 74.586 2.736 7.062 1.00 26.38 384 ASP A C 1
ATOM 3053 O O . ASP A 1 384 ? 74.854 1.692 7.643 1.00 26.38 384 ASP A O 1
ATOM 3057 N N . GLY A 1 385 ? 74.461 2.788 5.720 1.00 24.69 385 GLY A N 1
ATOM 3058 C CA . GLY A 1 385 ? 74.917 1.726 4.799 1.00 24.69 385 GLY A CA 1
ATOM 3059 C C . GLY A 1 385 ? 73.879 1.111 3.839 1.00 24.69 385 GLY A C 1
ATOM 3060 O O . GLY A 1 385 ? 73.298 0.082 4.143 1.00 24.69 385 GLY A O 1
ATOM 3061 N N . GLU A 1 386 ? 73.738 1.715 2.653 1.00 26.16 386 GLU A N 1
ATOM 3062 C CA . GLU A 1 386 ? 73.407 1.114 1.335 1.00 26.16 386 GLU A CA 1
ATOM 3063 C C . GLU A 1 386 ? 72.198 0.155 1.106 1.00 26.16 386 GLU A C 1
ATOM 3065 O O . GLU A 1 386 ? 71.951 -0.836 1.778 1.00 26.16 386 GLU A O 1
ATOM 3070 N N . HIS A 1 387 ? 71.490 0.440 0.002 1.00 31.33 387 HIS A N 1
ATOM 3071 C CA . HIS A 1 387 ? 70.726 -0.464 -0.879 1.00 31.33 387 HIS A CA 1
ATOM 3072 C C . HIS A 1 387 ? 70.256 -1.841 -0.359 1.00 31.33 387 HIS A C 1
ATOM 3074 O O . HIS A 1 387 ? 70.950 -2.845 -0.506 1.00 31.33 387 HIS A O 1
ATOM 3080 N N . ASN A 1 388 ? 68.975 -1.940 0.025 1.00 27.94 388 ASN A N 1
ATOM 3081 C CA . ASN A 1 388 ? 68.302 -3.231 0.207 1.00 27.94 388 ASN A CA 1
ATOM 3082 C C . ASN A 1 388 ? 66.974 -3.314 -0.578 1.00 27.94 388 ASN A C 1
ATOM 3084 O O . ASN A 1 388 ? 66.034 -2.555 -0.328 1.00 27.94 388 ASN A O 1
ATOM 3088 N N . VAL A 1 389 ? 66.893 -4.240 -1.542 1.00 31.12 389 VAL A N 1
ATOM 3089 C CA . VAL A 1 389 ? 65.681 -4.520 -2.336 1.00 31.12 389 VAL A CA 1
ATOM 3090 C C . VAL A 1 389 ? 64.819 -5.523 -1.571 1.00 31.12 389 VAL A C 1
ATOM 3092 O O . VAL A 1 389 ? 64.836 -6.725 -1.827 1.00 31.12 389 VAL A O 1
ATOM 3095 N N . ILE A 1 390 ? 64.077 -5.021 -0.586 1.00 29.45 390 ILE A N 1
ATOM 3096 C CA . ILE A 1 390 ? 63.260 -5.862 0.293 1.00 29.45 390 ILE A CA 1
ATOM 3097 C C . ILE A 1 390 ? 61.980 -6.306 -0.425 1.00 29.45 390 ILE A C 1
ATOM 3099 O O . ILE A 1 390 ? 61.160 -5.483 -0.844 1.00 29.45 390 ILE A O 1
ATOM 3103 N N . ASN A 1 391 ? 61.785 -7.626 -0.503 1.00 27.20 391 ASN A N 1
ATOM 3104 C CA . ASN A 1 391 ? 60.532 -8.254 -0.917 1.00 27.20 391 ASN A CA 1
ATOM 3105 C C . ASN A 1 391 ? 59.369 -7.735 -0.062 1.00 27.20 391 ASN A C 1
ATOM 3107 O O . ASN A 1 391 ? 59.260 -8.068 1.119 1.00 27.20 391 ASN A O 1
ATOM 3111 N N . ARG A 1 392 ? 58.461 -6.955 -0.658 1.00 25.58 392 ARG A N 1
ATOM 3112 C CA . ARG A 1 392 ? 57.213 -6.577 0.009 1.00 25.58 392 ARG A CA 1
ATOM 3113 C C . ARG A 1 392 ? 56.254 -7.762 0.001 1.00 25.58 392 ARG A C 1
ATOM 3115 O O . ARG A 1 392 ? 55.626 -8.050 -1.016 1.00 25.58 392 ARG A O 1
ATOM 3122 N N . THR A 1 393 ? 56.104 -8.407 1.154 1.00 25.16 393 THR A N 1
ATOM 3123 C CA . THR A 1 393 ? 54.894 -9.174 1.478 1.00 25.16 393 THR A CA 1
ATOM 3124 C C . THR A 1 393 ? 53.651 -8.324 1.178 1.00 25.16 393 THR A C 1
ATOM 3126 O O . THR A 1 393 ? 53.651 -7.143 1.541 1.00 25.16 393 THR A O 1
ATOM 3129 N N . PRO A 1 394 ? 52.596 -8.874 0.546 1.00 26.64 394 PRO A N 1
ATOM 3130 C CA . PRO A 1 394 ? 51.374 -8.120 0.281 1.00 26.64 394 PRO A CA 1
ATOM 3131 C C . PRO A 1 394 ? 50.762 -7.595 1.583 1.00 26.64 394 PRO A C 1
ATOM 3133 O O . PRO A 1 394 ? 50.514 -8.365 2.512 1.00 26.64 394 PRO A O 1
ATOM 3136 N N . SER A 1 395 ? 50.519 -6.286 1.657 1.00 25.48 395 SER A N 1
ATOM 3137 C CA . SER A 1 395 ? 49.826 -5.688 2.795 1.00 25.48 395 SER A CA 1
ATOM 3138 C C . SER A 1 395 ? 48.358 -6.123 2.813 1.00 25.48 395 SER A C 1
ATOM 3140 O O . SER A 1 395 ? 47.713 -6.238 1.768 1.00 25.48 395 SER A O 1
ATOM 3142 N N . LYS A 1 396 ? 47.803 -6.344 4.011 1.00 31.02 396 LYS A N 1
ATOM 3143 C CA . LYS A 1 396 ? 46.369 -6.618 4.215 1.00 31.02 396 LYS A CA 1
ATOM 3144 C C . LYS A 1 396 ? 45.534 -5.329 4.120 1.00 31.02 396 LYS A C 1
ATOM 3146 O O . LYS A 1 396 ? 44.707 -5.062 4.978 1.00 31.02 396 LYS A O 1
ATOM 3151 N N . ASP A 1 397 ? 45.736 -4.564 3.051 1.00 30.12 397 ASP A N 1
ATOM 3152 C CA . ASP A 1 397 ? 45.043 -3.303 2.767 1.00 30.12 397 ASP A CA 1
ATOM 3153 C C . ASP A 1 397 ? 44.312 -3.406 1.424 1.00 30.12 397 ASP A C 1
ATOM 3155 O O . ASP A 1 397 ? 44.643 -2.756 0.433 1.00 30.12 397 ASP A O 1
ATOM 3159 N N . SER A 1 398 ? 43.322 -4.297 1.376 1.00 27.48 398 SER A N 1
ATOM 3160 C CA . SER A 1 398 ? 42.397 -4.416 0.244 1.00 27.48 398 SER A CA 1
ATOM 3161 C C . SER A 1 398 ? 40.979 -4.721 0.726 1.00 27.48 398 SER A C 1
ATOM 3163 O O . SER A 1 398 ? 40.354 -5.699 0.314 1.00 27.48 398 SER A O 1
ATOM 3165 N N . ASP A 1 399 ? 40.450 -3.810 1.552 1.00 31.91 399 ASP A N 1
ATOM 3166 C CA . ASP A 1 399 ? 39.027 -3.702 1.909 1.00 31.91 399 ASP A CA 1
ATOM 3167 C C . ASP A 1 399 ? 38.171 -3.290 0.693 1.00 31.91 399 ASP A C 1
ATOM 3169 O O . ASP A 1 399 ? 37.438 -2.298 0.668 1.00 31.91 399 ASP A O 1
ATOM 3173 N N . SER A 1 400 ? 38.224 -4.124 -0.346 1.00 27.58 400 SER A N 1
ATOM 3174 C CA . SER A 1 400 ? 37.052 -4.375 -1.169 1.00 27.58 400 SER A CA 1
ATOM 3175 C C . SER A 1 400 ? 35.905 -4.777 -0.229 1.00 27.58 400 SER A C 1
ATOM 3177 O O . SER A 1 400 ? 36.115 -5.596 0.670 1.00 27.58 400 SER A O 1
ATOM 3179 N N . PRO A 1 401 ? 34.703 -4.192 -0.365 1.00 34.22 401 PRO A N 1
ATOM 3180 C CA . PRO A 1 401 ? 33.626 -4.441 0.581 1.00 34.22 401 PRO A CA 1
ATOM 3181 C C . PRO A 1 401 ? 33.171 -5.897 0.456 1.00 34.22 401 PRO A C 1
ATOM 3183 O O . PRO A 1 401 ? 32.419 -6.230 -0.463 1.00 34.22 401 PRO A O 1
ATOM 3186 N N . GLN A 1 402 ? 33.630 -6.753 1.378 1.00 27.83 402 GLN A N 1
ATOM 3187 C CA . GLN A 1 402 ? 33.266 -8.168 1.430 1.00 27.83 402 GLN A CA 1
ATOM 3188 C C . GLN A 1 402 ? 31.743 -8.290 1.418 1.00 27.83 402 GLN A C 1
ATOM 3190 O O . GLN A 1 402 ? 31.053 -7.941 2.379 1.00 27.83 402 GLN A O 1
ATOM 3195 N N . SER A 1 403 ? 31.199 -8.748 0.291 1.00 35.94 403 SER A N 1
ATOM 3196 C CA . SER A 1 403 ? 29.760 -8.868 0.137 1.00 35.94 403 SER A CA 1
ATOM 3197 C C . SER A 1 403 ? 29.267 -9.967 1.067 1.00 35.94 403 SER A C 1
ATOM 3199 O O . SER A 1 403 ? 29.566 -11.138 0.837 1.00 35.94 403 SER A O 1
ATOM 3201 N N . SER A 1 404 ? 28.495 -9.583 2.088 1.00 36.19 404 SER A N 1
ATOM 3202 C CA . SER A 1 404 ? 27.776 -10.504 2.973 1.00 36.19 404 SER A CA 1
ATOM 3203 C C . SER A 1 404 ? 27.184 -11.663 2.157 1.00 36.19 404 SER A C 1
ATOM 3205 O O . SER A 1 404 ? 26.493 -11.365 1.171 1.00 36.19 404 SER A O 1
ATOM 3207 N N . PRO A 1 405 ? 27.428 -12.936 2.526 1.00 45.62 405 PRO A N 1
ATOM 3208 C CA . PRO A 1 405 ? 27.053 -14.078 1.699 1.00 45.62 405 PRO A CA 1
ATOM 3209 C C . PRO A 1 405 ? 25.570 -14.009 1.335 1.00 45.62 405 PRO A C 1
ATOM 3211 O O . PRO A 1 405 ? 24.708 -13.774 2.188 1.00 45.62 405 PRO A O 1
ATOM 3214 N N . LYS A 1 406 ? 25.272 -14.151 0.040 1.00 64.19 406 LYS A N 1
ATOM 3215 C CA . LYS A 1 406 ? 23.908 -14.034 -0.481 1.00 64.19 406 LYS A CA 1
ATOM 3216 C C . LYS A 1 406 ? 23.094 -15.196 0.088 1.00 64.19 406 LYS A C 1
ATOM 3218 O O . LYS A 1 406 ? 23.285 -16.333 -0.317 1.00 64.19 406 LYS A O 1
ATOM 3223 N N . LYS A 1 407 ? 22.190 -14.933 1.036 1.00 78.94 407 LYS A N 1
ATOM 3224 C CA . LYS A 1 407 ? 21.297 -15.976 1.559 1.00 78.94 407 LYS A CA 1
ATOM 3225 C C . LYS A 1 407 ? 20.281 -16.371 0.475 1.00 78.94 407 LYS A C 1
ATOM 3227 O O . LYS A 1 407 ? 19.660 -15.487 -0.125 1.00 78.94 407 LYS A O 1
ATOM 3232 N N . ARG A 1 408 ? 20.097 -17.677 0.254 1.00 88.12 408 ARG A N 1
ATOM 3233 C CA . ARG A 1 408 ? 19.033 -18.257 -0.589 1.00 88.12 408 ARG A CA 1
ATOM 3234 C C . ARG A 1 408 ? 17.644 -17.775 -0.137 1.00 88.12 408 ARG A C 1
ATOM 3236 O O . ARG A 1 408 ? 17.451 -17.526 1.057 1.00 88.12 408 ARG A O 1
ATOM 3243 N N . TRP A 1 409 ? 16.683 -17.647 -1.053 1.00 93.19 409 TRP A N 1
ATOM 3244 C CA . TRP A 1 409 ? 15.277 -17.462 -0.685 1.00 93.19 409 TRP A CA 1
ATOM 3245 C C . TRP A 1 409 ? 14.739 -18.679 0.081 1.00 93.19 409 TRP A C 1
ATOM 3247 O O . TRP A 1 409 ? 15.014 -19.828 -0.265 1.00 93.19 409 TRP A O 1
ATOM 3257 N N . ASP A 1 410 ? 13.961 -18.416 1.127 1.00 92.94 410 ASP A N 1
ATOM 3258 C CA . ASP A 1 410 ? 13.343 -19.438 1.972 1.00 92.94 410 ASP A CA 1
ATOM 3259 C C . ASP A 1 410 ? 11.916 -19.706 1.474 1.00 92.94 410 ASP A C 1
ATOM 3261 O O . ASP A 1 410 ? 10.938 -19.134 1.960 1.00 92.94 410 ASP A O 1
ATOM 3265 N N . ARG A 1 411 ? 11.814 -20.532 0.423 1.00 93.50 411 ARG A N 1
ATOM 3266 C CA . ARG A 1 411 ? 10.542 -20.819 -0.261 1.00 93.50 411 ARG A CA 1
ATOM 3267 C C . ARG A 1 411 ? 9.553 -21.591 0.621 1.00 93.50 411 ARG A C 1
ATOM 3269 O O . ARG A 1 411 ? 8.346 -21.477 0.432 1.00 93.50 411 ARG A O 1
ATOM 3276 N N . GLU A 1 412 ? 10.038 -22.367 1.587 1.00 91.62 412 GLU A N 1
ATOM 3277 C CA . GLU A 1 412 ? 9.168 -23.096 2.516 1.00 91.62 412 GLU A CA 1
ATOM 3278 C C . GLU A 1 412 ? 8.500 -22.140 3.515 1.00 91.62 412 GLU A C 1
ATOM 3280 O O . GLU A 1 412 ? 7.281 -22.212 3.709 1.00 91.62 412 GLU A O 1
ATOM 3285 N N . LYS A 1 413 ? 9.265 -21.189 4.076 1.00 90.56 413 LYS A N 1
ATOM 3286 C CA . LYS A 1 413 ? 8.733 -20.183 5.003 1.00 90.56 413 LYS A CA 1
ATOM 3287 C C . LYS A 1 413 ? 7.891 -19.100 4.317 1.00 90.56 413 LYS A C 1
ATOM 3289 O O . LYS A 1 413 ? 6.886 -18.687 4.888 1.00 90.56 413 LYS A O 1
ATOM 3294 N N . PHE A 1 414 ? 8.308 -18.605 3.149 1.00 93.00 414 PHE A N 1
ATOM 3295 C CA . PHE A 1 414 ? 7.748 -17.378 2.555 1.00 93.00 414 PHE A CA 1
ATOM 3296 C C . PHE A 1 414 ? 6.908 -17.577 1.285 1.00 93.00 414 PHE A C 1
ATOM 3298 O O . PHE A 1 414 ? 6.357 -16.602 0.778 1.00 93.00 414 PHE A O 1
ATOM 3305 N N . GLY A 1 415 ? 6.817 -18.797 0.749 1.00 95.31 415 GLY A N 1
ATOM 3306 C CA . GLY A 1 415 ? 6.245 -19.017 -0.580 1.00 95.31 415 GLY A CA 1
ATOM 3307 C C . GLY A 1 415 ? 7.197 -18.591 -1.697 1.00 95.31 415 GLY A C 1
ATOM 3308 O O . GLY A 1 415 ? 8.406 -18.479 -1.494 1.00 95.31 415 GLY A O 1
ATOM 3309 N N . ASP A 1 416 ? 6.671 -18.336 -2.889 1.00 96.50 416 ASP A N 1
ATOM 3310 C CA . ASP A 1 416 ? 7.409 -17.623 -3.935 1.00 96.50 416 ASP A CA 1
ATOM 3311 C C . ASP A 1 416 ? 7.422 -16.109 -3.646 1.00 96.50 416 ASP A C 1
ATOM 3313 O O . ASP A 1 416 ? 6.485 -15.599 -3.035 1.00 96.50 416 ASP A O 1
ATOM 3317 N N . PRO A 1 417 ? 8.464 -15.360 -4.046 1.00 96.62 417 PRO A N 1
ATOM 3318 C CA . PRO A 1 417 ? 8.516 -13.917 -3.811 1.00 96.62 417 PRO A CA 1
ATOM 3319 C C . PRO A 1 417 ? 7.446 -13.191 -4.640 1.00 96.62 417 PRO A C 1
ATOM 3321 O O . PRO A 1 417 ? 7.229 -13.547 -5.793 1.00 96.62 417 PRO A O 1
ATOM 3324 N N . ILE A 1 418 ? 6.823 -12.140 -4.098 1.00 97.00 418 ILE A N 1
ATOM 3325 C CA . ILE A 1 418 ? 5.746 -11.347 -4.732 1.00 97.00 418 ILE A CA 1
ATOM 3326 C C . ILE A 1 418 ? 4.648 -12.252 -5.320 1.00 97.00 418 ILE A C 1
ATOM 3328 O O . ILE A 1 418 ? 4.304 -12.183 -6.509 1.00 97.00 418 ILE A O 1
ATOM 3332 N N . ASN A 1 419 ? 4.143 -13.138 -4.466 1.00 97.50 419 ASN A N 1
ATOM 3333 C CA . ASN A 1 419 ? 3.082 -14.092 -4.766 1.00 97.50 419 ASN A CA 1
ATOM 3334 C C . ASN A 1 419 ? 1.678 -13.462 -4.679 1.00 97.50 419 ASN A C 1
ATOM 3336 O O . ASN A 1 419 ? 1.500 -12.301 -4.301 1.00 97.50 419 ASN A O 1
ATOM 3340 N N . GLN A 1 420 ? 0.651 -14.235 -5.039 1.00 98.00 420 GLN A N 1
ATOM 3341 C CA . GLN A 1 420 ? -0.740 -13.778 -5.030 1.00 98.00 420 GLN A CA 1
ATOM 3342 C C . GLN A 1 420 ? -1.230 -13.427 -3.613 1.00 98.00 420 GLN A C 1
ATOM 3344 O O . GLN A 1 420 ? -1.974 -12.458 -3.471 1.00 98.00 420 GLN A O 1
ATOM 3349 N N . ALA A 1 421 ? -0.798 -14.135 -2.560 1.00 97.25 421 ALA A N 1
ATOM 3350 C CA . ALA A 1 421 ? -1.176 -13.807 -1.178 1.00 97.25 421 ALA A CA 1
ATOM 3351 C C . ALA A 1 421 ? -0.641 -12.428 -0.750 1.00 97.25 421 ALA A C 1
ATOM 3353 O O . ALA A 1 421 ? -1.383 -11.617 -0.192 1.00 97.25 421 ALA A O 1
ATOM 3354 N N . GLU A 1 422 ? 0.624 -12.137 -1.061 1.00 96.38 422 GLU A N 1
ATOM 3355 C CA . GLU A 1 422 ? 1.255 -10.839 -0.808 1.00 96.38 422 GLU A CA 1
ATOM 3356 C C . GLU A 1 422 ? 0.587 -9.725 -1.622 1.00 96.38 422 GLU A C 1
ATOM 3358 O O . GLU A 1 422 ? 0.186 -8.710 -1.053 1.00 96.38 422 GLU A O 1
ATOM 3363 N N . LEU A 1 423 ? 0.393 -9.930 -2.932 1.00 97.25 423 LEU A N 1
ATOM 3364 C CA . LEU A 1 423 ? -0.261 -8.958 -3.816 1.00 97.25 423 LEU A CA 1
ATOM 3365 C C . LEU A 1 423 ? -1.682 -8.622 -3.341 1.00 97.25 423 LEU A C 1
ATOM 3367 O O . LEU A 1 423 ? -2.033 -7.445 -3.250 1.00 97.25 423 LEU A O 1
ATOM 3371 N N . ILE A 1 424 ? -2.482 -9.630 -2.980 1.00 98.38 424 ILE A N 1
ATOM 3372 C CA . ILE A 1 424 ? -3.837 -9.458 -2.435 1.00 98.38 424 ILE A CA 1
ATOM 3373 C C . ILE A 1 424 ? -3.793 -8.761 -1.066 1.00 98.38 424 ILE A C 1
ATOM 3375 O O . ILE A 1 424 ? -4.594 -7.860 -0.810 1.00 98.38 424 ILE A O 1
ATOM 3379 N N . GLY A 1 425 ? -2.839 -9.118 -0.200 1.00 96.94 425 GLY A N 1
ATOM 3380 C CA . GLY A 1 425 ? -2.652 -8.502 1.114 1.00 96.94 425 GLY A CA 1
ATOM 3381 C C . GLY A 1 425 ? -2.262 -7.026 1.051 1.00 96.94 425 GLY A C 1
ATOM 3382 O O . GLY A 1 425 ? -2.840 -6.209 1.775 1.00 96.94 425 GLY A O 1
ATOM 3383 N N . THR A 1 426 ? -1.347 -6.656 0.153 1.00 95.69 426 THR A N 1
ATOM 3384 C CA . THR A 1 426 ? -1.009 -5.255 -0.125 1.00 95.69 426 THR A CA 1
ATOM 3385 C C . THR A 1 426 ? -2.187 -4.527 -0.769 1.00 95.69 426 THR A C 1
ATOM 3387 O O . THR A 1 426 ? -2.525 -3.436 -0.318 1.00 95.69 426 THR A O 1
ATOM 3390 N N . LEU A 1 427 ? -2.879 -5.127 -1.747 1.00 98.12 427 LEU A N 1
ATOM 3391 C CA . LEU A 1 427 ? -4.043 -4.511 -2.397 1.00 98.12 427 LEU A CA 1
ATOM 3392 C C . LEU A 1 427 ? -5.151 -4.176 -1.389 1.00 98.12 427 LEU A C 1
ATOM 3394 O O . LEU A 1 427 ? -5.707 -3.079 -1.420 1.00 98.12 427 LEU A O 1
ATOM 3398 N N . LEU A 1 428 ? -5.454 -5.091 -0.466 1.00 98.00 428 LEU A N 1
ATOM 3399 C CA . LEU A 1 428 ? -6.406 -4.871 0.627 1.00 98.00 428 LEU A CA 1
ATOM 3400 C C . LEU A 1 428 ? -5.942 -3.771 1.588 1.00 98.00 428 LEU A C 1
ATOM 3402 O O . LEU A 1 428 ? -6.764 -2.975 2.049 1.00 98.00 428 LEU A O 1
ATOM 3406 N N . GLY A 1 429 ? -4.628 -3.662 1.795 1.00 95.62 429 GLY A N 1
ATOM 3407 C CA . GLY A 1 429 ? -3.990 -2.614 2.589 1.00 95.62 429 GLY A CA 1
ATOM 3408 C C . GLY A 1 429 ? -4.136 -1.235 1.952 1.00 95.62 429 GLY A C 1
ATOM 3409 O O . GLY A 1 429 ? -4.372 -0.256 2.651 1.00 95.62 429 GLY A O 1
ATOM 3410 N N . CYS A 1 430 ? -4.092 -1.170 0.622 1.00 95.62 430 CYS A N 1
ATOM 3411 C CA . CYS A 1 430 ? -4.363 0.032 -0.165 1.00 95.62 430 CYS A CA 1
ATOM 3412 C C . CYS A 1 430 ? -5.860 0.380 -0.284 1.00 95.62 430 CYS A C 1
ATOM 3414 O O . CYS A 1 430 ? -6.194 1.498 -0.673 1.00 95.62 430 CYS A O 1
ATOM 3416 N N . SER A 1 431 ? -6.765 -0.562 0.014 1.00 97.50 431 SER A N 1
ATOM 3417 C CA . SER A 1 431 ? -8.190 -0.470 -0.334 1.00 97.50 431 SER A CA 1
ATOM 3418 C C . SER A 1 431 ? -9.127 -0.608 0.875 1.00 97.50 431 SER A C 1
ATOM 3420 O O . SER A 1 431 ? -9.365 0.371 1.586 1.00 97.50 431 SER A O 1
ATOM 3422 N N . ALA A 1 432 ? -9.673 -1.801 1.132 1.00 96.94 432 ALA A N 1
ATOM 3423 C CA . ALA A 1 432 ? -10.647 -2.049 2.199 1.00 96.94 432 ALA A CA 1
ATOM 3424 C C . ALA A 1 432 ? -10.148 -1.610 3.588 1.00 96.94 432 ALA A C 1
ATOM 3426 O O . ALA A 1 432 ? -10.925 -1.081 4.389 1.00 96.94 432 ALA A O 1
ATOM 3427 N N . LEU A 1 433 ? -8.846 -1.757 3.850 1.00 95.19 433 LEU A N 1
ATOM 3428 C CA . LEU A 1 433 ? -8.221 -1.329 5.095 1.00 95.19 433 LEU A CA 1
ATOM 3429 C C . LEU A 1 433 ? -8.351 0.186 5.325 1.00 95.19 433 LEU A C 1
ATOM 3431 O O . LEU A 1 433 ? -8.694 0.603 6.435 1.00 95.19 433 LEU A O 1
ATOM 3435 N N . LEU A 1 434 ? -8.091 0.997 4.291 1.00 95.12 434 LEU A N 1
ATOM 3436 C CA . LEU A 1 434 ? -8.112 2.461 4.388 1.00 95.12 434 LEU A CA 1
ATOM 3437 C C . LEU A 1 434 ? -9.541 2.989 4.556 1.00 95.12 434 LEU A C 1
ATOM 3439 O O . LEU A 1 434 ? -9.748 3.953 5.288 1.00 95.12 434 LEU A O 1
ATOM 3443 N N . LEU A 1 435 ? -10.533 2.335 3.940 1.00 95.75 435 LEU A N 1
ATOM 3444 C CA . LEU A 1 435 ? -11.952 2.645 4.155 1.00 95.75 435 LEU A CA 1
ATOM 3445 C C . LEU A 1 435 ? -12.347 2.438 5.623 1.00 95.75 435 LEU A C 1
ATOM 3447 O O . LEU A 1 435 ? -12.904 3.341 6.246 1.00 95.75 435 LEU A O 1
ATOM 3451 N N . ASP A 1 436 ? -12.005 1.284 6.203 1.00 92.69 436 ASP A N 1
ATOM 3452 C CA . ASP A 1 436 ? -12.306 0.994 7.608 1.00 92.69 436 ASP A CA 1
ATOM 3453 C C . ASP A 1 436 ? -11.486 1.891 8.569 1.00 92.69 436 ASP A C 1
ATOM 3455 O O . ASP A 1 436 ? -11.972 2.241 9.641 1.00 92.69 436 ASP A O 1
ATOM 3459 N N . GLY A 1 437 ? -10.274 2.322 8.190 1.00 92.44 437 GLY A N 1
ATOM 3460 C CA . GLY A 1 437 ? -9.487 3.330 8.924 1.00 92.44 437 GLY A CA 1
ATOM 3461 C C . GLY A 1 437 ? -10.063 4.754 8.865 1.00 92.44 437 GLY A C 1
ATOM 3462 O O . GLY A 1 437 ? -10.024 5.482 9.858 1.00 92.44 437 GLY A O 1
ATOM 3463 N N . MET A 1 438 ? -10.671 5.145 7.741 1.00 92.75 438 MET A N 1
ATOM 3464 C CA . MET A 1 438 ? -11.386 6.420 7.612 1.00 92.75 438 MET A CA 1
ATOM 3465 C C . MET A 1 438 ? -12.702 6.436 8.402 1.00 92.75 438 MET A C 1
ATOM 3467 O O . MET A 1 438 ? -13.005 7.445 9.041 1.00 92.75 438 MET A O 1
ATOM 3471 N N . GLU A 1 439 ? -13.467 5.339 8.425 1.00 93.50 439 GLU A N 1
ATOM 3472 C CA . GLU A 1 439 ? -14.654 5.230 9.293 1.00 93.50 439 GLU A CA 1
ATOM 3473 C C . GLU A 1 439 ? -14.275 5.274 10.783 1.00 93.50 439 GLU A C 1
ATOM 3475 O O . GLU A 1 439 ? -14.925 5.967 11.561 1.00 93.50 439 GLU A O 1
ATOM 3480 N N . GLU A 1 440 ? -13.190 4.604 11.185 1.00 90.69 440 GLU A N 1
ATOM 3481 C CA . GLU A 1 440 ? -12.651 4.672 12.551 1.00 90.69 440 GLU A CA 1
ATOM 3482 C C . GLU A 1 440 ? -12.225 6.105 12.927 1.00 90.69 440 GLU A C 1
ATOM 3484 O O . GLU A 1 440 ? -12.657 6.635 13.953 1.00 90.69 440 GLU A O 1
ATOM 3489 N N . MET A 1 441 ? -11.421 6.764 12.081 1.00 89.12 441 MET A N 1
ATOM 3490 C CA . MET A 1 441 ? -10.939 8.128 12.330 1.00 89.12 441 MET A CA 1
ATOM 3491 C C . MET A 1 441 ? -12.086 9.149 12.384 1.00 89.12 441 MET A C 1
ATOM 3493 O O . MET A 1 441 ? -12.017 10.093 13.162 1.00 89.12 441 MET A O 1
ATOM 3497 N N . SER A 1 442 ? -13.154 8.949 11.610 1.00 89.81 442 SER A N 1
ATOM 3498 C CA . SER A 1 442 ? -14.337 9.825 11.555 1.00 89.81 442 SER A CA 1
ATOM 3499 C C . SER A 1 442 ? -15.404 9.522 12.616 1.00 89.81 442 SER A C 1
ATOM 3501 O O . SER A 1 442 ? -16.591 9.776 12.405 1.00 89.81 442 SER A O 1
ATOM 3503 N N . PHE A 1 443 ? -14.998 8.978 13.766 1.00 91.19 443 PHE A N 1
ATOM 3504 C CA . PHE A 1 443 ? -15.877 8.655 14.901 1.00 91.19 443 PHE A CA 1
ATOM 3505 C C . PHE A 1 443 ? -17.017 7.680 14.544 1.00 91.19 443 PHE A C 1
ATOM 3507 O O . PHE A 1 443 ? -18.106 7.736 15.114 1.00 91.19 443 PHE A O 1
ATOM 3514 N N . GLY A 1 444 ? -16.776 6.782 13.584 1.00 91.00 444 GLY A N 1
ATOM 3515 C CA . GLY A 1 444 ? -17.743 5.793 13.112 1.00 91.00 444 GLY A CA 1
ATOM 3516 C C . GLY A 1 444 ? -18.704 6.286 12.026 1.00 91.00 444 GLY A C 1
ATOM 3517 O O . GLY A 1 444 ? -19.584 5.513 11.630 1.00 91.00 444 GLY A O 1
ATOM 3518 N N . ALA A 1 445 ? -18.555 7.521 11.525 1.00 90.25 445 ALA A N 1
ATOM 3519 C CA . ALA A 1 445 ? -19.329 8.006 10.384 1.00 90.25 445 ALA A CA 1
ATOM 3520 C C . ALA A 1 445 ? -19.115 7.100 9.159 1.00 90.25 445 ALA A C 1
ATOM 3522 O O . ALA A 1 445 ? -18.009 6.632 8.894 1.00 90.25 445 ALA A O 1
ATOM 3523 N N . LYS A 1 446 ? -20.196 6.807 8.428 1.00 92.25 446 LYS A N 1
ATOM 3524 C CA . LYS A 1 446 ? -20.178 5.819 7.343 1.00 92.25 446 LYS A CA 1
ATOM 3525 C C . LYS A 1 446 ? -19.884 6.451 5.997 1.00 92.25 446 LYS A C 1
ATOM 3527 O O . LYS A 1 446 ? -20.500 7.450 5.630 1.00 92.25 446 LYS A O 1
ATOM 3532 N N . ILE A 1 447 ? -18.980 5.819 5.252 1.00 93.69 447 ILE A N 1
ATOM 3533 C CA . ILE A 1 447 ? -18.680 6.204 3.874 1.00 93.69 447 ILE A CA 1
ATOM 3534 C C . ILE A 1 447 ? -19.917 5.869 3.021 1.00 93.69 447 ILE A C 1
ATOM 3536 O O . ILE A 1 447 ? -20.402 4.734 3.093 1.00 93.69 447 ILE A O 1
ATOM 3540 N N . PRO A 1 448 ? -20.450 6.812 2.218 1.00 92.06 448 PRO A N 1
ATOM 3541 C CA . PRO A 1 448 ? -21.567 6.548 1.316 1.00 92.06 448 PRO A CA 1
ATOM 3542 C C . PRO A 1 448 ? -21.303 5.319 0.441 1.00 92.06 448 PRO A C 1
ATOM 3544 O O . PRO A 1 448 ? -20.229 5.205 -0.151 1.00 92.06 448 PRO A O 1
ATOM 3547 N N . LYS A 1 449 ? -22.283 4.407 0.323 1.00 93.12 449 LYS A N 1
ATOM 3548 C CA . LYS A 1 449 ? -22.099 3.109 -0.362 1.00 93.12 449 LYS A CA 1
ATOM 3549 C C . LYS A 1 449 ? -21.471 3.265 -1.752 1.00 93.12 449 LYS A C 1
ATOM 3551 O O . LYS A 1 449 ? -20.538 2.542 -2.067 1.00 93.12 449 LYS A O 1
ATOM 3556 N N . HIS A 1 450 ? -21.934 4.232 -2.543 1.00 92.38 450 HIS A N 1
ATOM 3557 C CA . HIS A 1 450 ? -21.398 4.514 -3.878 1.00 92.38 450 HIS A CA 1
ATOM 3558 C C . HIS A 1 450 ? -19.895 4.854 -3.865 1.00 92.38 450 HIS A C 1
ATOM 3560 O O . HIS A 1 450 ? -19.135 4.291 -4.643 1.00 92.38 450 HIS A O 1
ATOM 3566 N N . GLN A 1 451 ? -19.443 5.699 -2.931 1.00 93.94 451 GLN A N 1
ATOM 3567 C CA . GLN A 1 451 ? -18.023 6.041 -2.780 1.00 93.94 451 GLN A CA 1
ATOM 3568 C C . GLN A 1 451 ? -17.189 4.847 -2.292 1.00 93.94 451 GLN A C 1
ATOM 3570 O O . GLN A 1 451 ? -16.090 4.612 -2.790 1.00 93.94 451 GLN A O 1
ATOM 3575 N N . ARG A 1 452 ? -17.730 4.069 -1.345 1.00 96.75 452 ARG A N 1
ATOM 3576 C CA . ARG A 1 452 ? -17.098 2.862 -0.793 1.00 96.75 452 ARG A CA 1
ATOM 3577 C C . ARG A 1 452 ? -16.931 1.768 -1.857 1.00 96.75 452 ARG A C 1
ATOM 3579 O O . ARG A 1 452 ? -15.819 1.276 -2.022 1.00 96.75 452 ARG A O 1
ATOM 3586 N N . GLU A 1 453 ? -17.977 1.427 -2.612 1.00 97.94 453 GLU A N 1
ATOM 3587 C CA . GLU A 1 453 ? -17.862 0.454 -3.711 1.00 97.94 453 GLU A CA 1
ATOM 3588 C C . GLU A 1 453 ? -17.016 1.005 -4.873 1.00 97.94 453 GLU A C 1
ATOM 3590 O O . GLU A 1 453 ? -16.211 0.261 -5.418 1.00 97.94 453 GLU A O 1
ATOM 3595 N N . GLY A 1 454 ? -17.107 2.299 -5.208 1.00 98.19 454 GLY A N 1
ATOM 3596 C CA . GLY A 1 454 ? -16.288 2.922 -6.259 1.00 98.19 454 GLY A CA 1
ATOM 3597 C C . GLY A 1 454 ? -14.790 2.881 -5.961 1.00 98.19 454 GLY A C 1
ATOM 3598 O O . GLY A 1 454 ? -13.984 2.521 -6.817 1.00 98.19 454 GLY A O 1
ATOM 3599 N N . PHE A 1 455 ? -14.401 3.171 -4.717 1.00 98.31 455 PHE A N 1
ATOM 3600 C CA . PHE A 1 455 ? -13.013 3.046 -4.270 1.00 98.31 455 PHE A CA 1
ATOM 3601 C C . PHE A 1 455 ? -12.517 1.595 -4.323 1.00 98.31 455 PHE A C 1
ATOM 3603 O O . PHE A 1 455 ? -11.387 1.349 -4.738 1.00 98.31 455 PHE A O 1
ATOM 3610 N N . LEU A 1 456 ? -13.352 0.620 -3.950 1.00 98.56 456 LEU A N 1
ATOM 3611 C CA . LEU A 1 456 ? -13.002 -0.795 -4.103 1.00 98.56 456 LEU A CA 1
ATOM 3612 C C . LEU A 1 456 ? -12.911 -1.198 -5.578 1.00 98.56 456 LEU A C 1
ATOM 3614 O O . LEU A 1 456 ? -11.974 -1.898 -5.937 1.00 98.56 456 LEU A O 1
ATOM 3618 N N . HIS A 1 457 ? -13.806 -0.716 -6.440 1.00 98.69 457 HIS A N 1
ATOM 3619 C CA . HIS A 1 457 ? -13.804 -1.003 -7.875 1.00 98.69 457 HIS A CA 1
ATOM 3620 C C . HIS A 1 457 ? -12.530 -0.490 -8.566 1.00 98.69 457 HIS A C 1
ATOM 3622 O O . HIS A 1 457 ? -11.889 -1.235 -9.308 1.00 98.69 457 HIS A O 1
ATOM 3628 N N . LEU A 1 458 ? -12.098 0.732 -8.231 1.00 98.69 458 LEU A N 1
ATOM 3629 C CA . LEU A 1 458 ? -10.787 1.276 -8.601 1.00 98.69 458 LEU A CA 1
ATOM 3630 C C . LEU A 1 458 ? -9.655 0.307 -8.222 1.00 98.69 458 LEU A C 1
ATOM 3632 O O . LEU A 1 458 ? -8.863 -0.098 -9.073 1.00 98.69 458 LEU A O 1
ATOM 3636 N N . TRP A 1 459 ? -9.609 -0.141 -6.966 1.00 98.56 459 TRP A N 1
ATOM 3637 C CA . TRP A 1 459 ? -8.580 -1.084 -6.525 1.00 98.56 459 TRP A CA 1
ATOM 3638 C C . TRP A 1 459 ? -8.754 -2.510 -7.076 1.00 98.56 459 TRP A C 1
ATOM 3640 O O . TRP A 1 459 ? -7.766 -3.228 -7.180 1.00 98.56 459 TRP A O 1
ATOM 3650 N N . ARG A 1 460 ? -9.958 -2.935 -7.479 1.00 98.56 460 ARG A N 1
ATOM 3651 C CA . ARG A 1 460 ? -10.196 -4.209 -8.183 1.00 98.56 460 ARG A CA 1
ATOM 3652 C C . ARG A 1 460 ? -9.518 -4.204 -9.552 1.00 98.56 460 ARG A C 1
ATOM 3654 O O . ARG A 1 460 ? -8.872 -5.190 -9.905 1.00 98.56 460 ARG A O 1
ATOM 3661 N N . LEU A 1 461 ? -9.625 -3.091 -10.282 1.00 98.69 461 LEU A N 1
ATOM 3662 C CA . LEU A 1 461 ? -8.979 -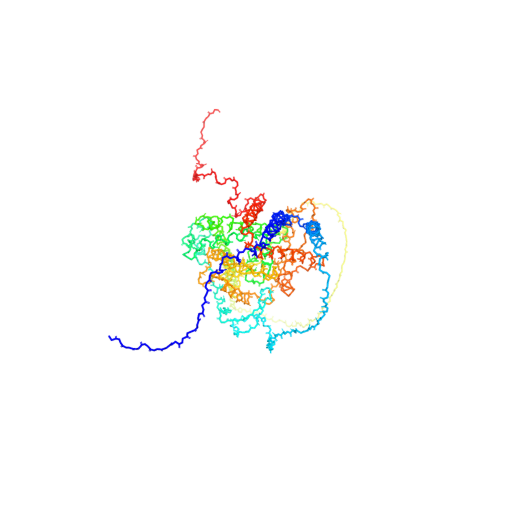2.896 -11.581 1.00 98.69 461 LEU A CA 1
ATOM 3663 C C . LEU A 1 461 ? -7.457 -2.755 -11.455 1.00 98.69 461 LEU A C 1
ATOM 3665 O O . LEU A 1 461 ? -6.725 -3.382 -12.216 1.00 98.69 461 LEU A O 1
ATOM 3669 N N . VAL A 1 462 ? -6.964 -2.030 -10.445 1.00 98.69 462 VAL A N 1
ATOM 3670 C CA . VAL A 1 462 ? -5.522 -1.999 -10.127 1.00 98.69 462 VAL A CA 1
ATOM 3671 C C . VAL A 1 462 ? -4.994 -3.403 -9.810 1.00 98.69 462 VAL A C 1
ATOM 3673 O O . VAL A 1 462 ? -3.935 -3.776 -10.306 1.00 98.69 462 VAL A O 1
ATOM 3676 N N . GLY A 1 463 ? -5.743 -4.213 -9.053 1.00 98.44 463 GLY A N 1
ATOM 3677 C CA . GLY A 1 463 ? -5.383 -5.603 -8.761 1.00 98.44 463 GLY A CA 1
ATOM 3678 C C . GLY A 1 463 ? -5.285 -6.477 -10.014 1.00 98.44 463 GLY A C 1
ATOM 3679 O O . GLY A 1 463 ? -4.278 -7.158 -10.207 1.00 98.44 463 GLY A O 1
ATOM 3680 N N . PHE A 1 464 ? -6.280 -6.402 -10.901 1.00 98.50 464 PHE A N 1
ATOM 3681 C CA . PHE A 1 464 ? -6.254 -7.077 -12.203 1.00 98.50 464 PHE A CA 1
ATOM 3682 C C . PHE A 1 464 ? -5.032 -6.652 -13.040 1.00 98.50 464 PHE A C 1
ATOM 3684 O O . PHE A 1 464 ? -4.257 -7.499 -13.484 1.00 98.50 464 PHE A O 1
ATOM 3691 N N . LEU A 1 465 ? -4.777 -5.344 -13.170 1.00 98.56 465 LEU A N 1
ATOM 3692 C CA . LEU A 1 465 ? -3.625 -4.816 -13.914 1.00 98.56 465 LEU A CA 1
ATOM 3693 C C . LEU A 1 465 ? -2.267 -5.108 -13.244 1.00 98.56 465 LEU A C 1
ATOM 3695 O O . LEU A 1 465 ? -1.235 -5.017 -13.905 1.00 98.56 465 LEU A O 1
ATOM 3699 N N . PHE A 1 466 ? -2.237 -5.498 -11.966 1.00 98.12 466 PHE A N 1
ATOM 3700 C CA . PHE A 1 466 ? -1.047 -6.027 -11.284 1.00 98.12 466 PHE A CA 1
ATOM 3701 C C . PHE A 1 466 ? -0.818 -7.532 -11.526 1.00 98.12 466 PHE A C 1
ATOM 3703 O O . PHE A 1 466 ? 0.205 -8.058 -11.086 1.00 98.12 466 PHE A O 1
ATOM 3710 N N . GLY A 1 467 ? -1.729 -8.225 -12.219 1.00 97.44 467 GLY A N 1
ATOM 3711 C CA . GLY A 1 467 ? -1.663 -9.670 -12.450 1.00 97.44 467 GLY A CA 1
ATOM 3712 C C . GLY A 1 467 ? -2.279 -10.519 -11.331 1.00 97.44 467 GLY A C 1
ATOM 3713 O O . GLY A 1 467 ? -1.942 -11.698 -11.214 1.00 97.44 467 GLY A O 1
ATOM 3714 N N . ILE A 1 468 ? -3.164 -9.956 -10.496 1.00 98.06 468 ILE A N 1
ATOM 3715 C CA . ILE A 1 468 ? -3.934 -10.761 -9.535 1.00 98.06 468 ILE A CA 1
ATOM 3716 C C . ILE A 1 468 ? -4.970 -11.595 -10.291 1.00 98.06 468 ILE A C 1
ATOM 3718 O O . ILE A 1 468 ? -5.726 -11.066 -11.108 1.00 98.06 468 ILE A O 1
ATOM 3722 N N . LYS A 1 469 ? -5.019 -12.898 -10.000 1.00 96.62 469 LYS A N 1
ATOM 3723 C CA . LYS A 1 469 ? -5.967 -13.829 -10.624 1.00 96.62 469 LYS A CA 1
ATOM 3724 C C . LYS A 1 469 ? -7.406 -13.451 -10.261 1.00 96.62 469 LYS A C 1
ATOM 3726 O O . LYS A 1 469 ? -7.724 -13.271 -9.083 1.00 96.62 469 LYS A O 1
ATOM 3731 N N . GLU A 1 470 ? -8.287 -13.306 -11.254 1.00 94.75 470 GLU A N 1
ATOM 3732 C CA . GLU A 1 470 ? -9.626 -12.739 -11.032 1.00 94.75 470 GLU A CA 1
ATOM 3733 C C . GLU A 1 470 ? -10.488 -13.622 -10.120 1.00 94.75 470 GLU A C 1
ATOM 3735 O O . GLU A 1 470 ? -11.298 -13.095 -9.360 1.00 94.75 470 GLU A O 1
ATOM 3740 N N . GLU A 1 471 ? -10.269 -14.941 -10.089 1.00 95.25 471 GLU A N 1
ATOM 3741 C CA . GLU A 1 471 ? -10.893 -15.864 -9.136 1.00 95.25 471 GLU A CA 1
ATOM 3742 C C . GLU A 1 471 ? -10.567 -15.542 -7.662 1.00 95.25 471 GLU A C 1
ATOM 3744 O O . GLU A 1 471 ? -11.397 -15.825 -6.790 1.00 95.25 471 GLU A O 1
ATOM 3749 N N . TRP A 1 472 ? -9.437 -14.883 -7.383 1.00 96.88 472 TRP A N 1
ATOM 3750 C CA . TRP A 1 472 ? -8.981 -14.490 -6.041 1.00 96.88 472 TRP A CA 1
ATOM 3751 C C . TRP A 1 472 ? -9.039 -12.973 -5.785 1.00 96.88 472 TRP A C 1
ATOM 3753 O O . TRP A 1 472 ? -8.823 -12.538 -4.653 1.00 96.88 472 TRP A O 1
ATOM 3763 N N . ASN A 1 473 ? -9.375 -12.160 -6.794 1.00 97.69 473 ASN A N 1
ATOM 3764 C CA . ASN A 1 473 ? -9.461 -10.703 -6.674 1.00 97.69 473 ASN A CA 1
ATOM 3765 C C . ASN A 1 473 ? -10.452 -10.300 -5.555 1.00 97.69 473 ASN A C 1
ATOM 3767 O O . ASN A 1 473 ? -11.650 -10.600 -5.641 1.00 97.69 473 ASN A O 1
ATOM 3771 N N . PRO A 1 474 ? -9.994 -9.640 -4.472 1.00 97.88 474 PRO A N 1
ATOM 3772 C CA . PRO A 1 474 ? -10.816 -9.448 -3.281 1.00 97.88 474 PRO A CA 1
ATOM 3773 C C . PRO A 1 474 ? -11.891 -8.374 -3.472 1.00 97.88 474 PRO A C 1
ATOM 3775 O O . PRO A 1 474 ? -12.970 -8.464 -2.887 1.00 97.88 474 PRO A O 1
ATOM 3778 N N . ASN A 1 475 ? -11.636 -7.368 -4.308 1.00 98.19 475 ASN A N 1
ATOM 3779 C CA . ASN A 1 475 ? -12.381 -6.108 -4.315 1.00 98.19 475 ASN A CA 1
ATOM 3780 C C . ASN A 1 475 ? -13.656 -6.130 -5.182 1.00 98.19 475 ASN A C 1
ATOM 3782 O O . ASN A 1 475 ? -14.079 -5.110 -5.718 1.00 98.19 475 ASN A O 1
ATOM 3786 N N . ARG A 1 476 ? -14.307 -7.296 -5.293 1.00 95.50 476 ARG A N 1
ATOM 3787 C CA . ARG A 1 476 ? -15.589 -7.473 -6.004 1.00 95.50 476 ARG A CA 1
ATOM 3788 C C . ARG A 1 476 ? -16.755 -6.709 -5.367 1.00 95.50 476 ARG A C 1
ATOM 3790 O O . ARG A 1 476 ? -17.699 -6.368 -6.069 1.00 95.50 476 ARG A O 1
ATOM 3797 N N . ASN A 1 477 ? -16.721 -6.518 -4.047 1.00 95.19 477 ASN A N 1
ATOM 3798 C CA . ASN A 1 477 ? -17.630 -5.681 -3.252 1.00 95.19 477 ASN A CA 1
ATOM 3799 C C . ASN A 1 477 ? -17.103 -5.555 -1.808 1.00 95.19 477 ASN A C 1
ATOM 3801 O O . ASN A 1 477 ? -16.228 -6.327 -1.401 1.00 95.19 477 ASN A O 1
ATOM 3805 N N . SER A 1 478 ? -17.673 -4.646 -1.011 1.00 95.81 478 SER A N 1
ATOM 3806 C CA . SER A 1 478 ? -17.269 -4.431 0.392 1.00 95.81 478 SER A CA 1
ATOM 3807 C C . SER A 1 478 ? -17.325 -5.656 1.306 1.00 95.81 478 SER A C 1
ATOM 3809 O O . SER A 1 478 ? -16.474 -5.771 2.188 1.00 95.81 478 SER A O 1
ATOM 3811 N N . GLU A 1 479 ? -18.308 -6.552 1.159 1.00 95.56 479 GLU A N 1
ATOM 3812 C CA . GLU A 1 479 ? -18.400 -7.729 2.035 1.00 95.56 479 GLU A CA 1
ATOM 3813 C C . GLU A 1 479 ? -17.266 -8.708 1.714 1.00 95.56 479 GLU A C 1
ATOM 3815 O O . GLU A 1 479 ? -16.516 -9.103 2.604 1.00 95.56 479 GLU A O 1
ATOM 3820 N N . HIS A 1 480 ? -17.092 -9.041 0.433 1.00 97.50 480 HIS A N 1
ATOM 3821 C CA . HIS A 1 480 ? -16.048 -9.953 -0.027 1.00 97.50 480 HIS A CA 1
ATOM 3822 C C . HIS A 1 480 ? -14.647 -9.424 0.315 1.00 97.50 480 HIS A C 1
ATOM 3824 O O . HIS A 1 480 ? -13.856 -10.144 0.922 1.00 97.50 480 HIS A O 1
ATOM 3830 N N . ALA A 1 481 ? -14.369 -8.146 0.033 1.00 98.19 481 ALA A N 1
ATOM 3831 C CA . ALA A 1 481 ? -13.086 -7.523 0.354 1.00 98.19 481 ALA A CA 1
ATOM 3832 C C . ALA A 1 481 ? -12.772 -7.595 1.858 1.00 98.19 481 ALA A C 1
ATOM 3834 O O . ALA A 1 481 ? -11.657 -7.942 2.250 1.00 98.19 481 ALA A O 1
ATOM 3835 N N . LYS A 1 482 ? -13.772 -7.340 2.714 1.00 96.50 482 LYS A N 1
ATOM 3836 C CA . LYS A 1 482 ? -13.625 -7.423 4.170 1.00 96.50 482 LYS A CA 1
ATOM 3837 C C . LYS A 1 482 ? -13.382 -8.852 4.660 1.00 96.50 482 LYS A C 1
ATOM 3839 O O . LYS A 1 482 ? -12.499 -9.045 5.489 1.00 96.50 482 LYS A O 1
ATOM 3844 N N . ILE A 1 483 ? -14.099 -9.841 4.127 1.00 97.06 483 ILE A N 1
ATOM 3845 C CA . ILE A 1 483 ? -13.926 -11.257 4.486 1.00 97.06 483 ILE A CA 1
ATOM 3846 C C . ILE A 1 483 ? -12.542 -11.779 4.064 1.00 97.06 483 ILE A C 1
ATOM 3848 O O . ILE A 1 483 ? -11.876 -12.448 4.859 1.00 97.06 483 ILE A O 1
ATOM 3852 N N . VAL A 1 484 ? -12.062 -11.445 2.857 1.00 97.94 484 VAL A N 1
ATOM 3853 C CA . VAL A 1 484 ? -10.705 -11.828 2.420 1.00 97.94 484 VAL A CA 1
ATOM 3854 C C . VAL A 1 484 ? -9.650 -11.132 3.285 1.00 97.94 484 VAL A C 1
ATOM 3856 O O . VAL A 1 484 ? -8.726 -11.795 3.745 1.00 97.94 484 VAL A O 1
ATOM 3859 N N . MET A 1 485 ? -9.824 -9.845 3.607 1.00 96.94 485 MET A N 1
ATOM 3860 C CA . MET A 1 485 ? -8.938 -9.101 4.516 1.00 96.94 485 MET A CA 1
ATOM 3861 C C . MET A 1 485 ? -8.877 -9.724 5.916 1.00 96.94 485 MET A C 1
ATOM 3863 O O . MET A 1 485 ? -7.790 -9.948 6.440 1.00 96.94 485 MET A O 1
ATOM 3867 N N . GLN A 1 486 ? -10.028 -10.056 6.505 1.00 95.56 486 GLN A N 1
ATOM 3868 C CA . GLN A 1 486 ? -10.121 -10.691 7.824 1.00 95.56 486 GLN A CA 1
ATOM 3869 C C . GLN A 1 486 ? -9.520 -12.098 7.843 1.00 95.56 486 GLN A C 1
ATOM 3871 O O . GLN A 1 486 ? -8.946 -12.502 8.851 1.00 95.56 486 GLN A O 1
ATOM 3876 N N . SER A 1 487 ? -9.588 -12.824 6.726 1.00 95.12 487 SER A N 1
ATOM 3877 C CA . SER A 1 487 ? -8.942 -14.130 6.572 1.00 95.12 487 SER A CA 1
ATOM 3878 C C . SER A 1 487 ? -7.421 -13.965 6.452 1.00 95.12 487 SER A C 1
ATOM 3880 O O . SER A 1 487 ? -6.659 -14.455 7.285 1.00 95.12 487 SER A O 1
ATOM 3882 N N . LEU A 1 488 ? -6.963 -13.205 5.456 1.00 94.94 488 LEU A N 1
ATOM 3883 C CA . LEU A 1 488 ? -5.553 -13.102 5.089 1.00 94.94 488 LEU A CA 1
ATOM 3884 C C . LEU A 1 488 ? -4.710 -12.361 6.132 1.00 94.94 488 LEU A C 1
ATOM 3886 O O . LEU A 1 488 ? -3.601 -12.797 6.425 1.00 94.94 488 LEU A O 1
ATOM 3890 N N . TYR A 1 489 ? -5.244 -11.330 6.791 1.00 94.00 489 TYR A N 1
ATOM 3891 C CA . TYR A 1 489 ? -4.557 -10.682 7.914 1.00 94.00 489 TYR A CA 1
ATOM 3892 C C . TYR A 1 489 ? -4.647 -11.457 9.228 1.00 94.00 489 TYR A C 1
ATOM 3894 O O . TYR A 1 489 ? -3.991 -11.058 10.182 1.00 94.00 489 TYR A O 1
ATOM 3902 N N . THR A 1 490 ? -5.427 -12.536 9.317 1.00 92.19 490 THR A N 1
ATOM 3903 C CA . THR A 1 490 ? -5.411 -13.440 10.480 1.00 92.19 490 THR A CA 1
ATOM 3904 C C . THR A 1 490 ? -4.317 -14.500 10.357 1.00 92.19 490 THR A C 1
ATOM 3906 O O . THR A 1 490 ? -3.707 -14.842 11.365 1.00 92.19 490 THR A O 1
ATOM 3909 N N . PHE A 1 491 ? -4.032 -14.986 9.143 1.00 90.69 491 PHE A N 1
ATOM 3910 C CA . PHE A 1 491 ? -3.034 -16.042 8.913 1.00 90.69 491 PHE A CA 1
ATOM 3911 C C . PHE A 1 491 ? -1.670 -15.526 8.422 1.00 90.69 491 PHE A C 1
ATOM 3913 O O . PHE A 1 491 ? -0.641 -15.995 8.897 1.00 90.69 491 PHE A O 1
ATOM 3920 N N . GLY A 1 492 ? -1.641 -14.550 7.508 1.00 89.50 492 GLY A N 1
ATOM 3921 C CA . GLY A 1 492 ? -0.410 -14.049 6.877 1.00 89.50 492 GLY A CA 1
ATOM 3922 C C . GLY A 1 492 ? 0.358 -12.989 7.677 1.00 89.50 492 GLY A C 1
ATOM 3923 O O . GLY A 1 492 ? 1.398 -12.519 7.222 1.00 89.50 492 GLY A O 1
ATOM 3924 N N . ILE A 1 493 ? -0.151 -12.575 8.844 1.00 91.00 493 ILE A N 1
ATOM 3925 C CA . ILE A 1 493 ? 0.474 -11.567 9.715 1.00 91.00 493 ILE A CA 1
ATOM 3926 C C . ILE A 1 493 ? 0.430 -12.081 11.168 1.00 91.00 493 ILE A C 1
ATOM 3928 O O . ILE A 1 493 ? -0.653 -12.172 11.746 1.00 91.00 493 ILE A O 1
ATOM 3932 N N . PRO A 1 494 ? 1.568 -12.455 11.779 1.00 88.00 494 PRO A N 1
ATOM 3933 C CA . PRO A 1 494 ? 1.592 -13.127 13.077 1.00 88.00 494 PRO A CA 1
ATOM 3934 C C . PRO A 1 494 ? 1.337 -12.190 14.274 1.00 88.00 494 PRO A C 1
ATOM 3936 O O . PRO A 1 494 ? 1.298 -10.959 14.172 1.00 88.00 494 PRO A O 1
ATOM 3939 N N . ALA A 1 495 ? 1.185 -12.788 15.460 1.00 83.62 495 ALA A N 1
ATOM 3940 C CA . ALA A 1 495 ? 1.125 -12.076 16.743 1.00 83.62 495 ALA A CA 1
ATOM 3941 C C . ALA A 1 495 ? 2.419 -11.285 17.037 1.00 83.62 495 ALA A C 1
ATOM 3943 O O . ALA A 1 495 ? 2.379 -10.130 17.469 1.00 83.62 495 ALA A O 1
ATOM 3944 N N . HIS A 1 496 ? 3.565 -11.895 16.733 1.00 87.56 496 HIS A N 1
ATOM 3945 C CA . HIS A 1 496 ? 4.897 -11.338 16.946 1.00 87.56 496 HIS A CA 1
ATOM 3946 C C . HIS A 1 496 ? 5.743 -11.642 15.696 1.00 87.56 496 HIS A C 1
ATOM 3948 O O . HIS A 1 496 ? 6.241 -12.760 15.582 1.00 87.56 496 HIS A O 1
ATOM 3954 N N . PRO A 1 497 ? 5.824 -10.720 14.716 1.00 90.75 497 PRO A N 1
ATOM 3955 C CA . PRO A 1 497 ? 6.615 -10.929 13.505 1.00 90.75 497 PRO A CA 1
ATOM 3956 C C . PRO A 1 497 ? 8.114 -10.842 13.801 1.00 90.75 497 PRO A C 1
ATOM 3958 O O . PRO A 1 497 ? 8.520 -10.030 14.632 1.00 90.75 497 PRO A O 1
ATOM 3961 N N . ASP A 1 498 ? 8.936 -11.624 13.095 1.00 92.00 498 ASP A N 1
ATOM 3962 C CA . ASP A 1 498 ? 10.397 -11.642 13.263 1.00 92.00 498 ASP A CA 1
ATOM 3963 C C . ASP A 1 498 ? 10.980 -10.211 13.199 1.00 92.00 498 ASP A C 1
ATOM 3965 O O . ASP A 1 498 ? 10.936 -9.581 12.133 1.00 92.00 498 ASP A O 1
ATOM 3969 N N . PRO A 1 499 ? 11.555 -9.672 14.296 1.00 91.25 499 PRO A N 1
ATOM 3970 C CA . PRO A 1 499 ? 12.074 -8.306 14.330 1.00 91.25 499 PRO A CA 1
ATOM 3971 C C . PRO A 1 499 ? 13.271 -8.101 13.391 1.00 91.25 499 PRO A C 1
ATOM 3973 O O . PRO A 1 499 ? 13.559 -6.968 13.008 1.00 91.25 499 PRO A O 1
ATOM 3976 N N . LYS A 1 500 ? 13.941 -9.176 12.946 1.00 91.06 500 LYS A N 1
ATOM 3977 C CA . LYS A 1 500 ? 14.980 -9.108 11.902 1.00 91.06 500 LYS A CA 1
ATOM 3978 C C . LYS A 1 500 ? 14.406 -8.739 10.530 1.00 91.06 500 LYS A C 1
ATOM 3980 O O . LYS A 1 500 ? 15.167 -8.338 9.652 1.00 91.06 500 LYS A O 1
ATOM 3985 N N . LEU A 1 501 ? 13.090 -8.877 10.356 1.00 91.31 501 LEU A N 1
ATOM 3986 C CA . LEU A 1 501 ? 12.342 -8.490 9.164 1.00 91.31 501 LEU A CA 1
ATOM 3987 C C . LEU A 1 501 ? 11.538 -7.205 9.413 1.00 91.31 501 LEU A C 1
ATOM 3989 O O . LEU A 1 501 ? 11.727 -6.203 8.725 1.00 91.31 501 LEU A O 1
ATOM 3993 N N . SER A 1 502 ? 10.661 -7.232 10.419 1.00 92.12 502 SER A N 1
ATOM 3994 C CA . SER A 1 502 ? 9.636 -6.210 10.646 1.00 92.12 502 SER A CA 1
ATOM 3995 C C . SER A 1 502 ? 10.210 -4.903 11.203 1.00 92.12 502 SER A C 1
ATOM 3997 O O . SER A 1 502 ? 10.076 -3.852 10.575 1.00 92.12 502 SER A O 1
ATOM 3999 N N . ALA A 1 503 ? 10.906 -4.968 12.341 1.00 92.56 503 ALA A N 1
ATOM 4000 C CA . ALA A 1 503 ? 11.441 -3.800 13.040 1.00 92.56 503 ALA A CA 1
ATOM 4001 C C . ALA A 1 503 ? 12.529 -3.068 12.239 1.00 92.56 503 ALA A C 1
ATOM 4003 O O . ALA A 1 503 ? 12.635 -1.844 12.331 1.00 92.56 503 ALA A O 1
ATOM 4004 N N . VAL A 1 504 ? 13.302 -3.790 11.416 1.00 92.50 504 VAL A N 1
ATOM 4005 C CA . VAL A 1 504 ? 14.323 -3.206 10.527 1.00 92.50 504 VAL A CA 1
ATOM 4006 C C . VAL A 1 504 ? 13.683 -2.253 9.514 1.00 92.50 504 VAL A C 1
ATOM 4008 O O . VAL A 1 504 ? 14.091 -1.096 9.422 1.00 92.50 504 VAL A O 1
ATOM 4011 N N . LEU A 1 505 ? 12.659 -2.711 8.788 1.00 93.38 505 LEU A N 1
ATOM 4012 C CA . LEU A 1 505 ? 11.948 -1.893 7.799 1.00 93.38 505 LEU A CA 1
ATOM 4013 C C . LEU A 1 505 ? 11.098 -0.805 8.468 1.00 93.38 505 LEU A C 1
ATOM 4015 O O . LEU A 1 505 ? 11.078 0.338 8.008 1.00 93.38 505 LEU A O 1
ATOM 4019 N N . ALA A 1 506 ? 10.446 -1.135 9.587 1.00 93.94 506 ALA A N 1
ATOM 4020 C CA . ALA A 1 506 ? 9.606 -0.203 10.326 1.00 93.94 506 ALA A CA 1
ATOM 4021 C C . ALA A 1 506 ? 10.404 0.975 10.905 1.00 93.94 506 ALA A C 1
ATOM 4023 O O . ALA A 1 506 ? 9.985 2.117 10.748 1.00 93.94 506 ALA A O 1
ATOM 4024 N N . ASN A 1 507 ? 11.577 0.752 11.504 1.00 93.19 507 ASN A N 1
ATOM 4025 C CA . ASN A 1 507 ? 12.415 1.860 11.974 1.00 93.19 507 ASN A CA 1
ATOM 4026 C C . ASN A 1 507 ? 13.053 2.628 10.809 1.00 93.19 507 ASN A C 1
ATOM 4028 O O . ASN A 1 507 ? 13.055 3.861 10.815 1.00 93.19 507 ASN A O 1
ATOM 4032 N N . HIS A 1 508 ? 13.521 1.928 9.768 1.00 93.12 508 HIS A N 1
ATOM 4033 C CA . HIS A 1 508 ? 14.132 2.574 8.605 1.00 93.12 508 HIS A CA 1
ATOM 4034 C C . HIS A 1 508 ? 13.161 3.499 7.856 1.00 93.12 508 HIS A C 1
ATOM 4036 O O . HIS A 1 508 ? 13.575 4.582 7.436 1.00 93.12 508 HIS A O 1
ATOM 4042 N N . ILE A 1 509 ? 11.870 3.155 7.730 1.00 92.50 509 ILE A N 1
ATOM 4043 C CA . ILE A 1 509 ? 10.899 4.059 7.089 1.00 92.50 509 ILE A CA 1
ATOM 4044 C C . ILE A 1 509 ? 10.620 5.310 7.937 1.00 92.50 509 ILE A C 1
ATOM 4046 O O . ILE A 1 509 ? 10.539 6.402 7.375 1.00 92.50 509 ILE A O 1
ATOM 4050 N N . MET A 1 510 ? 10.528 5.186 9.270 1.00 92.62 510 MET A N 1
ATOM 4051 C CA . MET A 1 510 ? 10.297 6.335 10.164 1.00 92.62 510 MET A CA 1
ATOM 4052 C C . MET A 1 510 ? 11.452 7.330 10.071 1.00 92.62 510 MET A C 1
ATOM 4054 O O . MET A 1 510 ? 11.232 8.526 9.882 1.00 92.62 510 MET A O 1
ATOM 4058 N N . ASP A 1 511 ? 12.678 6.812 10.128 1.00 92.38 511 ASP A N 1
ATOM 4059 C CA . ASP A 1 511 ? 13.908 7.574 9.948 1.00 92.38 511 ASP A CA 1
ATOM 4060 C C . ASP A 1 511 ? 14.001 8.223 8.559 1.00 92.38 511 ASP A C 1
ATOM 4062 O O . ASP A 1 511 ? 14.403 9.379 8.444 1.00 92.38 511 ASP A O 1
ATOM 4066 N N . SER A 1 512 ? 13.630 7.496 7.500 1.00 91.56 512 SER A N 1
ATOM 4067 C CA . SER A 1 512 ? 13.680 7.998 6.119 1.00 91.56 512 SER A CA 1
ATOM 4068 C C . SER A 1 512 ? 12.686 9.136 5.883 1.00 91.56 512 SER A C 1
ATOM 4070 O O . SER A 1 512 ? 13.019 10.120 5.226 1.00 91.56 512 SER A O 1
ATOM 4072 N N . VAL A 1 513 ? 11.475 9.031 6.441 1.00 89.38 513 VAL A N 1
ATOM 4073 C CA . VAL A 1 513 ? 10.454 10.086 6.365 1.00 89.38 513 VAL A CA 1
ATOM 4074 C C . VAL A 1 513 ? 10.849 11.296 7.213 1.00 89.38 513 VAL A C 1
ATOM 4076 O O . VAL A 1 513 ? 10.727 12.424 6.737 1.00 89.38 513 VAL A O 1
ATOM 4079 N N . ALA A 1 514 ? 11.360 11.090 8.431 1.00 88.19 514 ALA A N 1
ATOM 4080 C CA . ALA A 1 514 ? 11.821 12.182 9.287 1.00 88.19 514 ALA A CA 1
ATOM 4081 C C . ALA A 1 514 ? 12.975 12.964 8.634 1.00 88.19 514 ALA A C 1
ATOM 4083 O O . ALA A 1 514 ? 12.907 14.188 8.512 1.00 88.19 514 ALA A O 1
ATOM 4084 N N . GLU A 1 515 ? 14.002 12.267 8.141 1.00 88.31 515 GLU A N 1
ATOM 4085 C CA . GLU A 1 515 ? 15.129 12.879 7.430 1.00 88.31 515 GLU A CA 1
ATOM 4086 C C . GLU A 1 515 ? 14.657 13.616 6.165 1.00 88.31 515 GLU A C 1
ATOM 4088 O O . GLU A 1 515 ? 14.949 14.798 5.980 1.00 88.31 515 GLU A O 1
ATOM 4093 N N . GLY A 1 516 ? 13.854 12.955 5.325 1.00 85.12 516 GLY A N 1
ATOM 4094 C CA . GLY A 1 516 ? 13.357 13.512 4.069 1.00 85.12 516 GLY A CA 1
ATOM 4095 C C . GLY A 1 516 ? 12.516 14.781 4.233 1.00 85.12 516 GLY A C 1
ATOM 4096 O O . GLY A 1 516 ? 12.724 15.757 3.511 1.00 85.12 516 GLY A O 1
ATOM 4097 N N . VAL A 1 517 ? 11.614 14.822 5.221 1.00 81.88 517 VAL A N 1
ATOM 4098 C CA . VAL A 1 517 ? 10.803 16.017 5.520 1.00 81.88 517 VAL A CA 1
ATOM 4099 C C . VAL A 1 517 ? 11.671 17.178 6.018 1.00 81.88 517 VAL A C 1
ATOM 4101 O O . VAL A 1 517 ? 11.497 18.313 5.562 1.00 81.88 517 VAL A O 1
ATOM 4104 N N . ASN A 1 518 ? 12.644 16.908 6.896 1.00 81.62 518 ASN A N 1
ATOM 4105 C CA . ASN A 1 518 ? 13.591 17.928 7.354 1.00 81.62 518 ASN A CA 1
ATOM 4106 C C . ASN A 1 518 ? 14.451 18.474 6.192 1.00 81.62 518 ASN A C 1
ATOM 4108 O O . ASN A 1 518 ? 14.682 19.684 6.120 1.00 81.62 518 ASN A O 1
ATOM 4112 N N . GLN A 1 519 ? 14.882 17.614 5.259 1.00 78.44 519 GLN A N 1
ATOM 4113 C CA . GLN A 1 519 ? 15.709 18.000 4.109 1.00 78.44 519 GLN A CA 1
ATOM 4114 C C . GLN A 1 519 ? 14.955 18.742 2.994 1.00 78.44 519 GLN A C 1
ATOM 4116 O O . GLN A 1 519 ? 15.549 19.636 2.379 1.00 78.44 519 GLN A O 1
ATOM 4121 N N . ASP A 1 520 ? 13.706 18.376 2.690 1.00 72.31 520 ASP A N 1
ATOM 4122 C CA . ASP A 1 520 ? 12.950 18.941 1.558 1.00 72.31 520 ASP A CA 1
ATOM 4123 C C . ASP A 1 520 ? 12.049 20.120 1.949 1.00 72.31 520 ASP A C 1
ATOM 4125 O O . ASP A 1 520 ? 11.968 21.089 1.194 1.00 72.31 520 ASP A O 1
ATOM 4129 N N . LEU A 1 521 ? 11.370 20.059 3.103 1.00 62.06 521 LEU A N 1
ATOM 4130 C CA . LEU A 1 521 ? 10.342 21.043 3.479 1.00 62.06 521 LEU A CA 1
ATOM 4131 C C . LEU A 1 521 ? 10.842 22.073 4.499 1.00 62.06 521 LEU A C 1
ATOM 4133 O O . LEU A 1 521 ? 10.579 23.264 4.346 1.00 62.06 521 LEU A O 1
ATOM 4137 N N . LEU A 1 522 ? 11.602 21.650 5.516 1.00 59.75 522 LEU A N 1
ATOM 4138 C CA . LEU A 1 522 ? 11.997 22.522 6.638 1.00 59.75 522 LEU A CA 1
ATOM 4139 C C . LEU A 1 522 ? 13.419 23.107 6.529 1.00 59.75 522 LEU A C 1
ATOM 4141 O O . LEU A 1 522 ? 13.858 23.827 7.431 1.00 59.75 522 LEU A O 1
ATOM 4145 N N . LYS A 1 523 ? 14.093 22.868 5.394 1.00 57.97 523 LYS A N 1
ATOM 4146 C CA . LYS A 1 523 ? 15.522 23.103 5.074 1.00 57.97 523 LYS A CA 1
ATOM 4147 C C . LYS A 1 523 ? 16.124 24.471 5.452 1.00 57.97 523 LYS A C 1
ATOM 4149 O O . LYS A 1 523 ? 17.343 24.609 5.475 1.00 57.97 523 LYS A O 1
ATOM 4154 N N . LYS A 1 524 ? 15.299 25.498 5.686 1.00 49.84 524 LYS A N 1
ATOM 4155 C CA . LYS A 1 524 ? 15.722 26.870 6.043 1.00 49.84 524 LYS A CA 1
ATOM 4156 C C . LYS A 1 524 ? 15.028 27.452 7.282 1.00 49.84 524 LYS A C 1
ATOM 4158 O O . LYS A 1 524 ? 15.298 28.599 7.621 1.00 49.84 524 LYS A O 1
ATOM 4163 N N . SER A 1 525 ? 14.120 26.714 7.922 1.00 53.53 525 SER A N 1
ATOM 4164 C CA . SER A 1 525 ? 13.201 27.286 8.920 1.00 53.53 525 SER A CA 1
ATOM 4165 C C . SER A 1 525 ? 13.187 26.532 10.244 1.00 53.53 525 SER A C 1
ATOM 4167 O O . SER A 1 525 ? 13.216 27.177 11.285 1.00 53.53 525 SER A O 1
ATOM 4169 N N . MET A 1 526 ? 13.158 25.195 10.226 1.00 59.50 526 MET A N 1
ATOM 4170 C CA . MET A 1 526 ? 13.157 24.367 11.442 1.00 59.50 526 MET A CA 1
ATOM 4171 C C . MET A 1 526 ? 13.871 23.020 11.189 1.00 59.50 526 MET A C 1
ATOM 4173 O O . MET A 1 526 ? 13.214 21.980 11.116 1.00 59.50 526 MET A O 1
ATOM 4177 N N . PRO A 1 527 ? 15.203 23.008 10.988 1.00 61.53 527 PRO A N 1
ATOM 4178 C CA . PRO A 1 527 ? 15.946 21.767 10.774 1.00 61.53 527 PRO A CA 1
ATOM 4179 C C . PRO A 1 527 ? 15.865 20.851 12.007 1.00 61.53 527 PRO A C 1
ATOM 4181 O O . PRO A 1 527 ? 16.068 21.302 13.132 1.00 61.53 527 PRO A O 1
ATOM 4184 N N . GLY A 1 528 ? 15.577 19.564 11.792 1.00 70.00 528 GLY A N 1
ATOM 4185 C CA . GLY A 1 528 ? 15.480 18.558 12.859 1.00 70.00 528 GLY A CA 1
ATOM 4186 C C . GLY A 1 528 ? 14.182 18.599 13.676 1.00 70.00 528 GLY A C 1
ATOM 4187 O O . GLY A 1 528 ? 14.114 17.979 14.734 1.00 70.00 528 GLY A O 1
ATOM 4188 N N . PHE A 1 529 ? 13.154 19.321 13.217 1.00 77.88 529 PHE A N 1
ATOM 4189 C CA . PHE A 1 529 ? 11.865 19.433 13.910 1.00 77.88 529 PHE A CA 1
ATOM 4190 C C . PHE A 1 529 ? 11.054 18.131 13.884 1.00 77.88 529 PHE A C 1
ATOM 4192 O O . PHE A 1 529 ? 10.434 17.768 14.884 1.00 77.88 529 PHE A O 1
ATOM 4199 N N . VAL A 1 530 ? 11.066 17.417 12.753 1.00 82.94 530 VAL A N 1
ATOM 4200 C CA . VAL A 1 530 ? 10.358 16.137 12.614 1.00 82.94 530 VAL A CA 1
ATOM 4201 C C . VAL A 1 530 ? 11.276 15.006 13.062 1.00 82.94 530 VAL A C 1
ATOM 4203 O O . VAL A 1 530 ? 12.324 14.784 12.461 1.00 82.94 530 VAL A O 1
ATOM 4206 N N . SER A 1 531 ? 10.879 14.280 14.106 1.00 88.81 531 SER A N 1
ATOM 4207 C CA . SER A 1 531 ? 11.583 13.097 14.610 1.00 88.81 531 SER A CA 1
ATOM 4208 C C . SER A 1 531 ? 10.936 11.797 14.124 1.00 88.81 531 SER A C 1
ATOM 4210 O O . SER A 1 531 ? 9.737 11.750 13.838 1.00 88.81 531 SER A O 1
ATOM 4212 N N . SER A 1 532 ? 11.689 10.696 14.139 1.00 89.88 532 SER A N 1
ATOM 4213 C CA . SER A 1 532 ? 11.158 9.350 13.876 1.00 89.88 532 SER A CA 1
ATOM 4214 C C . SER A 1 532 ? 10.034 8.967 14.855 1.00 89.88 532 SER A C 1
ATOM 4216 O O . SER A 1 532 ? 9.092 8.280 14.464 1.00 89.88 532 SER A O 1
ATOM 4218 N N . SER A 1 533 ? 10.061 9.470 16.101 1.00 91.19 533 SER A N 1
ATOM 4219 C CA . SER A 1 533 ? 8.953 9.318 17.061 1.00 91.19 533 SER A CA 1
ATOM 4220 C C . SER A 1 533 ? 7.699 10.093 16.641 1.00 91.19 533 SER A C 1
ATOM 4222 O O . SER A 1 533 ? 6.592 9.575 16.770 1.00 91.19 533 SER A O 1
ATOM 4224 N N . MET A 1 534 ? 7.840 11.296 16.076 1.00 88.38 534 MET A N 1
ATOM 4225 C CA . MET A 1 534 ? 6.713 12.076 15.562 1.00 88.38 534 MET A CA 1
ATOM 4226 C C . MET A 1 534 ? 6.059 11.391 14.352 1.00 88.38 534 MET A C 1
ATOM 4228 O O . MET A 1 534 ? 4.830 11.310 14.297 1.00 88.38 534 MET A O 1
ATOM 4232 N N . VAL A 1 535 ? 6.848 10.817 13.434 1.00 89.38 535 VAL A N 1
ATOM 4233 C CA . VAL A 1 535 ? 6.323 10.004 12.316 1.00 89.38 535 VAL A CA 1
ATOM 4234 C C . VAL A 1 535 ? 5.610 8.747 12.843 1.00 89.38 535 VAL A C 1
ATOM 4236 O O . VAL A 1 535 ? 4.483 8.449 12.431 1.00 89.38 535 VAL A O 1
ATOM 4239 N N . ALA A 1 536 ? 6.209 8.067 13.829 1.00 93.19 536 ALA A N 1
ATOM 4240 C CA . ALA A 1 536 ? 5.670 6.845 14.427 1.00 93.19 536 ALA A CA 1
ATOM 4241 C C . ALA A 1 536 ? 4.321 7.023 15.139 1.00 93.19 536 ALA A C 1
ATOM 4243 O O . ALA A 1 536 ? 3.622 6.030 15.350 1.00 93.19 536 ALA A O 1
ATOM 4244 N N . THR A 1 537 ? 3.907 8.257 15.466 1.00 91.56 537 THR A N 1
ATOM 4245 C CA . THR A 1 537 ? 2.592 8.536 16.080 1.00 91.56 537 THR A CA 1
ATOM 4246 C C . THR A 1 537 ? 1.433 7.879 15.333 1.00 91.56 537 THR A C 1
ATOM 4248 O O . THR A 1 537 ? 0.497 7.401 15.967 1.00 91.56 537 THR A O 1
ATOM 4251 N N . THR A 1 538 ? 1.509 7.801 14.004 1.00 87.88 538 THR A N 1
ATOM 4252 C CA . THR A 1 538 ? 0.485 7.171 13.159 1.00 87.88 538 THR A CA 1
ATOM 4253 C C . THR A 1 538 ? 0.392 5.661 13.394 1.00 87.88 538 THR A C 1
ATOM 4255 O O . THR A 1 538 ? -0.706 5.146 13.589 1.00 87.88 538 THR A O 1
ATOM 4258 N N . GLY A 1 539 ? 1.529 4.965 13.489 1.00 91.06 539 GLY A N 1
ATOM 4259 C CA . GLY A 1 539 ? 1.587 3.549 13.853 1.00 91.06 539 GLY A CA 1
ATOM 4260 C C . GLY A 1 539 ? 0.952 3.298 15.220 1.00 91.06 539 GLY A C 1
ATOM 4261 O O . GLY A 1 539 ? -0.033 2.573 15.314 1.00 91.06 539 GLY A O 1
ATOM 4262 N N . TRP A 1 540 ? 1.431 3.973 16.269 1.00 93.31 540 TRP A N 1
ATOM 4263 C CA . TRP A 1 540 ? 0.890 3.833 17.630 1.00 93.31 540 TRP A CA 1
ATOM 4264 C C . TRP A 1 540 ? -0.625 4.120 17.726 1.00 93.31 540 TRP A C 1
ATOM 4266 O O . TRP A 1 540 ? -1.334 3.430 18.455 1.00 93.31 540 TRP A O 1
ATOM 4276 N N . LEU A 1 541 ? -1.142 5.107 16.981 1.00 88.38 541 LEU A N 1
ATOM 4277 C CA . LEU A 1 541 ? -2.544 5.548 17.065 1.00 88.38 541 LEU A CA 1
ATOM 4278 C C . LEU A 1 541 ? -3.537 4.772 16.185 1.00 88.38 541 LEU A C 1
ATOM 4280 O O . LEU A 1 541 ? -4.741 4.984 16.341 1.00 88.38 541 LEU A O 1
ATOM 4284 N N . PHE A 1 542 ? -3.078 3.913 15.270 1.00 89.06 542 PHE A N 1
ATOM 4285 C CA . PHE A 1 542 ? -3.949 3.107 14.393 1.00 89.06 542 PHE A CA 1
ATOM 4286 C C . PHE A 1 542 ? -3.663 1.600 14.440 1.00 89.06 542 PHE A C 1
ATOM 4288 O O . PHE A 1 542 ? -4.570 0.809 14.199 1.00 89.06 542 PHE A O 1
ATOM 4295 N N . LEU A 1 543 ? -2.439 1.184 14.779 1.00 91.12 543 LEU A N 1
ATOM 4296 C CA . LEU A 1 543 ? -2.073 -0.223 14.995 1.00 91.12 543 LEU A CA 1
ATOM 4297 C C . LEU A 1 543 ? -2.295 -0.676 16.449 1.00 91.12 543 LEU A C 1
ATOM 4299 O O . LEU A 1 543 ? -2.364 -1.877 16.704 1.00 91.12 543 LEU A O 1
ATOM 4303 N N . GLY A 1 544 ? -2.412 0.278 17.381 1.00 89.69 544 GLY A N 1
ATOM 4304 C CA . GLY A 1 544 ? -2.527 0.040 18.820 1.00 89.69 544 GLY A CA 1
ATOM 4305 C C . GLY A 1 544 ? -1.181 -0.243 19.495 1.00 89.69 544 GLY A C 1
ATOM 4306 O O . GLY A 1 544 ? -0.236 -0.708 18.856 1.00 89.69 544 GLY A O 1
ATOM 4307 N N . ASP A 1 545 ? -1.100 0.017 20.807 1.00 90.62 545 ASP A N 1
ATOM 4308 C CA . ASP A 1 545 ? 0.135 -0.144 21.594 1.00 90.62 545 ASP A CA 1
ATOM 4309 C C . ASP A 1 545 ? 0.705 -1.586 21.508 1.00 90.62 545 ASP A C 1
ATOM 4311 O O . ASP A 1 545 ? 1.922 -1.761 21.473 1.00 90.62 545 ASP A O 1
ATOM 4315 N N . GLU A 1 546 ? -0.152 -2.614 21.392 1.00 89.50 546 GLU A N 1
ATOM 4316 C CA . GLU A 1 546 ? 0.233 -4.032 21.246 1.00 89.50 546 GLU A CA 1
ATOM 4317 C C . GLU A 1 546 ? 1.051 -4.289 19.963 1.00 89.50 546 GLU A C 1
ATOM 4319 O O . GLU A 1 546 ? 2.171 -4.800 20.026 1.00 89.50 546 GLU A O 1
ATOM 4324 N N . TYR A 1 547 ? 0.528 -3.912 18.790 1.00 91.62 547 TYR A N 1
ATOM 4325 C CA . TYR A 1 547 ? 1.194 -4.193 17.512 1.00 91.62 547 TYR A CA 1
ATOM 4326 C C . TYR A 1 547 ? 2.312 -3.190 17.203 1.00 91.62 547 TYR A C 1
ATOM 4328 O O . TYR A 1 547 ? 3.331 -3.575 16.639 1.00 91.62 547 TYR A O 1
ATOM 4336 N N . ALA A 1 548 ? 2.192 -1.937 17.655 1.00 94.06 548 ALA A N 1
ATOM 4337 C CA . ALA A 1 548 ? 3.289 -0.972 17.595 1.00 94.06 548 ALA A CA 1
ATOM 4338 C C . ALA A 1 548 ? 4.511 -1.418 18.426 1.00 94.06 548 ALA A C 1
ATOM 4340 O O . ALA A 1 548 ? 5.646 -1.205 18.005 1.00 94.06 548 ALA A O 1
ATOM 4341 N N . THR A 1 549 ? 4.294 -2.102 19.557 1.00 93.56 549 THR A N 1
ATOM 4342 C CA . THR A 1 549 ? 5.380 -2.734 20.327 1.00 93.56 549 THR A CA 1
ATOM 4343 C C . THR A 1 549 ? 5.944 -3.963 19.607 1.00 93.56 549 THR A C 1
ATOM 4345 O O . THR A 1 549 ? 7.156 -4.138 19.564 1.00 93.56 549 THR A O 1
ATOM 4348 N N . ALA A 1 550 ? 5.099 -4.794 18.986 1.00 91.06 550 ALA A N 1
ATOM 4349 C CA . ALA A 1 550 ? 5.543 -5.978 18.237 1.00 91.06 550 ALA A CA 1
ATOM 4350 C C . ALA A 1 550 ? 6.312 -5.661 16.933 1.00 91.06 550 ALA A C 1
ATOM 4352 O O . ALA A 1 550 ? 6.993 -6.534 16.403 1.00 91.06 550 ALA A O 1
ATOM 4353 N N . LEU A 1 551 ? 6.212 -4.427 16.426 1.00 93.31 551 LEU A N 1
ATOM 4354 C CA . LEU A 1 551 ? 7.007 -3.890 15.312 1.00 93.31 551 LEU A CA 1
ATOM 4355 C C . LEU A 1 551 ? 8.222 -3.057 15.783 1.00 93.31 551 LEU A C 1
ATOM 4357 O O . LEU A 1 551 ? 8.900 -2.462 14.948 1.00 93.31 551 LEU A O 1
ATOM 4361 N N . ASP A 1 552 ? 8.460 -2.977 17.100 1.00 95.12 552 ASP A N 1
ATOM 4362 C CA . ASP A 1 552 ? 9.469 -2.134 17.767 1.00 95.12 552 ASP A CA 1
ATOM 4363 C C . ASP A 1 552 ? 9.502 -0.686 17.238 1.00 95.12 552 ASP A C 1
ATOM 4365 O O . ASP A 1 552 ? 10.543 -0.155 16.846 1.00 95.12 552 ASP A O 1
ATOM 4369 N N . LEU A 1 553 ? 8.329 -0.040 17.163 1.00 95.38 553 LEU A N 1
ATOM 4370 C CA . LEU A 1 553 ? 8.235 1.331 16.656 1.00 95.38 553 LEU A CA 1
ATOM 4371 C C . LEU A 1 553 ? 8.895 2.344 17.613 1.00 95.38 553 LEU A C 1
ATOM 4373 O O . LEU A 1 553 ? 8.769 2.205 18.835 1.00 95.38 553 LEU A O 1
ATOM 4377 N N . PRO A 1 554 ? 9.489 3.440 17.091 1.00 94.94 554 PRO A N 1
ATOM 4378 C CA . PRO A 1 554 ? 10.055 4.511 17.905 1.00 94.94 554 PRO A CA 1
ATOM 4379 C C . PRO A 1 554 ? 9.095 4.984 19.004 1.00 94.94 554 PRO A C 1
ATOM 4381 O O . PRO A 1 554 ? 7.960 5.396 18.736 1.00 94.94 554 PRO A O 1
ATOM 4384 N N . LYS A 1 555 ? 9.550 4.913 20.260 1.00 93.69 555 LYS A N 1
ATOM 4385 C CA . LYS A 1 555 ? 8.731 5.229 21.439 1.00 93.69 555 LYS A CA 1
ATOM 4386 C C . LYS A 1 555 ? 8.353 6.711 21.450 1.00 93.69 555 LYS A C 1
ATOM 4388 O O . LYS A 1 555 ? 9.208 7.585 21.322 1.00 93.69 555 LYS A O 1
ATOM 4393 N N . LEU A 1 556 ? 7.062 6.991 21.626 1.00 92.38 556 LEU A N 1
ATOM 4394 C CA . LEU A 1 556 ? 6.540 8.358 21.629 1.00 92.38 556 LEU A CA 1
ATOM 4395 C C . LEU A 1 556 ? 6.944 9.120 22.891 1.00 92.38 556 LEU A C 1
ATOM 4397 O O . LEU A 1 556 ? 6.710 8.649 24.006 1.00 92.38 556 LEU A O 1
ATOM 4401 N N . SER A 1 557 ? 7.419 10.355 22.733 1.00 90.69 557 SER A N 1
ATOM 4402 C CA . SER A 1 557 ? 7.436 11.300 23.847 1.00 90.69 557 SER A CA 1
ATOM 4403 C C . SER A 1 557 ? 6.007 11.721 24.220 1.00 90.69 557 SER A C 1
ATOM 4405 O O . SER A 1 557 ? 5.060 11.602 23.433 1.00 90.69 557 SER A O 1
ATOM 4407 N N . ARG A 1 558 ? 5.829 12.298 25.418 1.00 89.69 558 ARG A N 1
ATOM 4408 C CA . ARG A 1 558 ? 4.533 12.873 25.828 1.00 89.69 558 ARG A CA 1
ATOM 4409 C C . ARG A 1 558 ? 4.064 13.981 24.870 1.00 89.69 558 ARG A C 1
ATOM 4411 O O . ARG A 1 558 ? 2.860 14.146 24.701 1.00 89.69 558 ARG A O 1
ATOM 4418 N N . LYS A 1 559 ? 4.991 14.706 24.227 1.00 87.25 559 LYS A N 1
ATOM 4419 C CA . LYS A 1 559 ? 4.673 15.714 23.202 1.00 87.25 559 LYS A CA 1
ATOM 4420 C C . LYS A 1 559 ? 4.153 15.049 21.927 1.00 87.25 559 LYS A C 1
ATOM 4422 O O . LYS A 1 559 ? 3.095 15.441 21.447 1.00 87.25 559 LYS A O 1
ATOM 4427 N N . ASP A 1 560 ? 4.823 13.999 21.453 1.00 88.00 560 ASP A N 1
ATOM 4428 C CA . ASP A 1 560 ? 4.449 13.278 20.227 1.00 88.00 560 ASP A CA 1
ATOM 4429 C C . ASP A 1 560 ? 3.071 12.619 20.371 1.00 88.00 560 ASP A C 1
ATOM 4431 O O . ASP A 1 560 ? 2.225 12.754 19.489 1.00 88.00 560 ASP A O 1
ATOM 4435 N N . ARG A 1 561 ? 2.791 11.975 21.518 1.00 89.19 561 ARG A N 1
ATOM 4436 C CA . ARG A 1 561 ? 1.470 11.373 21.786 1.00 89.19 561 ARG A CA 1
ATOM 4437 C C . ARG A 1 561 ? 0.358 12.435 21.840 1.00 89.19 561 ARG A C 1
ATOM 4439 O O . ARG A 1 561 ? -0.742 12.156 21.369 1.00 89.19 561 ARG A O 1
ATOM 4446 N N . ILE A 1 562 ? 0.628 13.652 22.329 1.00 86.75 562 ILE A N 1
ATOM 4447 C CA . ILE A 1 562 ? -0.330 14.778 22.289 1.00 86.75 562 ILE A CA 1
ATOM 4448 C C . ILE A 1 562 ? -0.518 15.299 20.855 1.00 86.75 562 ILE A C 1
ATOM 4450 O O . ILE A 1 562 ? -1.655 15.382 20.398 1.00 86.75 562 ILE A O 1
ATOM 4454 N N . TYR A 1 563 ? 0.567 15.598 20.132 1.00 84.44 563 TYR A N 1
ATOM 4455 C CA . TYR A 1 563 ? 0.535 16.058 18.735 1.00 84.44 563 TYR A CA 1
ATOM 4456 C C . TYR A 1 563 ? -0.227 15.075 17.836 1.00 84.44 563 TYR A C 1
ATOM 4458 O O . TYR A 1 563 ? -1.182 15.460 17.163 1.00 84.44 563 TYR A O 1
ATOM 4466 N N . GLY A 1 564 ? 0.139 13.791 17.886 1.00 85.38 564 GLY A N 1
ATOM 4467 C CA . GLY A 1 564 ? -0.493 12.742 17.093 1.00 85.38 564 GLY A CA 1
ATOM 4468 C C . GLY A 1 564 ? -1.974 12.578 17.430 1.00 85.38 564 GLY A C 1
ATOM 4469 O O . GLY A 1 564 ? -2.790 12.429 16.523 1.00 85.38 564 GLY A O 1
ATOM 4470 N N . SER A 1 565 ? -2.342 12.677 18.713 1.00 87.88 565 SER A N 1
ATOM 4471 C CA . SER A 1 565 ? -3.748 12.634 19.133 1.00 87.88 565 SER A CA 1
ATOM 4472 C C . SER A 1 565 ? -4.528 13.824 18.576 1.00 87.88 565 SER A C 1
ATOM 4474 O O . SER A 1 565 ? -5.550 13.620 17.928 1.00 87.88 565 SER A O 1
ATOM 4476 N N . LEU A 1 566 ? -4.037 15.057 18.757 1.00 84.81 566 LEU A N 1
ATOM 4477 C CA . LEU A 1 566 ? -4.674 16.264 18.215 1.00 84.81 566 LEU A CA 1
ATOM 4478 C C . LEU A 1 566 ? -4.818 16.194 16.687 1.00 84.81 566 LEU A C 1
ATOM 4480 O O . LEU A 1 566 ? -5.857 16.583 16.158 1.00 84.81 566 LEU A O 1
ATOM 4484 N N . ARG A 1 567 ? -3.821 15.631 15.992 1.00 83.19 567 ARG A N 1
ATOM 4485 C CA . ARG A 1 567 ? -3.852 15.380 14.546 1.00 83.19 567 ARG A CA 1
ATOM 4486 C C . ARG A 1 567 ? -4.884 14.311 14.160 1.00 83.19 567 ARG A C 1
ATOM 4488 O O . ARG A 1 567 ? -5.667 14.556 13.251 1.00 83.19 567 ARG A O 1
ATOM 4495 N N . LYS A 1 568 ? -4.973 13.168 14.856 1.00 85.31 568 LYS A N 1
ATOM 4496 C CA . LYS A 1 568 ? -6.032 12.163 14.602 1.00 85.31 568 LYS A CA 1
ATOM 4497 C C . LYS A 1 568 ? -7.429 12.757 14.830 1.00 85.31 568 LYS A C 1
ATOM 4499 O O . LYS A 1 568 ? -8.317 12.536 14.012 1.00 85.31 568 LYS A O 1
ATOM 4504 N N . TRP A 1 569 ? -7.609 13.559 15.882 1.00 85.56 569 TRP A N 1
ATOM 4505 C CA . TRP A 1 569 ? -8.878 14.231 16.185 1.00 85.56 569 TRP A CA 1
ATOM 4506 C C . TRP A 1 569 ? -9.260 15.305 15.154 1.00 85.56 569 TRP A C 1
ATOM 4508 O O . TRP A 1 569 ? -10.415 15.334 14.732 1.00 85.56 569 TRP A O 1
ATOM 4518 N N . SER A 1 570 ? -8.334 16.159 14.703 1.00 80.69 570 SER A N 1
ATOM 4519 C CA . SER A 1 570 ? -8.648 17.195 13.704 1.00 80.69 570 SER A CA 1
ATOM 4520 C C . SER A 1 570 ? -8.973 16.595 12.332 1.00 80.69 570 SER A C 1
ATOM 4522 O O . SER A 1 570 ? -9.977 16.966 11.724 1.00 80.69 570 SER A O 1
ATOM 4524 N N . LEU A 1 571 ? -8.201 15.601 11.882 1.00 82.81 571 LEU A N 1
ATOM 4525 C CA . LEU A 1 571 ? -8.474 14.859 10.645 1.00 82.81 571 LEU A CA 1
ATOM 4526 C C . LEU A 1 571 ? -9.786 14.061 10.734 1.00 82.81 571 LEU A C 1
ATOM 4528 O O . LEU A 1 571 ? -10.536 13.992 9.758 1.00 82.81 571 LEU A O 1
ATOM 4532 N N . GLY A 1 572 ? -10.096 13.517 11.914 1.00 85.69 572 GLY A N 1
ATOM 4533 C CA . GLY A 1 572 ? -11.368 12.864 12.215 1.00 85.69 572 GLY A CA 1
ATOM 4534 C C . GLY A 1 572 ? -12.568 13.799 12.124 1.00 85.69 572 GLY A C 1
ATOM 4535 O O . GLY A 1 572 ? -13.562 13.451 11.491 1.00 85.69 572 GLY A O 1
ATOM 4536 N N . LEU A 1 573 ? -12.462 15.018 12.663 1.00 83.75 573 LEU A N 1
ATOM 4537 C CA . LEU A 1 573 ? -13.493 16.053 12.531 1.00 83.75 573 LEU A CA 1
ATOM 4538 C C . LEU A 1 573 ? -13.692 16.483 11.069 1.00 83.75 573 LEU A C 1
ATOM 4540 O O . LEU A 1 573 ? -14.834 16.644 10.638 1.00 83.75 573 LEU A O 1
ATOM 4544 N N . CYS A 1 574 ? -12.615 16.603 10.285 1.00 82.31 574 CYS A N 1
ATOM 4545 C CA . CYS A 1 574 ? -12.705 16.882 8.849 1.00 82.31 574 CYS A CA 1
ATOM 4546 C C . CYS A 1 574 ? -13.427 15.763 8.075 1.00 82.31 574 CYS A C 1
ATOM 4548 O O . CYS A 1 574 ? -14.325 16.063 7.287 1.00 82.31 574 CYS A O 1
ATOM 4550 N N . LEU A 1 575 ? -13.094 14.487 8.316 1.00 86.25 575 LEU A N 1
ATOM 4551 C CA . LEU A 1 575 ? -13.802 13.362 7.688 1.00 86.25 575 LEU A CA 1
ATOM 4552 C C . LEU A 1 575 ? -15.253 13.236 8.164 1.00 86.25 575 LEU A C 1
ATOM 4554 O O . LEU A 1 575 ? -16.136 13.001 7.345 1.00 86.25 575 LEU A O 1
ATOM 4558 N N . PHE A 1 576 ? -15.516 13.409 9.462 1.00 86.25 576 PHE A N 1
ATOM 4559 C CA . PHE A 1 576 ? -16.873 13.387 10.006 1.00 86.25 576 PHE A CA 1
ATOM 4560 C C . PHE A 1 576 ? -17.733 14.462 9.337 1.00 86.25 576 PHE A C 1
ATOM 4562 O O . PHE A 1 576 ? -18.833 14.162 8.882 1.00 86.25 576 PHE A O 1
ATOM 4569 N N . ALA A 1 577 ? -17.221 15.691 9.203 1.00 81.50 577 ALA A N 1
ATOM 4570 C CA . ALA A 1 577 ? -17.915 16.760 8.494 1.00 81.50 577 ALA A CA 1
ATOM 4571 C C . ALA A 1 577 ? -18.143 16.417 7.010 1.00 81.50 577 ALA A C 1
ATOM 4573 O O . ALA A 1 577 ? -19.260 16.590 6.522 1.00 81.50 577 ALA A O 1
ATOM 4574 N N . TYR A 1 578 ? -17.132 15.878 6.316 1.00 83.75 578 TYR A N 1
ATOM 4575 C CA . TYR A 1 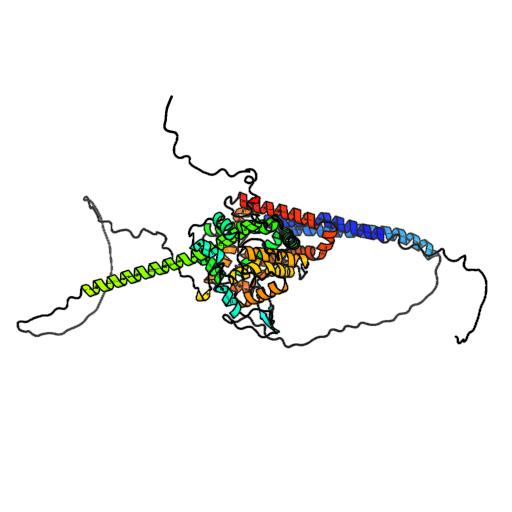578 ? -17.263 15.423 4.928 1.00 83.75 578 TYR A CA 1
ATOM 4576 C C . TYR A 1 578 ? -18.376 14.369 4.796 1.00 83.75 578 TYR A C 1
ATOM 4578 O O . TYR A 1 578 ? -19.386 14.630 4.147 1.00 83.75 578 TYR A O 1
ATOM 4586 N N . PHE A 1 579 ? -18.275 13.218 5.472 1.00 86.56 579 PHE A N 1
ATOM 4587 C CA . PHE A 1 579 ? -19.268 12.139 5.355 1.00 86.56 579 PHE A CA 1
ATOM 4588 C C . PHE A 1 579 ? -20.662 12.549 5.852 1.00 86.56 579 PHE A C 1
ATOM 4590 O O . PHE A 1 579 ? -21.666 12.139 5.270 1.00 86.56 579 PHE A O 1
ATOM 4597 N N . ARG A 1 580 ? -20.759 13.364 6.914 1.00 83.94 580 ARG A N 1
ATOM 4598 C CA . ARG A 1 580 ? -22.052 13.722 7.518 1.00 83.94 580 ARG A CA 1
ATOM 4599 C C . ARG A 1 580 ? -22.827 14.771 6.723 1.00 83.94 580 ARG A C 1
ATOM 4601 O O . ARG A 1 580 ? -24.058 14.778 6.826 1.00 83.94 580 ARG A O 1
ATOM 4608 N N . PHE A 1 581 ? -22.143 15.626 5.960 1.00 80.94 581 PHE A N 1
ATOM 4609 C CA . PHE A 1 581 ? -22.751 16.733 5.211 1.00 80.94 581 PHE A CA 1
ATOM 4610 C C . PHE A 1 581 ? -22.602 16.632 3.683 1.00 80.94 581 PHE A C 1
ATOM 4612 O O . PHE A 1 581 ? -23.134 17.498 2.991 1.00 80.94 581 PHE A O 1
ATOM 4619 N N . ILE A 1 582 ? -21.975 15.580 3.136 1.00 80.31 582 ILE A N 1
ATOM 4620 C CA . ILE A 1 582 ? -21.732 15.437 1.687 1.00 80.31 582 ILE A CA 1
ATOM 4621 C C . ILE A 1 582 ? -22.975 15.667 0.815 1.00 80.31 582 ILE A C 1
ATOM 4623 O O . ILE A 1 582 ? -22.896 16.439 -0.130 1.00 80.31 582 ILE A O 1
ATOM 4627 N N . ALA A 1 583 ? -24.142 15.118 1.167 1.00 76.00 583 ALA A N 1
ATOM 4628 C CA . ALA A 1 583 ? -25.372 15.317 0.387 1.00 76.00 583 ALA A CA 1
ATOM 4629 C C . ALA A 1 583 ? -25.825 16.796 0.327 1.00 76.00 583 ALA A C 1
ATOM 4631 O O . ALA A 1 583 ? -26.387 17.245 -0.670 1.00 76.00 583 ALA A O 1
ATOM 4632 N N . LEU A 1 584 ? -25.542 17.580 1.376 1.00 77.12 584 LEU A N 1
ATOM 4633 C CA . LEU A 1 584 ? -25.772 19.028 1.394 1.00 77.12 584 LEU A CA 1
ATOM 4634 C C . LEU A 1 584 ? -24.720 19.761 0.543 1.00 77.12 584 LEU A C 1
ATOM 4636 O O . LEU A 1 584 ? -25.031 20.734 -0.138 1.00 77.12 584 LEU A O 1
ATOM 4640 N N . TRP A 1 585 ? -23.474 19.282 0.554 1.00 78.06 585 TRP A N 1
ATOM 4641 C CA . TRP A 1 585 ? -22.391 19.833 -0.262 1.00 78.06 585 TRP A CA 1
ATOM 4642 C C . TRP A 1 585 ? -22.597 19.540 -1.756 1.00 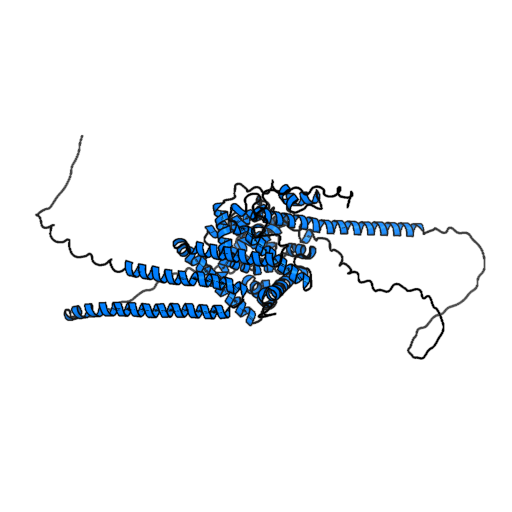78.06 585 TRP A C 1
ATOM 4644 O O . TRP A 1 585 ? -22.282 20.389 -2.585 1.00 78.06 585 TRP A O 1
ATOM 4654 N N . GLU A 1 586 ? -23.155 18.384 -2.114 1.00 80.06 586 GLU A N 1
ATOM 4655 C CA . GLU A 1 586 ? -23.529 18.021 -3.486 1.00 80.06 586 GLU A CA 1
ATOM 4656 C C . GLU A 1 586 ? -24.681 18.890 -4.000 1.00 80.06 586 GLU A C 1
ATOM 4658 O O . GLU A 1 586 ? -24.571 19.447 -5.095 1.00 80.06 586 GLU A O 1
ATOM 4663 N N . LEU A 1 587 ? -25.727 19.094 -3.184 1.00 76.75 587 LEU A N 1
ATOM 4664 C CA . LEU A 1 587 ? -26.855 19.986 -3.489 1.00 76.75 587 LEU A CA 1
ATOM 4665 C C . LEU A 1 587 ? -26.386 21.399 -3.874 1.00 76.75 587 LEU A C 1
ATOM 4667 O O . LEU A 1 587 ? -26.881 21.975 -4.841 1.00 76.75 587 LEU A O 1
ATOM 4671 N N . PHE A 1 588 ? -25.392 21.933 -3.158 1.00 76.44 588 PHE A N 1
ATOM 4672 C CA . PHE A 1 588 ? -24.810 23.250 -3.428 1.00 76.44 588 PHE A CA 1
ATOM 4673 C C . PHE A 1 588 ? -23.531 23.224 -4.294 1.00 76.44 588 PHE A C 1
ATOM 4675 O O . PHE A 1 588 ? -22.851 24.241 -4.404 1.00 76.44 588 PHE A O 1
ATOM 4682 N N . ARG A 1 589 ? -23.175 22.089 -4.917 1.00 76.38 589 ARG A N 1
ATOM 4683 C CA . ARG A 1 589 ? -21.955 21.905 -5.745 1.00 76.38 589 ARG A CA 1
ATOM 4684 C C . ARG A 1 589 ? -20.615 22.205 -5.044 1.00 76.38 589 ARG A C 1
ATOM 4686 O O . ARG A 1 589 ? -19.579 22.292 -5.701 1.00 76.38 589 ARG A O 1
ATOM 4693 N N . VAL A 1 590 ? -20.599 22.285 -3.716 1.00 75.12 590 VAL A N 1
ATOM 4694 C CA . VAL A 1 590 ? -19.393 22.459 -2.890 1.00 75.12 590 VAL A CA 1
ATOM 4695 C C . VAL A 1 590 ? -18.408 21.306 -3.105 1.00 75.12 590 VAL A C 1
ATOM 4697 O O . VAL A 1 590 ? -17.205 21.544 -3.180 1.00 75.12 590 VAL A O 1
ATOM 4700 N N . THR A 1 591 ? -18.897 20.072 -3.281 1.00 76.75 591 THR A N 1
ATOM 4701 C CA . THR A 1 591 ? -18.047 18.902 -3.577 1.00 76.75 591 THR A CA 1
ATOM 4702 C C . THR A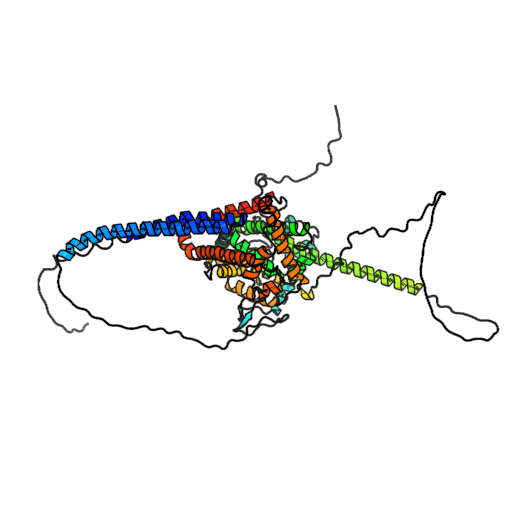 1 591 ? -17.173 19.099 -4.815 1.00 76.75 591 THR A C 1
ATOM 4704 O O . THR A 1 591 ? -15.996 18.758 -4.764 1.00 76.75 591 THR A O 1
ATOM 4707 N N . LEU A 1 592 ? -17.691 19.728 -5.875 1.00 79.00 592 LEU A N 1
ATOM 4708 C CA . LEU A 1 592 ? -16.946 20.016 -7.107 1.00 79.00 592 LEU A CA 1
ATOM 4709 C C . LEU A 1 592 ? -15.801 21.020 -6.872 1.00 79.00 592 LEU A C 1
ATOM 4711 O O . LEU A 1 592 ? -14.709 20.866 -7.418 1.00 79.00 592 LEU A O 1
ATOM 4715 N N . VAL A 1 593 ? -16.026 22.032 -6.027 1.00 78.19 593 VAL A N 1
ATOM 4716 C CA . VAL A 1 593 ? -14.993 23.016 -5.649 1.00 78.19 593 VAL A CA 1
ATOM 4717 C C . VAL A 1 593 ? -13.886 22.347 -4.829 1.00 78.19 593 VAL A C 1
ATOM 4719 O O . VAL A 1 593 ? -12.704 22.592 -5.070 1.00 78.19 593 VAL A O 1
ATOM 4722 N N . VAL A 1 594 ? -14.261 21.468 -3.893 1.00 77.25 594 VAL A N 1
ATOM 4723 C CA . VAL A 1 594 ? -13.320 20.686 -3.075 1.00 77.25 594 VAL A CA 1
ATOM 4724 C C . VAL A 1 594 ? -12.507 19.718 -3.934 1.00 77.25 594 VAL A C 1
ATOM 4726 O O . VAL A 1 594 ? -11.284 19.684 -3.818 1.00 77.25 594 VAL A O 1
ATOM 4729 N N . GLU A 1 595 ? -13.163 18.981 -4.829 1.00 83.62 595 GLU A N 1
ATOM 4730 C CA . GLU A 1 595 ? -12.532 18.067 -5.782 1.00 83.62 595 GLU A CA 1
ATOM 4731 C C . GLU A 1 595 ? -11.501 18.797 -6.656 1.00 83.62 595 GLU A C 1
ATOM 4733 O O . GLU A 1 595 ? -10.356 18.354 -6.767 1.00 83.62 595 GLU A O 1
ATOM 4738 N N . TYR A 1 596 ? -11.874 19.939 -7.242 1.00 80.62 596 TYR A N 1
ATOM 4739 C CA . TYR A 1 596 ? -10.985 20.734 -8.090 1.00 80.62 596 TYR A CA 1
ATOM 4740 C C . TYR A 1 596 ? -9.779 21.281 -7.310 1.00 80.62 596 TYR A C 1
ATOM 4742 O O . TYR A 1 596 ? -8.638 21.150 -7.762 1.00 80.62 596 TYR A O 1
ATOM 4750 N N . ALA A 1 597 ? -10.001 21.828 -6.110 1.00 81.50 597 ALA A N 1
ATOM 4751 C CA . ALA A 1 597 ? -8.928 22.323 -5.249 1.00 81.50 597 ALA A CA 1
ATOM 4752 C C . ALA A 1 597 ? -7.958 21.202 -4.829 1.00 81.50 597 ALA A C 1
ATOM 4754 O O . ALA A 1 597 ? -6.739 21.374 -4.909 1.00 81.50 597 ALA A O 1
ATOM 4755 N N . MET A 1 598 ? -8.479 20.033 -4.444 1.00 84.62 598 MET A N 1
ATOM 4756 C CA . MET A 1 598 ? -7.661 18.879 -4.060 1.00 84.62 598 MET A CA 1
ATOM 4757 C C . MET A 1 598 ? -6.926 18.265 -5.255 1.00 84.62 598 MET A C 1
ATOM 4759 O O . MET A 1 598 ? -5.769 17.872 -5.108 1.00 84.62 598 MET A O 1
ATOM 4763 N N . HIS A 1 599 ? -7.525 18.272 -6.450 1.00 86.00 599 HIS A N 1
ATOM 4764 C CA . HIS A 1 599 ? -6.862 17.860 -7.686 1.00 86.00 599 HIS A CA 1
ATOM 4765 C C . HIS A 1 599 ? -5.681 18.784 -8.033 1.00 86.00 599 HIS A C 1
ATOM 4767 O O . HIS A 1 599 ? -4.577 18.297 -8.291 1.00 86.00 599 HIS A O 1
ATOM 4773 N N . LEU A 1 600 ? -5.869 20.109 -7.982 1.00 84.62 600 LEU A N 1
ATOM 4774 C CA . LEU A 1 600 ? -4.778 21.071 -8.179 1.00 84.62 600 LEU A CA 1
ATOM 4775 C C . LEU A 1 600 ? -3.663 20.890 -7.140 1.00 84.62 600 LEU A C 1
ATOM 4777 O O . LEU A 1 600 ? -2.484 20.933 -7.495 1.00 84.62 600 LEU A O 1
ATOM 4781 N N . LEU A 1 601 ? -4.018 20.634 -5.878 1.00 85.88 601 LEU A N 1
ATOM 4782 C CA . LEU A 1 601 ? -3.051 20.378 -4.814 1.00 85.88 601 LEU A CA 1
ATOM 4783 C C . LEU A 1 601 ? -2.242 19.095 -5.064 1.00 85.88 601 LEU A C 1
ATOM 4785 O O . LEU A 1 601 ? -1.016 19.127 -4.973 1.00 85.88 601 LEU A O 1
ATOM 4789 N N . PHE A 1 602 ? -2.900 17.989 -5.425 1.00 88.12 602 PHE A N 1
ATOM 4790 C CA . PHE A 1 602 ? -2.235 16.713 -5.713 1.00 88.12 602 PHE A CA 1
ATOM 4791 C C . PHE A 1 602 ? -1.281 16.855 -6.911 1.00 88.12 602 PHE A C 1
ATOM 4793 O O . PHE A 1 602 ? -0.118 16.450 -6.853 1.00 88.12 602 PHE A O 1
ATOM 4800 N N . LYS A 1 603 ? -1.743 17.535 -7.969 1.00 88.69 603 LYS A N 1
ATOM 4801 C CA . LYS A 1 603 ? -0.947 17.871 -9.156 1.00 88.69 603 LYS A CA 1
ATOM 4802 C C . LYS A 1 603 ? 0.272 18.735 -8.806 1.00 88.69 603 LYS A C 1
ATOM 4804 O O . LYS A 1 603 ? 1.352 18.520 -9.353 1.00 88.69 603 LYS A O 1
ATOM 4809 N N . SER A 1 604 ? 0.119 19.679 -7.876 1.00 86.69 604 SER A N 1
ATOM 4810 C CA . SER A 1 604 ? 1.214 20.515 -7.365 1.00 86.69 604 SER A CA 1
ATOM 4811 C C . SER A 1 604 ? 2.242 19.699 -6.573 1.00 86.69 604 SER A C 1
ATOM 4813 O O . SER A 1 604 ? 3.440 19.799 -6.841 1.00 86.69 604 SER A O 1
ATOM 4815 N N . ALA A 1 605 ? 1.788 18.820 -5.672 1.00 85.81 605 ALA A N 1
ATOM 4816 C CA . ALA A 1 605 ? 2.657 17.924 -4.909 1.00 85.81 605 ALA A CA 1
ATOM 4817 C C . ALA A 1 605 ? 3.474 17.003 -5.835 1.00 85.81 605 ALA A C 1
ATOM 4819 O O . ALA A 1 605 ? 4.696 16.933 -5.716 1.00 85.81 605 ALA A O 1
ATOM 4820 N N . CYS A 1 606 ? 2.837 16.381 -6.830 1.00 89.81 606 CYS A N 1
ATOM 4821 C CA . CYS A 1 606 ? 3.537 15.548 -7.813 1.00 89.81 606 CYS A CA 1
ATOM 4822 C C . CYS A 1 606 ? 4.520 16.364 -8.670 1.00 89.81 606 CYS A C 1
ATOM 4824 O O . CYS A 1 606 ? 5.627 15.902 -8.943 1.00 89.81 606 CYS A O 1
ATOM 4826 N N . LYS A 1 607 ? 4.188 17.615 -9.022 1.00 87.69 607 LYS A N 1
ATOM 4827 C CA . LYS A 1 607 ? 5.130 18.523 -9.698 1.00 87.69 607 LYS A CA 1
ATOM 4828 C C . LYS A 1 607 ? 6.344 18.869 -8.821 1.00 87.69 607 LYS A C 1
ATOM 4830 O O . LYS A 1 607 ? 7.450 18.965 -9.344 1.00 87.69 607 LYS A O 1
ATOM 4835 N N . GLN A 1 608 ? 6.183 19.007 -7.502 1.00 86.19 608 GLN A N 1
ATOM 4836 C CA . GLN A 1 608 ? 7.310 19.183 -6.574 1.00 86.19 608 GLN A CA 1
ATOM 4837 C C . GLN A 1 608 ? 8.217 17.941 -6.533 1.00 86.19 608 GLN A C 1
ATOM 4839 O O . GLN A 1 608 ? 9.443 18.085 -6.509 1.00 86.19 608 GLN A O 1
ATOM 4844 N N . VAL A 1 609 ? 7.643 16.732 -6.583 1.00 87.69 609 VAL A N 1
ATOM 4845 C CA . VAL A 1 609 ? 8.421 15.490 -6.731 1.00 87.69 609 VAL A CA 1
ATOM 4846 C C . VAL A 1 609 ? 9.201 15.513 -8.043 1.00 87.69 609 VAL A C 1
ATOM 4848 O O . VAL A 1 609 ? 10.419 15.419 -8.002 1.00 87.69 609 VAL A O 1
ATOM 4851 N N . TRP A 1 610 ? 8.554 15.750 -9.187 1.00 86.19 610 TRP A N 1
ATOM 4852 C CA . TRP A 1 610 ? 9.224 15.823 -10.495 1.00 86.19 610 TRP A CA 1
ATOM 4853 C C . TRP A 1 610 ? 10.348 16.869 -10.560 1.00 86.19 610 TRP A C 1
ATOM 4855 O O . TRP A 1 610 ? 11.434 16.574 -11.056 1.00 86.19 610 TRP A O 1
ATOM 4865 N N . ASN A 1 611 ? 10.134 18.062 -9.996 1.00 85.06 611 ASN A N 1
ATOM 4866 C CA . ASN A 1 611 ? 11.151 19.118 -9.927 1.00 85.06 611 ASN A CA 1
ATOM 4867 C C . ASN A 1 611 ? 12.390 18.720 -9.096 1.00 85.06 611 ASN A C 1
ATOM 4869 O O . ASN A 1 611 ? 13.467 19.269 -9.312 1.00 85.06 611 ASN A O 1
ATOM 4873 N N . THR A 1 612 ? 12.240 17.810 -8.126 1.00 84.75 612 THR A N 1
ATOM 4874 C CA . THR A 1 612 ? 13.331 17.336 -7.247 1.00 84.75 612 THR A CA 1
ATOM 4875 C C . THR A 1 612 ? 13.851 15.946 -7.626 1.00 84.75 612 THR A C 1
ATOM 4877 O O . THR A 1 612 ? 14.946 15.567 -7.219 1.00 84.75 612 THR A O 1
ATOM 4880 N N . GLN A 1 613 ? 13.106 15.206 -8.448 1.00 88.19 613 GLN A N 1
ATOM 4881 C CA . GLN A 1 613 ? 13.424 13.876 -8.957 1.00 88.19 613 GLN A CA 1
ATOM 4882 C C . GLN A 1 613 ? 13.072 13.771 -10.457 1.00 88.19 613 GLN A C 1
ATOM 4884 O O . GLN A 1 613 ? 12.072 13.144 -10.815 1.00 88.19 613 GLN A O 1
ATOM 4889 N N . PRO A 1 614 ? 13.912 14.287 -11.375 1.00 84.25 614 PRO A N 1
ATOM 4890 C CA . PRO A 1 614 ? 13.666 14.198 -12.823 1.00 84.25 614 PRO A CA 1
ATOM 4891 C C . PRO A 1 614 ? 13.663 12.770 -13.404 1.00 84.25 614 PRO A C 1
ATOM 4893 O O . PRO A 1 614 ? 13.467 12.594 -14.602 1.00 84.25 614 PRO A O 1
ATOM 4896 N N . LYS A 1 615 ? 13.923 11.750 -12.573 1.00 86.88 615 LYS A N 1
ATOM 4897 C CA . LYS A 1 615 ? 13.862 10.318 -12.908 1.00 86.88 615 LYS A CA 1
ATOM 4898 C C . LYS A 1 615 ? 12.601 9.621 -12.368 1.00 86.88 615 LYS A C 1
ATOM 4900 O O . LYS A 1 615 ? 12.536 8.395 -12.428 1.00 86.88 615 LYS A O 1
ATOM 4905 N N . CYS A 1 616 ? 11.637 10.371 -11.820 1.00 89.81 616 CYS A N 1
ATOM 4906 C CA . CYS A 1 616 ? 10.366 9.826 -11.342 1.00 89.81 616 CYS A CA 1
ATOM 4907 C C . CYS A 1 616 ? 9.681 9.007 -12.447 1.00 89.81 616 CYS A C 1
ATOM 4909 O O . CYS A 1 616 ? 9.576 9.446 -13.593 1.00 89.81 616 CYS A O 1
ATOM 4911 N N . ARG A 1 617 ? 9.231 7.795 -12.112 1.00 90.62 617 ARG A N 1
ATOM 4912 C CA . ARG A 1 617 ? 8.656 6.857 -13.090 1.00 90.62 617 ARG A CA 1
ATOM 4913 C C . ARG A 1 617 ? 7.188 7.128 -13.437 1.00 90.62 617 ARG A C 1
ATOM 4915 O O . ARG A 1 617 ? 6.737 6.695 -14.497 1.00 90.62 617 ARG A O 1
ATOM 4922 N N . PHE A 1 618 ? 6.480 7.845 -12.568 1.00 94.56 618 PHE A N 1
ATOM 4923 C CA . PHE A 1 618 ? 5.022 8.000 -12.554 1.00 94.56 618 PHE A CA 1
ATOM 4924 C C . PHE A 1 618 ? 4.602 9.471 -12.669 1.00 94.56 618 PHE A C 1
ATOM 4926 O O . PHE A 1 618 ? 5.417 10.367 -12.465 1.00 94.56 618 PHE A O 1
ATOM 4933 N N . ALA A 1 619 ? 3.334 9.747 -12.971 1.00 84.75 619 ALA A N 1
ATOM 4934 C CA . ALA A 1 619 ? 2.820 11.084 -13.275 1.00 84.75 619 ALA A CA 1
ATOM 4935 C C . ALA A 1 619 ? 3.514 11.760 -14.476 1.00 84.75 619 ALA A C 1
ATOM 4937 O O . ALA A 1 619 ? 3.609 12.987 -14.538 1.00 84.75 619 ALA A O 1
ATOM 4938 N N . LYS A 1 620 ? 3.957 10.971 -15.473 1.00 79.56 620 LYS A N 1
ATOM 4939 C CA . LYS A 1 620 ? 4.577 11.472 -16.720 1.00 79.56 620 LYS A CA 1
ATOM 4940 C C . LYS A 1 620 ? 3.685 12.458 -17.481 1.00 79.56 620 LYS A C 1
ATOM 4942 O O . LYS A 1 620 ? 4.187 13.387 -18.096 1.00 79.56 620 LYS A O 1
ATOM 4947 N N . SER A 1 621 ? 2.361 12.350 -17.348 1.00 75.31 621 SER A N 1
ATOM 4948 C CA . SER A 1 621 ? 1.392 13.329 -17.867 1.00 75.31 621 SER A CA 1
ATOM 4949 C C . SER A 1 621 ? 1.573 14.759 -17.322 1.00 75.31 621 SER A C 1
ATOM 4951 O O . SER A 1 621 ? 0.943 15.693 -17.815 1.00 75.31 621 SER A O 1
ATOM 4953 N N . LEU A 1 622 ? 2.379 14.939 -16.268 1.00 72.56 622 LEU A N 1
ATOM 4954 C CA . LEU A 1 622 ? 2.758 16.234 -15.697 1.00 72.56 622 LEU A CA 1
ATOM 4955 C C . LEU A 1 622 ? 4.078 16.785 -16.265 1.00 72.56 622 LEU A C 1
ATOM 4957 O O . LEU A 1 622 ? 4.440 17.921 -15.945 1.00 72.56 622 LEU A O 1
ATOM 4961 N N . CYS A 1 623 ? 4.784 16.013 -17.099 1.00 57.78 623 CYS A N 1
ATOM 4962 C CA . CYS A 1 623 ? 5.994 16.434 -17.796 1.00 57.78 623 CYS A CA 1
ATOM 4963 C C . CYS A 1 623 ? 5.685 17.638 -18.709 1.00 57.78 623 CYS A C 1
ATOM 4965 O O . CYS A 1 623 ? 4.840 17.519 -19.600 1.00 57.78 623 CYS A O 1
ATOM 4967 N N . PRO A 1 624 ? 6.356 18.797 -18.550 1.00 45.84 624 PRO A N 1
ATOM 4968 C CA . PRO A 1 624 ? 6.005 20.002 -19.306 1.00 45.84 624 PRO A CA 1
ATOM 4969 C C . PRO A 1 624 ? 6.247 19.960 -20.827 1.00 45.84 624 PRO A C 1
ATOM 4971 O O . PRO A 1 624 ? 5.943 20.956 -21.479 1.00 45.84 624 PRO A O 1
ATOM 4974 N N . PHE A 1 625 ? 6.814 18.881 -21.392 1.00 41.25 625 PHE A N 1
ATOM 4975 C CA . PHE A 1 625 ? 7.332 18.881 -22.771 1.00 41.25 625 PHE A CA 1
ATOM 4976 C C . PHE A 1 625 ? 7.036 17.655 -23.658 1.00 41.25 625 PHE A C 1
ATOM 4978 O O . PHE A 1 625 ? 7.323 17.726 -24.850 1.00 41.25 625 PHE A O 1
ATOM 4985 N N . GLU A 1 626 ? 6.435 16.562 -23.168 1.00 39.78 626 GLU A N 1
ATOM 4986 C CA . GLU A 1 626 ? 6.163 15.394 -24.040 1.00 39.78 626 GLU A CA 1
ATOM 4987 C C . GLU A 1 626 ? 4.938 15.588 -24.964 1.00 39.78 626 GLU A C 1
ATOM 4989 O O . GLU A 1 626 ? 4.916 15.073 -26.081 1.00 39.78 626 GLU A O 1
ATOM 4994 N N . ASN A 1 627 ? 3.972 16.436 -24.588 1.00 33.72 627 ASN A N 1
ATOM 4995 C CA . ASN A 1 627 ? 2.742 16.694 -25.361 1.00 33.72 627 ASN A CA 1
ATOM 4996 C C . ASN A 1 627 ? 2.909 17.662 -26.561 1.00 33.72 627 ASN A C 1
ATOM 4998 O O . ASN A 1 627 ? 1.947 18.311 -26.970 1.00 33.72 627 ASN A O 1
ATOM 5002 N N . LEU A 1 628 ? 4.115 17.782 -27.132 1.00 34.44 628 LEU A N 1
ATOM 5003 C CA . LEU A 1 628 ? 4.395 18.614 -28.319 1.00 34.44 628 LEU A CA 1
ATOM 5004 C C . LEU A 1 628 ? 5.160 17.887 -29.444 1.00 34.44 628 LEU A C 1
ATOM 5006 O O . LEU A 1 628 ? 5.632 18.537 -30.376 1.00 34.44 628 LEU A O 1
ATOM 5010 N N . VAL A 1 629 ? 5.245 16.549 -29.416 1.00 29.34 629 VAL A N 1
ATOM 5011 C CA . VAL A 1 629 ? 5.846 15.759 -30.512 1.00 29.34 629 VAL A CA 1
ATOM 5012 C C . VAL A 1 629 ? 4.845 14.763 -31.119 1.00 29.34 629 VAL A C 1
ATOM 5014 O O . VAL A 1 629 ? 4.896 13.566 -30.828 1.00 29.34 629 VAL A O 1
ATOM 5017 N N . PRO A 1 630 ? 3.954 15.210 -32.027 1.00 34.53 630 PRO A N 1
ATOM 5018 C CA . PRO A 1 630 ? 3.246 14.304 -32.923 1.00 34.53 630 PRO A CA 1
ATOM 5019 C C . PRO A 1 630 ? 4.234 13.717 -33.949 1.00 34.53 630 PRO A C 1
ATOM 5021 O O . PRO A 1 630 ? 4.478 14.292 -35.008 1.00 34.53 630 PRO A O 1
ATOM 5024 N N . GLY A 1 631 ? 4.814 12.559 -33.623 1.00 32.66 631 GLY A N 1
ATOM 5025 C CA . GLY A 1 631 ? 5.643 11.764 -34.536 1.00 32.66 631 GLY A CA 1
ATOM 5026 C C . GLY A 1 631 ? 7.046 11.459 -34.012 1.00 32.66 631 GLY A C 1
ATOM 5027 O O . GLY A 1 631 ? 8.004 12.180 -34.297 1.00 32.66 631 GLY A O 1
ATOM 5028 N N . GLY A 1 632 ? 7.194 10.326 -33.321 1.00 28.95 632 GLY A N 1
ATOM 5029 C CA . GLY A 1 632 ? 8.502 9.789 -32.942 1.00 28.95 632 GLY A CA 1
ATOM 5030 C C . GLY A 1 632 ? 9.332 9.402 -34.171 1.00 28.95 632 GLY A C 1
ATOM 5031 O O . GLY A 1 632 ? 9.090 8.370 -34.800 1.00 28.95 632 GLY A O 1
ATOM 5032 N N . ARG A 1 633 ? 10.333 10.217 -34.530 1.00 30.02 633 ARG A N 1
ATOM 5033 C CA . ARG A 1 633 ? 11.289 9.860 -35.589 1.00 30.02 633 ARG A CA 1
ATOM 5034 C C . ARG A 1 633 ? 12.271 8.801 -35.090 1.00 30.02 633 ARG A C 1
ATOM 5036 O O . ARG A 1 633 ? 12.952 8.989 -34.087 1.00 30.02 633 ARG A O 1
ATOM 5043 N N . LYS A 1 634 ? 12.358 7.706 -35.848 1.00 33.59 634 LYS A N 1
ATOM 5044 C CA . LYS A 1 634 ? 13.274 6.580 -35.627 1.00 33.59 634 LYS A CA 1
ATOM 5045 C C . LYS A 1 634 ? 14.719 7.067 -35.469 1.00 33.59 634 LYS A C 1
ATOM 5047 O O . LYS A 1 634 ? 15.226 7.782 -36.333 1.00 33.59 634 LYS A O 1
ATOM 5052 N N . SER A 1 635 ? 15.398 6.615 -34.416 1.00 31.36 635 SER A N 1
ATOM 5053 C CA . SER A 1 635 ? 16.852 6.751 -34.308 1.00 31.36 635 SER A CA 1
ATOM 5054 C C . SER A 1 635 ? 17.521 5.732 -35.231 1.00 31.36 635 SER A C 1
ATOM 5056 O O . SER A 1 635 ? 17.588 4.546 -34.917 1.00 31.36 635 SER A O 1
ATOM 5058 N N . THR A 1 636 ? 17.989 6.180 -36.397 1.00 30.86 636 THR A N 1
ATOM 5059 C CA . THR A 1 636 ? 18.758 5.350 -37.337 1.00 30.86 636 THR A CA 1
ATOM 5060 C C . THR A 1 636 ? 19.967 6.111 -37.868 1.00 30.86 636 THR A C 1
ATOM 5062 O O . THR A 1 636 ? 19.799 7.139 -38.516 1.00 30.86 636 THR A O 1
ATOM 5065 N N . ARG A 1 637 ? 21.162 5.549 -37.630 1.00 32.81 637 ARG A N 1
ATOM 5066 C CA . ARG A 1 637 ? 22.466 5.857 -38.258 1.00 32.81 637 ARG A CA 1
ATOM 5067 C C . ARG A 1 637 ? 22.842 7.340 -38.449 1.00 32.81 637 ARG A C 1
ATOM 5069 O O . ARG A 1 637 ? 22.486 7.972 -39.438 1.00 32.81 637 ARG A O 1
ATOM 5076 N N . LYS A 1 638 ? 23.769 7.802 -37.600 1.00 29.62 638 LYS A N 1
ATOM 5077 C CA . LYS A 1 638 ? 24.846 8.736 -37.993 1.00 29.62 638 LYS A CA 1
ATOM 5078 C C . LYS A 1 638 ? 26.228 8.280 -37.494 1.00 29.62 638 LYS A C 1
ATOM 5080 O O . LYS A 1 638 ? 26.984 9.042 -36.904 1.00 29.62 638 LYS A O 1
ATOM 5085 N N . SER A 1 639 ? 26.571 7.029 -37.787 1.00 33.47 639 SER A N 1
ATOM 5086 C CA . SER A 1 639 ? 27.930 6.714 -38.243 1.00 33.47 639 SER A CA 1
ATOM 5087 C C . SER A 1 639 ? 27.949 6.842 -39.774 1.00 33.47 639 SER A C 1
ATOM 5089 O O . SER A 1 639 ? 26.897 6.706 -40.392 1.00 33.47 639 SER A O 1
ATOM 5091 N N . GLU A 1 640 ? 29.119 7.095 -40.367 1.00 37.38 640 GLU A N 1
ATOM 5092 C CA . GLU A 1 640 ? 29.328 7.197 -41.829 1.00 37.38 640 GLU A CA 1
ATOM 5093 C C . GLU A 1 640 ? 28.657 8.396 -42.536 1.00 37.38 640 GLU A C 1
ATOM 5095 O O . GLU A 1 640 ? 27.658 8.261 -43.234 1.00 37.38 640 GLU A O 1
ATOM 5100 N N . MET A 1 641 ? 29.260 9.584 -42.396 1.00 31.48 641 MET A N 1
ATOM 5101 C CA . MET A 1 641 ? 29.633 10.507 -43.496 1.00 31.48 641 MET A CA 1
ATOM 5102 C C . MET A 1 641 ? 30.188 11.808 -42.893 1.00 31.48 641 MET A C 1
ATOM 5104 O O . MET A 1 641 ? 29.578 12.372 -41.989 1.00 31.48 641 MET A O 1
ATOM 5108 N N . GLY A 1 642 ? 31.348 12.285 -43.368 1.00 30.50 642 GLY A N 1
ATOM 5109 C CA . GLY A 1 642 ? 31.964 13.514 -42.828 1.00 30.50 642 GLY A CA 1
ATOM 5110 C C . GLY A 1 642 ? 33.485 13.680 -42.971 1.00 30.50 642 GLY A C 1
ATOM 5111 O O . GLY A 1 642 ? 34.005 14.720 -42.583 1.00 30.50 642 GLY A O 1
ATOM 5112 N N . LYS A 1 643 ? 34.223 12.711 -43.534 1.00 39.56 643 LYS A N 1
ATOM 5113 C CA . LYS A 1 643 ? 35.642 12.890 -43.907 1.00 39.56 643 LYS A CA 1
ATOM 5114 C C . LYS A 1 643 ? 35.796 13.170 -45.406 1.00 39.56 643 LYS A C 1
ATOM 5116 O O . LYS A 1 643 ? 36.172 12.275 -46.154 1.00 39.56 643 LYS A O 1
ATOM 5121 N N . GLN A 1 644 ? 35.553 14.411 -45.831 1.00 30.84 644 GLN A N 1
ATOM 5122 C CA . GLN A 1 644 ? 36.115 14.969 -47.071 1.00 30.84 644 GLN A CA 1
ATOM 5123 C C . GLN A 1 644 ? 35.974 16.502 -47.107 1.00 30.84 644 GLN A C 1
ATOM 5125 O O . GLN A 1 644 ? 34.864 16.997 -46.996 1.00 30.84 644 GLN A O 1
ATOM 5130 N N . LYS A 1 645 ? 37.124 17.182 -47.272 1.00 32.09 645 LYS A N 1
ATOM 5131 C CA . LYS A 1 645 ? 37.423 18.367 -48.116 1.00 32.09 645 LYS A CA 1
ATOM 5132 C C . LYS A 1 645 ? 36.434 19.559 -48.191 1.00 32.09 645 LYS A C 1
ATOM 5134 O O . LYS A 1 645 ? 35.243 19.363 -48.354 1.00 32.09 645 LYS A O 1
ATOM 5139 N N . THR A 1 646 ? 36.858 20.828 -48.252 1.00 38.50 646 THR A N 1
ATOM 5140 C CA . THR A 1 646 ? 38.181 21.502 -48.128 1.00 38.50 646 THR A CA 1
ATOM 5141 C C . THR A 1 646 ? 37.933 23.013 -48.077 1.00 38.50 646 THR A C 1
ATOM 5143 O O . THR A 1 646 ? 37.164 23.499 -48.906 1.00 38.50 646 THR A O 1
ATOM 5146 N N . ALA A 1 647 ? 38.664 23.731 -47.225 1.00 35.59 647 ALA A N 1
ATOM 5147 C CA . ALA A 1 647 ? 39.140 25.101 -47.439 1.00 35.59 647 ALA A CA 1
ATOM 5148 C C . ALA A 1 647 ? 40.333 25.316 -46.497 1.00 35.59 647 ALA A C 1
ATOM 5150 O O . ALA A 1 647 ? 40.129 25.084 -45.285 1.00 35.59 647 ALA A O 1
#

Radius of gyration: 39.53 Å; chains: 1; bounding box: 163×104×87 Å

Secondary structure (DSSP, 8-state):
-----------------TTS---S---SSTTTHHHHHHHHHHHHHHHHHHHHHHHHHHHHHHHH--HHHHHHHHHHHHHHHHHHHHHHHHHHHHHHHHHHHHHHHHHHTS-------------------------PPPEEPPTT--SPPPTT-EEE-SSTT-EEE--TTSPPHHHHHHHTT---HHHHHHHHH-TT--HHHHHHHHGGG-SPPTT--HHHHHHHHHHHHHHHHHHHHHHHHHHHHHTTSHHHHHHHHHHTTTT--HHHHHHHHHHHHHHHHHHHHHHHHT-GGGSSTT-HHHHHHHHHHHHHHHHHHHHHHHHHHHHHHHHHHHHHHHHHHHHHHHT---------------------------------------------PPPS----------PPP-HHHH-STT-HHHHHHHHHHHTHHHHHHHHHHTTTPPPPHHHHHHHHHHHHHHHHHTT--TTT-GGGSHHHHHHHHHHHHHHSS-SS--TTTHHHHHHHHHHHHHHHHHHHTSTTT-TT-S-HHHHHHHHHHHHHHHHHHHTTPPPPPHHHHHHHHHHHHHHHHHHHHHHHHHHHHHHTTHHHHHHHHHHHHHHHHHHHHHHH-TT--S-GGG-TTGGG-SS-------SS-------

Sequence (647 aa):
MGKLQEDSPENSPRSPAAARRRSSFQVVPALVEPARVLVEYFCGAIFFLLLPFCLVCYAFSFVLDNTLLFLFLWCVVLFGSVYIFMTLFDKLLDSKQKHATQHVRDEVAKSKGTTASGKLTEGTNNTTNSVSGREGAVHIAPHGQLEPFPVGARLRMGFRRAEFVWTAKHIAGKELRKWEYVTDEQGDKLFHEQPSLTSDEFIERIKPFAELPDWVDHELLNAGCTFYRSLWPLISYQFSWAVVGGFGAEAASAVLLKTRYWADKGPTGKIDTWNRLRETLCFLYDLCGHGASGFDVDGPAWRSCLLVRFLHARTREGVWRQDRAIDVDHDDVLLHNQQQHAANNANVIPASGSSAFTTATERDSQDHEERDDSDNSEDGQHPDGEHNVINRTPSKDSDSPQSSPKKRWDREKFGDPINQAELIGTLLGCSALLLDGMEEMSFGAKIPKHQREGFLHLWRLVGFLFGIKEEWNPNRNSEHAKIVMQSLYTFGIPAHPDPKLSAVLANHIMDSVAEGVNQDLLKKSMPGFVSSSMVATTGWLFLGDEYATALDLPKLSRKDRIYGSLRKWSLGLCLFAYFRFIALWELFRVTLVVEYAMHLLFKSACKQVWNTQPKCRFAKSLCPFENLVPGGRKSTRKSEMGKQKTA

pLDDT: mean 71.43, std 25.96, range [23.67, 98.69]